Protein AF-A0AA88XK99-F1 (afdb_monomer)

Nearest PDB structures (foldseek):
  1hl6-assembly1_A  TM=9.608E-01  e=6.365E-15  Drosophila melanogaster
  7a5p-assembly1_w  TM=9.978E-01  e=2.356E-13  Homo sapiens
  2cpe-assembly1_A  TM=7.292E-01  e=4.103E-06  Homo sapiens
  6gbm-assembly1_B  TM=7.760E-01  e=2.651E-05  Homo sapiens
  6snj-assembly1_A  TM=7.279E-01  e=1.194E-04  Homo sapiens

Mean predicted aligned error: 17.27 Å

Secondary structure (DSSP, 8-state):
-PPPP----------S----HHHHHHHHHHHHH-S---SGGGSS--PPPP-----PPPP--TT-SS-BPP-SSSEEEEEEEE-TT--HHHHHHHHHTTS-EEEEEE-B-TTTSSB---SSS---EEEEEEESSHHHHHHHHHHHTT-EETTEEPEEEES-BSSS-----PPBTHHHH--HHHHHHH--SS-GGG------GGG-TTEETTTTEEEE--GGG---HHHHHHHTT-TT-BPPPP--HHHHHHHHHHHHHHHHHHHHHHHT--TTTTHHHHHHHHHHHHHHHHHHTTT----PPPGGGSHHHHHHHHHHHHHEEEEEETTEEEEEEEEEHHHHHHHHHHHTTTTTSS--SS-----S-HHHHHHHHHHHHHHHT----SSTT-PPEEEEEEETTSSS-EEEEEEE--

Radius of gyration: 29.27 Å; Cα contacts (8 Å, |Δi|>4): 513; chains: 1; bounding box: 78×51×73 Å

Structure (mmCIF, N/CA/C/O backbone):
data_AF-A0AA88XK99-F1
#
_entry.id   AF-A0AA88XK99-F1
#
loop_
_atom_site.group_PDB
_atom_site.id
_atom_site.type_symbol
_atom_site.label_atom_id
_atom_site.label_alt_id
_atom_site.label_comp_id
_atom_site.label_asym_id
_atom_site.label_entity_id
_atom_site.label_seq_id
_atom_site.pdbx_PDB_ins_code
_atom_site.Cartn_x
_atom_site.Cartn_y
_atom_site.Cartn_z
_atom_site.occupancy
_atom_site.B_iso_or_equiv
_atom_site.auth_seq_id
_atom_site.auth_comp_id
_atom_site.auth_asym_id
_atom_site.auth_atom_id
_atom_site.pdbx_PDB_model_num
ATOM 1 N N . MET A 1 1 ? 26.922 18.999 -3.194 1.00 30.27 1 MET A N 1
ATOM 2 C CA . MET A 1 1 ? 26.524 19.449 -1.841 1.00 30.27 1 MET A CA 1
ATOM 3 C C . MET A 1 1 ? 25.483 18.469 -1.326 1.00 30.27 1 MET A C 1
ATOM 5 O O . MET A 1 1 ? 24.978 17.701 -2.135 1.00 30.27 1 MET A O 1
ATOM 9 N N . ALA A 1 2 ? 25.243 18.410 -0.018 1.00 35.88 2 ALA A N 1
ATOM 10 C CA . ALA A 1 2 ? 24.135 17.619 0.508 1.00 35.88 2 ALA A CA 1
ATOM 11 C C . ALA A 1 2 ? 22.858 18.447 0.364 1.00 35.88 2 ALA A C 1
ATOM 13 O O . ALA A 1 2 ? 22.822 19.545 0.913 1.00 35.88 2 ALA A O 1
ATOM 14 N N . ASP A 1 3 ? 21.860 17.922 -0.345 1.00 28.38 3 ASP A N 1
ATOM 15 C CA . ASP A 1 3 ? 20.505 18.469 -0.316 1.00 28.38 3 ASP A CA 1
ATOM 16 C C . ASP A 1 3 ? 19.600 17.585 0.536 1.00 28.38 3 ASP A C 1
ATOM 18 O O . ASP A 1 3 ? 19.787 16.369 0.660 1.00 28.38 3 ASP A O 1
ATOM 22 N N . VAL A 1 4 ? 18.697 18.269 1.226 1.00 30.00 4 VAL A N 1
ATOM 23 C CA . VAL A 1 4 ? 17.948 17.780 2.379 1.00 30.00 4 VAL A CA 1
ATOM 24 C C . VAL A 1 4 ? 16.583 17.264 1.925 1.00 30.00 4 VAL A C 1
ATOM 26 O O . VAL A 1 4 ? 16.065 17.655 0.885 1.00 30.00 4 VAL A O 1
ATOM 29 N N . LEU A 1 5 ? 16.016 16.342 2.703 1.00 33.97 5 LEU A N 1
ATOM 30 C CA . LEU A 1 5 ? 14.642 15.882 2.532 1.00 33.97 5 LEU A CA 1
ATOM 31 C C . LEU A 1 5 ? 13.669 17.039 2.786 1.00 33.97 5 LEU A C 1
ATOM 33 O O . LEU A 1 5 ? 13.562 17.465 3.934 1.00 33.97 5 LEU A O 1
ATOM 37 N N . ASP A 1 6 ? 12.910 17.439 1.769 1.00 28.00 6 ASP A N 1
ATOM 38 C CA . ASP A 1 6 ? 11.630 18.125 1.949 1.00 28.00 6 ASP A CA 1
ATOM 39 C C . ASP A 1 6 ? 10.499 17.216 1.450 1.00 28.00 6 ASP A C 1
ATOM 41 O O . ASP A 1 6 ? 10.578 16.608 0.380 1.00 28.00 6 ASP A O 1
ATOM 45 N N . LEU A 1 7 ? 9.473 17.080 2.289 1.00 40.16 7 LEU A N 1
ATOM 46 C CA . LEU A 1 7 ? 8.262 16.291 2.073 1.00 40.16 7 LEU A CA 1
ATOM 47 C C . LEU A 1 7 ? 7.083 17.260 2.056 1.00 40.16 7 LEU A C 1
ATOM 49 O O . LEU A 1 7 ? 6.777 17.837 3.097 1.00 40.16 7 LEU A O 1
ATOM 53 N N . HIS A 1 8 ? 6.418 17.395 0.912 1.00 31.23 8 HIS A N 1
ATOM 54 C CA . HIS A 1 8 ? 5.090 17.995 0.819 1.00 31.23 8 HIS A CA 1
ATOM 55 C C . HIS A 1 8 ? 4.258 17.219 -0.211 1.00 31.23 8 HIS A C 1
ATOM 57 O O . HIS A 1 8 ? 4.658 17.096 -1.368 1.00 31.23 8 HIS A O 1
ATOM 63 N N . GLU A 1 9 ? 3.146 16.659 0.263 1.00 40.59 9 GLU A N 1
ATOM 64 C CA . GLU A 1 9 ? 2.105 15.942 -0.487 1.00 40.59 9 GLU A CA 1
ATOM 65 C C . GLU A 1 9 ? 1.006 16.944 -0.906 1.00 40.59 9 GLU A C 1
ATOM 67 O O . GLU A 1 9 ? 0.824 17.936 -0.198 1.00 40.59 9 GLU A O 1
ATOM 72 N N . ILE A 1 10 ? 0.310 16.709 -2.032 1.00 31.05 10 ILE A N 1
ATOM 73 C CA . ILE A 1 10 ? -0.993 17.315 -2.409 1.00 31.05 10 ILE A CA 1
ATOM 74 C C . ILE A 1 10 ? -1.746 16.316 -3.324 1.00 31.05 10 ILE A C 1
ATOM 76 O O . ILE A 1 10 ? -1.141 15.882 -4.300 1.00 31.05 10 ILE A O 1
ATOM 80 N N . GLU A 1 11 ? -3.012 15.988 -3.009 1.00 32.19 11 GLU A N 1
ATOM 81 C CA . GLU A 1 11 ? -3.979 15.075 -3.690 1.00 32.19 11 GLU A CA 1
ATOM 82 C C . GLU A 1 11 ? -4.468 15.571 -5.084 1.00 32.19 11 GLU A C 1
ATOM 84 O O . GLU A 1 11 ? -4.285 16.745 -5.417 1.00 32.19 11 GLU A O 1
ATOM 89 N N . GLU A 1 12 ? -4.986 14.789 -6.053 1.00 33.53 12 GLU A N 1
ATOM 90 C CA . GLU A 1 12 ? -5.802 13.541 -6.180 1.00 33.53 12 GLU A CA 1
ATOM 91 C C . GLU A 1 12 ? -7.314 13.825 -6.032 1.00 33.53 12 GLU A C 1
ATOM 93 O O . GLU A 1 12 ? -7.766 14.244 -4.971 1.00 33.53 12 GLU A O 1
ATOM 98 N N . GLY A 1 13 ? -8.080 13.666 -7.129 1.00 33.62 13 GLY A N 1
ATOM 99 C CA . GLY A 1 13 ? -9.525 13.934 -7.173 1.00 33.62 13 GLY A CA 1
ATOM 100 C C . GLY A 1 13 ? -10.112 14.042 -8.590 1.00 33.62 13 GLY A C 1
ATOM 101 O O . GLY A 1 13 ? -9.902 15.043 -9.270 1.00 33.62 13 GLY A O 1
ATOM 102 N N . GLY A 1 14 ? -10.847 13.014 -9.026 1.00 28.34 14 GLY A N 1
ATOM 103 C CA . GLY A 1 14 ? -11.429 12.910 -10.377 1.00 28.34 14 GLY A CA 1
ATOM 104 C C . GLY A 1 14 ? -12.080 11.542 -10.631 1.00 28.34 14 GLY A C 1
ATOM 105 O O . GLY A 1 14 ? -11.888 10.924 -11.678 1.00 28.34 14 GLY A O 1
ATOM 106 N N . ASP A 1 15 ? -12.761 11.013 -9.614 1.00 41.44 15 ASP A N 1
ATOM 107 C CA . ASP A 1 15 ? -12.688 9.583 -9.296 1.00 41.44 15 ASP A CA 1
ATOM 108 C C . ASP A 1 15 ? -13.592 8.655 -10.141 1.00 41.44 15 ASP A C 1
ATOM 110 O O . ASP A 1 15 ? -14.814 8.594 -9.964 1.00 41.44 15 ASP A O 1
ATOM 114 N N . GLU A 1 16 ? -12.973 7.756 -10.922 1.00 39.53 16 GLU A N 1
ATOM 115 C CA . GLU A 1 16 ? -13.468 6.370 -10.944 1.00 39.53 16 GLU A CA 1
ATOM 116 C C . GLU A 1 16 ? -13.423 5.836 -9.504 1.00 39.53 16 GLU A C 1
ATOM 118 O O . GLU A 1 16 ? -12.440 6.072 -8.807 1.00 39.53 16 GLU A O 1
ATOM 123 N N . PHE A 1 17 ? -14.441 5.080 -9.063 1.00 30.84 17 PHE A N 1
ATOM 124 C CA . PHE A 1 17 ? -14.437 4.449 -7.734 1.00 30.84 17 PHE A CA 1
ATOM 125 C C . PHE A 1 17 ? -13.080 3.794 -7.442 1.00 30.84 17 PHE A C 1
ATOM 127 O O . PHE A 1 17 ? -12.742 2.788 -8.078 1.00 30.84 17 PHE A O 1
ATOM 134 N N . GLU A 1 18 ? -12.346 4.333 -6.460 1.00 45.19 18 GLU A N 1
ATOM 135 C CA . GLU A 1 18 ? -11.071 3.765 -6.031 1.00 45.19 18 GLU A CA 1
ATOM 136 C C . GLU A 1 18 ? -11.211 2.257 -5.812 1.00 45.19 18 GLU A C 1
ATOM 138 O O . GLU A 1 18 ? -12.202 1.771 -5.251 1.00 45.19 18 GLU A O 1
ATOM 143 N N . VAL A 1 19 ? -10.201 1.494 -6.238 1.00 48.62 19 VAL A N 1
ATOM 144 C CA . VAL A 1 19 ? -10.217 0.032 -6.120 1.00 48.62 19 VAL A CA 1
ATOM 145 C C . VAL A 1 19 ? -9.939 -0.373 -4.667 1.00 48.62 19 VAL A C 1
ATOM 147 O O . VAL A 1 19 ? -8.861 -0.868 -4.327 1.00 48.62 19 VAL A O 1
ATOM 150 N N . ASP A 1 20 ? -10.941 -0.194 -3.804 1.00 47.59 20 ASP A N 1
ATOM 151 C CA . ASP A 1 20 ? -10.938 -0.615 -2.405 1.00 47.59 20 ASP A CA 1
ATOM 152 C C . ASP A 1 20 ? -11.035 -2.148 -2.304 1.00 47.59 20 ASP A C 1
ATOM 154 O O . ASP A 1 20 ? -12.050 -2.732 -1.910 1.00 47.59 20 ASP A O 1
ATOM 158 N N . GLU A 1 21 ? -9.935 -2.832 -2.648 1.00 52.91 21 GLU A N 1
ATOM 159 C CA . GLU A 1 21 ? -9.801 -4.285 -2.510 1.00 52.91 21 GLU A CA 1
ATOM 160 C C . GLU A 1 21 ? -10.094 -4.757 -1.070 1.00 52.91 21 GLU A C 1
ATOM 162 O O . GLU A 1 21 ? -10.426 -5.932 -0.873 1.00 52.91 21 GLU A O 1
ATOM 167 N N . GLU A 1 22 ? -9.949 -3.901 -0.047 1.00 51.94 22 GLU A N 1
ATOM 168 C CA . GLU A 1 22 ? -10.213 -4.253 1.351 1.00 51.94 22 GLU A CA 1
ATOM 169 C C . GLU A 1 22 ? -11.710 -4.178 1.686 1.00 51.94 22 GLU A C 1
ATOM 171 O O . GLU A 1 22 ? -12.247 -5.135 2.261 1.00 51.94 22 GLU A O 1
ATOM 176 N N . GLY A 1 23 ? -12.399 -3.115 1.273 1.00 52.56 23 GLY A N 1
ATOM 177 C CA . GLY A 1 23 ? -13.848 -2.955 1.359 1.00 52.56 23 GLY A CA 1
ATOM 178 C C . GLY A 1 23 ? -14.598 -3.996 0.543 1.00 52.56 23 GLY A C 1
ATOM 179 O O . GLY A 1 23 ? -15.519 -4.624 1.073 1.00 52.56 23 GLY A O 1
ATOM 180 N N . ASP A 1 24 ? -14.152 -4.299 -0.677 1.00 60.97 24 ASP A N 1
ATOM 181 C CA . ASP A 1 24 ? -14.743 -5.350 -1.513 1.00 60.97 24 ASP A CA 1
ATOM 182 C C . ASP A 1 24 ? -14.573 -6.740 -0.886 1.00 60.97 24 ASP A C 1
ATOM 184 O O . ASP A 1 24 ? -15.533 -7.512 -0.762 1.00 60.97 24 ASP A O 1
ATOM 188 N N . GLN A 1 25 ? -13.379 -7.052 -0.368 1.00 58.78 25 GLN A N 1
ATOM 189 C CA . GLN A 1 25 ? -13.167 -8.277 0.406 1.00 58.78 25 GLN A CA 1
ATOM 190 C C . GLN A 1 25 ? -13.984 -8.294 1.705 1.00 58.78 25 GLN A C 1
ATOM 192 O O . GLN A 1 25 ? -14.433 -9.360 2.136 1.00 58.78 25 GLN A O 1
ATOM 197 N N . GLY A 1 26 ? -14.172 -7.147 2.359 1.00 59.09 26 GLY A N 1
ATOM 198 C CA . GLY A 1 26 ? -15.015 -6.987 3.542 1.00 59.09 26 GLY A CA 1
ATOM 199 C C . GLY A 1 26 ? -16.483 -7.282 3.233 1.00 59.09 26 GLY A C 1
ATOM 200 O O . GLY A 1 26 ? -17.120 -8.089 3.919 1.00 59.09 26 GLY A O 1
ATOM 201 N N . LEU A 1 27 ? -16.989 -6.707 2.144 1.00 60.38 27 LEU A N 1
ATOM 202 C CA . LEU A 1 27 ? -18.328 -6.905 1.609 1.00 60.38 27 LEU A CA 1
ATOM 203 C C . LEU A 1 27 ? -18.545 -8.358 1.169 1.00 60.38 27 LEU A C 1
ATOM 205 O O . LEU A 1 27 ? -19.601 -8.930 1.448 1.00 60.38 27 LEU A O 1
ATOM 209 N N . GLN A 1 28 ? -17.551 -8.996 0.549 1.00 65.44 28 GLN A N 1
ATOM 210 C CA . GLN A 1 28 ? -17.609 -10.410 0.182 1.00 65.44 28 GLN A CA 1
ATOM 211 C C . GLN A 1 28 ? -17.649 -11.318 1.423 1.00 65.44 28 GLN A C 1
ATOM 213 O O . GLN A 1 28 ? -18.563 -12.137 1.547 1.00 65.44 28 GLN A O 1
ATOM 218 N N . LYS A 1 29 ? -16.770 -11.098 2.413 1.00 64.88 29 LYS A N 1
ATOM 219 C CA . LYS A 1 29 ? -16.797 -11.804 3.713 1.00 64.88 29 LYS A CA 1
ATOM 220 C C . LYS A 1 29 ? -18.132 -11.604 4.449 1.00 64.88 29 LYS A C 1
ATOM 222 O O . LYS A 1 29 ? -18.600 -12.514 5.136 1.00 64.88 29 LYS A O 1
ATOM 227 N N . LEU A 1 30 ? -18.766 -10.434 4.323 1.00 66.12 30 LEU A N 1
ATOM 228 C CA . LEU A 1 30 ? -20.094 -10.155 4.881 1.00 66.12 30 LEU A CA 1
ATOM 229 C C . LEU A 1 30 ? -21.199 -10.922 4.129 1.00 66.12 30 LEU A C 1
ATOM 231 O O . LEU A 1 30 ? -22.030 -11.580 4.761 1.00 66.12 30 LEU A O 1
ATOM 235 N N . LYS A 1 31 ? -21.168 -10.903 2.788 1.00 70.94 31 LYS A N 1
ATOM 236 C CA . LYS A 1 31 ? -22.078 -11.654 1.902 1.00 70.94 31 LYS A CA 1
ATOM 237 C C . LYS A 1 31 ? -21.982 -13.170 2.126 1.00 70.94 31 LYS A C 1
ATOM 239 O O . LYS A 1 31 ? -23.002 -13.853 2.012 1.00 70.94 31 LYS A O 1
ATOM 244 N N . GLU A 1 32 ? -20.804 -13.706 2.440 1.00 73.44 32 GLU A N 1
ATOM 245 C CA . GLU A 1 32 ? -20.570 -15.130 2.748 1.00 73.44 32 GLU A CA 1
ATOM 246 C C . GLU A 1 32 ? -21.077 -15.534 4.142 1.00 73.44 32 GLU A C 1
ATOM 248 O O . GLU A 1 32 ? -21.650 -16.611 4.307 1.00 73.44 32 GLU A O 1
ATOM 253 N N . LYS A 1 33 ? -20.954 -14.656 5.148 1.00 73.19 33 LYS A N 1
ATOM 254 C CA . LYS A 1 33 ? -21.472 -14.897 6.511 1.00 73.19 33 LYS A CA 1
ATOM 255 C C . LYS A 1 33 ? -23.007 -14.872 6.611 1.00 73.19 33 LYS A C 1
ATOM 257 O O . LYS A 1 33 ? -23.564 -15.292 7.630 1.00 73.19 33 LYS A O 1
ATOM 262 N N . ALA A 1 34 ? -23.709 -14.391 5.583 1.00 74.12 34 ALA A N 1
ATOM 263 C CA . ALA A 1 34 ? -25.164 -14.263 5.567 1.00 74.12 34 ALA A CA 1
ATOM 264 C C . ALA A 1 34 ? -25.885 -15.625 5.435 1.00 74.12 34 ALA A C 1
ATOM 266 O O . ALA A 1 34 ? -26.128 -16.124 4.338 1.00 74.12 34 ALA A O 1
ATOM 267 N N . LYS A 1 35 ? -26.313 -16.198 6.571 1.00 71.81 35 LYS A N 1
ATOM 268 C CA . LYS A 1 35 ? -26.985 -17.518 6.660 1.00 71.81 35 LYS A CA 1
ATOM 269 C C . LYS A 1 35 ? -28.373 -17.617 5.999 1.00 71.81 35 LYS A C 1
ATOM 271 O O . LYS A 1 35 ? -28.934 -18.707 5.940 1.00 71.81 35 LYS A O 1
ATOM 276 N N . LYS A 1 36 ? -28.964 -16.506 5.550 1.00 73.75 36 LYS A N 1
ATOM 277 C CA . LYS A 1 36 ? -30.252 -16.468 4.837 1.00 73.75 36 LYS A CA 1
ATOM 278 C C . LYS A 1 36 ? -30.114 -15.561 3.616 1.00 73.75 36 LYS A C 1
ATOM 280 O O . LYS A 1 36 ? -29.779 -14.390 3.764 1.00 73.75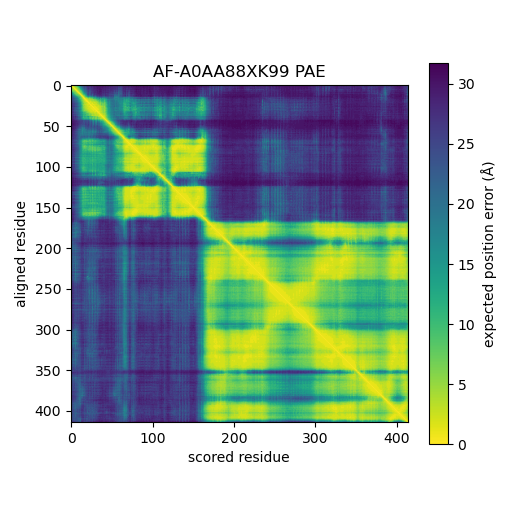 36 LYS A O 1
ATOM 285 N N . ARG A 1 37 ? -30.416 -16.090 2.430 1.00 74.62 37 ARG A N 1
ATOM 286 C CA . ARG A 1 37 ? -30.450 -15.357 1.155 1.00 74.62 37 ARG A CA 1
ATOM 287 C C . ARG A 1 37 ? -31.830 -15.536 0.520 1.00 74.62 37 ARG A C 1
ATOM 289 O O . ARG A 1 37 ? -32.340 -16.651 0.477 1.00 74.62 37 ARG A O 1
ATOM 296 N N . LYS A 1 38 ? -32.451 -14.439 0.079 1.00 70.56 38 LYS A N 1
ATOM 297 C CA . LYS A 1 38 ? -33.743 -14.418 -0.630 1.00 70.56 38 LYS A CA 1
ATOM 298 C C . LYS A 1 38 ? -33.780 -13.234 -1.597 1.00 70.56 38 LYS A C 1
ATOM 300 O O . LYS A 1 38 ? -33.290 -12.165 -1.250 1.00 70.56 38 LYS A O 1
ATOM 305 N N . GLY A 1 39 ? -34.379 -13.410 -2.771 1.00 69.94 39 GLY A N 1
ATOM 306 C CA . GLY A 1 39 ? -34.463 -12.379 -3.812 1.00 69.94 39 GLY A CA 1
ATOM 307 C C . GLY A 1 39 ? -34.030 -12.904 -5.180 1.00 69.94 39 GLY A C 1
ATOM 308 O O . GLY A 1 39 ? -33.405 -13.955 -5.271 1.00 69.94 39 GLY A O 1
ATOM 309 N N . ARG A 1 40 ? -34.383 -12.180 -6.249 1.00 71.12 40 ARG A N 1
ATOM 310 C CA . ARG A 1 40 ? -34.122 -12.614 -7.636 1.00 71.12 40 ARG A CA 1
ATOM 311 C C . ARG A 1 40 ? -32.658 -12.434 -8.073 1.00 71.12 40 ARG A C 1
ATOM 313 O O . ARG A 1 40 ? -32.208 -13.166 -8.939 1.00 71.12 40 ARG A O 1
ATOM 320 N N . GLY A 1 41 ? -31.897 -11.550 -7.420 1.00 65.88 41 GLY A N 1
ATOM 321 C CA . GLY A 1 41 ? -30.477 -11.281 -7.715 1.00 65.88 41 GLY A CA 1
ATOM 322 C C . GLY A 1 41 ? -29.472 -12.348 -7.250 1.00 65.88 41 GLY A C 1
ATOM 323 O O . GLY A 1 41 ? -28.311 -12.023 -7.037 1.00 65.88 41 GLY A O 1
ATOM 324 N N . PHE A 1 42 ? -29.909 -13.593 -7.029 1.00 68.56 42 PHE A N 1
ATOM 325 C CA . PHE A 1 42 ? -29.036 -14.731 -6.694 1.00 68.56 42 PHE A CA 1
ATOM 326 C C . PHE A 1 42 ? -28.987 -15.805 -7.798 1.00 68.56 42 PHE A C 1
ATOM 328 O O . PHE A 1 42 ? -28.297 -16.807 -7.627 1.00 68.56 42 PHE A O 1
ATOM 335 N N . GLY A 1 43 ? -29.716 -15.620 -8.905 1.00 56.47 43 GLY A N 1
ATOM 336 C CA . GLY A 1 43 ? -29.566 -16.433 -10.114 1.00 56.47 43 GLY A CA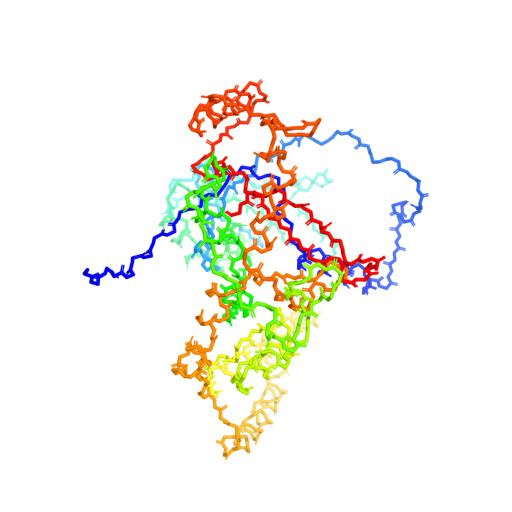 1
ATOM 337 C C . GLY A 1 43 ? -28.513 -15.840 -11.051 1.00 56.47 43 GLY A C 1
ATOM 338 O O . GLY A 1 43 ? -28.358 -14.622 -11.109 1.00 56.47 43 GLY A O 1
ATOM 339 N N . SER A 1 44 ? -27.801 -16.692 -11.788 1.00 51.94 44 SER A N 1
ATOM 340 C CA . SER A 1 44 ? -27.036 -16.258 -12.958 1.00 51.94 44 SER A CA 1
ATOM 341 C C . SER A 1 44 ? -27.997 -15.864 -14.082 1.00 51.94 44 SER A C 1
ATOM 343 O O . SER A 1 44 ? -28.965 -16.582 -14.316 1.00 51.94 44 SER A O 1
ATOM 345 N N . GLU A 1 45 ? -27.670 -14.780 -14.787 1.00 47.06 45 GLU A N 1
ATOM 346 C CA . GLU A 1 45 ? -28.444 -14.151 -15.872 1.00 47.06 45 GLU A CA 1
ATOM 347 C C . GLU A 1 45 ? -29.665 -13.320 -15.429 1.00 47.06 45 GLU A C 1
ATOM 349 O O . GLU A 1 45 ? -30.725 -13.811 -15.046 1.00 47.06 45 GLU A O 1
ATOM 354 N N . GLY A 1 46 ? -29.501 -12.001 -15.547 1.00 37.59 46 GLY A N 1
ATOM 355 C CA . GLY A 1 46 ? -30.543 -10.997 -15.369 1.00 37.59 46 GLY A CA 1
ATOM 356 C C . GLY A 1 46 ? -29.924 -9.605 -15.450 1.00 37.59 46 GLY A C 1
ATOM 357 O O . GLY A 1 46 ? -29.246 -9.188 -14.516 1.00 37.59 46 GLY A O 1
ATOM 358 N N . ALA A 1 47 ? -30.117 -8.908 -16.572 1.00 44.09 47 ALA A N 1
ATOM 359 C CA . ALA A 1 47 ? -29.516 -7.595 -16.799 1.00 44.09 47 ALA A CA 1
ATOM 360 C C . ALA A 1 47 ? -29.995 -6.563 -15.763 1.00 44.09 47 ALA A C 1
ATOM 362 O O . ALA A 1 47 ? -31.198 -6.415 -15.521 1.00 44.09 47 ALA A O 1
ATOM 363 N N . THR A 1 48 ? -29.052 -5.831 -15.169 1.00 40.94 48 THR A N 1
ATOM 364 C CA . THR A 1 48 ? -29.345 -4.708 -14.274 1.00 40.94 48 THR A CA 1
ATOM 365 C C . THR A 1 48 ? -30.055 -3.613 -15.068 1.00 40.94 48 THR A C 1
ATOM 367 O O . THR A 1 48 ? -29.595 -3.224 -16.139 1.00 40.94 48 THR A O 1
ATOM 370 N N . ARG A 1 49 ? -31.195 -3.121 -14.571 1.00 39.47 49 ARG A N 1
ATOM 371 C CA . ARG A 1 49 ? -31.941 -2.043 -15.238 1.00 39.47 49 ARG A CA 1
ATOM 372 C C . ARG A 1 49 ? -31.144 -0.743 -15.125 1.00 39.47 49 ARG A C 1
ATOM 374 O O . ARG A 1 49 ? -30.934 -0.263 -14.017 1.00 39.47 49 ARG A O 1
ATOM 381 N N . SER A 1 50 ? -30.743 -0.190 -16.265 1.00 39.12 50 SER A N 1
ATOM 382 C CA . SER A 1 50 ? -30.202 1.165 -16.398 1.00 39.12 50 SER A CA 1
ATOM 383 C C . SER A 1 50 ? -31.248 2.210 -15.994 1.00 39.12 50 SER A C 1
ATOM 385 O O . SER A 1 50 ? -32.420 2.061 -16.354 1.00 39.12 50 SER A O 1
ATOM 387 N N . GLY A 1 51 ? -30.829 3.262 -15.285 1.00 39.88 51 GLY A N 1
ATOM 388 C CA . GLY A 1 51 ? -31.711 4.352 -14.847 1.00 39.88 51 GLY A CA 1
ATOM 389 C C . GLY A 1 51 ? -31.557 4.727 -13.372 1.00 39.88 51 GLY A C 1
ATOM 390 O O . GLY A 1 51 ? -32.550 4.775 -12.650 1.00 39.88 51 GLY A O 1
ATOM 391 N N . VAL A 1 52 ? -30.322 4.960 -12.928 1.00 36.75 52 VAL A N 1
ATOM 392 C CA . VAL A 1 52 ? -30.028 5.778 -11.745 1.00 36.75 52 VAL A CA 1
ATOM 393 C C . VAL A 1 52 ? -29.129 6.890 -12.261 1.00 36.75 52 VAL A C 1
ATOM 395 O O . VAL A 1 52 ? -28.138 6.593 -12.923 1.00 36.75 52 VAL A O 1
ATOM 398 N N . GLU A 1 53 ? -29.546 8.133 -12.052 1.00 37.47 53 GLU A N 1
ATOM 399 C CA . GLU A 1 53 ? -28.769 9.312 -12.429 1.00 37.47 53 GLU A CA 1
ATOM 400 C C . GLU A 1 53 ? -27.525 9.407 -11.538 1.00 37.47 53 GLU A C 1
ATOM 402 O O . GLU A 1 53 ? -27.526 8.966 -10.386 1.00 37.47 53 GLU A O 1
ATOM 407 N N . GLU A 1 54 ? -26.450 9.908 -12.129 1.00 31.20 54 GLU A N 1
ATOM 408 C CA . GLU A 1 54 ? -25.126 10.016 -11.528 1.00 31.20 54 GLU A CA 1
ATOM 409 C C . GLU A 1 54 ? -25.159 11.073 -10.415 1.00 31.20 54 GLU A C 1
ATOM 411 O O . GLU A 1 54 ? -25.693 12.165 -10.608 1.00 31.20 54 GLU A O 1
ATOM 416 N N . TYR A 1 55 ? -24.657 10.729 -9.228 1.00 34.28 55 TYR A N 1
ATOM 417 C CA . TYR A 1 55 ? -24.571 11.655 -8.099 1.00 34.28 55 TYR A CA 1
ATOM 418 C C . TYR A 1 55 ? -23.119 12.091 -7.936 1.00 34.28 55 TYR A C 1
ATOM 420 O O . TYR A 1 55 ? -22.253 11.238 -7.753 1.00 34.28 55 TYR A O 1
ATOM 428 N N . GLU A 1 56 ? -22.885 13.403 -7.961 1.00 36.03 56 GLU A N 1
ATOM 429 C CA . GLU A 1 56 ? -21.593 14.024 -7.656 1.00 36.03 56 GLU A CA 1
ATOM 430 C C . GLU A 1 56 ? -21.061 13.528 -6.302 1.00 36.03 56 GLU A C 1
ATOM 432 O O . GLU A 1 56 ? -21.726 13.644 -5.266 1.00 36.03 56 GLU A O 1
ATOM 437 N N . ALA A 1 57 ? -19.859 12.955 -6.323 1.00 39.31 57 ALA A N 1
ATOM 438 C CA . ALA A 1 57 ? -19.105 12.589 -5.134 1.00 39.31 57 ALA A CA 1
ATOM 439 C C . ALA A 1 57 ? -18.071 13.681 -4.840 1.00 39.31 57 ALA A C 1
ATOM 441 O O . ALA A 1 57 ? -17.525 14.288 -5.756 1.00 39.31 57 ALA A O 1
ATOM 442 N N . MET A 1 58 ? -17.812 13.939 -3.559 1.00 40.19 58 MET A N 1
ATOM 443 C CA . MET A 1 58 ? -16.753 14.859 -3.154 1.00 40.19 58 MET A CA 1
ATOM 444 C C . MET A 1 58 ? -15.426 14.135 -2.987 1.00 40.19 58 MET A C 1
ATOM 446 O O . MET A 1 58 ? -15.378 13.087 -2.343 1.00 40.19 58 MET A O 1
ATOM 450 N N . GLU A 1 59 ? -14.370 14.798 -3.447 1.00 41.66 59 GLU A N 1
ATOM 451 C CA . GLU A 1 59 ? -12.980 14.509 -3.109 1.00 41.66 59 GLU A CA 1
ATOM 452 C C . GLU A 1 59 ? -12.777 14.471 -1.584 1.00 41.66 59 GLU A C 1
ATOM 454 O O . GLU A 1 59 ? -13.406 15.217 -0.815 1.00 41.66 59 GLU A O 1
ATOM 459 N N . VAL A 1 60 ? -11.901 13.572 -1.140 1.00 44.75 60 VAL A N 1
ATOM 460 C CA . VAL A 1 60 ? -11.634 13.307 0.275 1.00 44.75 60 VAL A CA 1
ATOM 461 C C . VAL A 1 60 ? -10.154 13.538 0.549 1.00 44.75 60 VAL A C 1
ATOM 463 O O . VAL A 1 60 ? -9.340 12.748 0.091 1.00 44.75 60 VAL A O 1
ATOM 466 N N . ASP A 1 61 ? -9.816 14.558 1.350 1.00 43.59 61 ASP A N 1
ATOM 467 C CA . ASP A 1 61 ? -8.442 14.793 1.826 1.00 43.59 61 ASP A CA 1
ATOM 468 C C . ASP A 1 61 ? -7.856 13.503 2.456 1.00 43.59 61 ASP A C 1
ATOM 470 O O . ASP A 1 61 ? -8.207 13.122 3.587 1.00 43.59 61 ASP A O 1
ATOM 474 N N . GLU A 1 62 ? -6.933 12.846 1.751 1.00 45.69 62 GLU A N 1
ATOM 475 C CA . GLU A 1 62 ? -6.264 11.610 2.158 1.00 45.69 62 GLU A CA 1
ATOM 476 C C . GLU A 1 62 ? -5.402 11.820 3.414 1.00 45.69 62 GLU A C 1
ATOM 478 O O . GLU A 1 62 ? -5.265 10.904 4.233 1.00 45.69 62 GLU A O 1
ATOM 483 N N . GLU A 1 63 ? -4.860 13.022 3.644 1.00 43.44 63 GLU A N 1
ATOM 484 C CA . GLU A 1 63 ? -4.076 13.335 4.855 1.00 43.44 63 GLU A CA 1
ATOM 485 C C . GLU A 1 63 ? -4.905 13.314 6.169 1.00 43.44 63 GLU A C 1
ATOM 487 O O . GLU A 1 63 ? -4.371 13.445 7.279 1.00 43.44 63 GLU A O 1
ATOM 492 N N . GLY A 1 64 ? -6.222 13.094 6.094 1.00 38.88 64 GLY A N 1
ATOM 493 C CA . GLY A 1 64 ? -7.111 12.969 7.247 1.00 38.88 64 GLY A CA 1
ATOM 494 C C . GLY A 1 64 ? -6.979 11.663 8.049 1.00 38.88 64 GLY A C 1
ATOM 495 O O . GLY A 1 64 ? -7.084 10.548 7.540 1.00 38.88 64 GLY A O 1
ATOM 496 N N . GLY A 1 65 ? -6.902 11.783 9.381 1.00 52.56 65 GLY A N 1
ATOM 497 C CA . GLY A 1 65 ? -7.405 10.729 10.275 1.00 52.56 65 GLY A CA 1
ATOM 498 C C . GLY A 1 65 ? -8.945 10.634 10.220 1.00 52.56 65 GLY A C 1
ATOM 499 O O . GLY A 1 65 ? -9.569 11.287 9.388 1.00 52.56 65 GLY A O 1
ATOM 500 N N . PRO A 1 66 ? -9.610 9.903 11.139 1.00 58.53 66 PRO A N 1
ATOM 501 C CA . PRO A 1 66 ? -11.073 9.888 11.233 1.00 58.53 66 PRO A CA 1
ATOM 502 C C . PRO A 1 66 ? -11.614 11.220 11.783 1.00 58.53 66 PRO A C 1
ATOM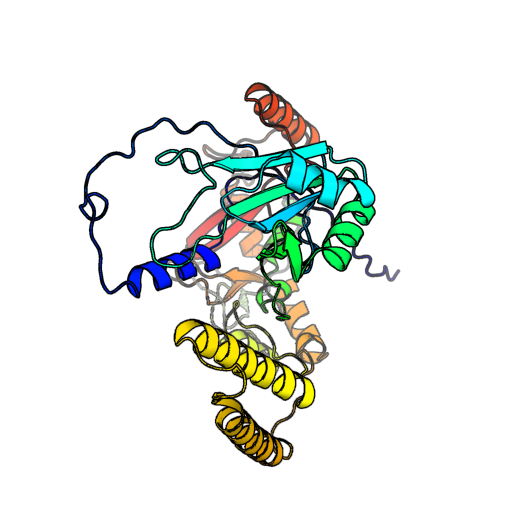 504 O O . PRO A 1 66 ? -12.046 11.309 12.935 1.00 58.53 66 PRO A O 1
ATOM 507 N N . GLY A 1 67 ? -11.536 12.255 10.955 1.00 73.31 67 GLY A N 1
ATOM 508 C CA . GLY A 1 67 ? -12.116 13.573 11.146 1.00 73.31 67 GLY A CA 1
ATOM 509 C C . GLY A 1 67 ? -13.358 13.760 10.270 1.00 73.31 67 GLY A C 1
ATOM 510 O O . GLY A 1 67 ? -13.614 12.954 9.370 1.00 73.31 67 GLY A O 1
ATOM 511 N N . PRO A 1 68 ? -14.145 14.806 10.537 1.00 85.12 68 PRO A N 1
ATOM 512 C CA . PRO A 1 68 ? -15.321 15.122 9.746 1.00 85.12 68 PRO A CA 1
ATOM 513 C C . PRO A 1 68 ? -14.949 15.626 8.350 1.00 85.12 68 PRO A C 1
ATOM 515 O O . PRO A 1 68 ? -13.943 16.316 8.166 1.00 85.12 68 PRO A O 1
ATOM 518 N N . GLN A 1 69 ? -15.788 15.274 7.381 1.00 87.00 69 GLN A N 1
ATOM 519 C CA . GLN A 1 69 ? -15.701 15.732 5.998 1.00 87.00 69 GLN A CA 1
ATOM 520 C C . GLN A 1 69 ? -16.708 16.867 5.788 1.00 87.00 69 GLN A C 1
ATOM 522 O O . GLN A 1 69 ? -17.859 16.764 6.222 1.00 87.00 69 GLN A O 1
ATOM 527 N N . ARG A 1 70 ? -16.270 17.951 5.141 1.00 87.25 70 ARG A N 1
ATOM 528 C CA . ARG A 1 70 ? -17.158 19.039 4.714 1.00 87.25 70 ARG A CA 1
ATOM 529 C C . ARG A 1 70 ? -17.961 18.563 3.496 1.00 87.25 70 ARG A C 1
ATOM 531 O O . ARG A 1 70 ? -17.441 17.797 2.697 1.00 87.25 70 ARG A O 1
ATOM 538 N N . SER A 1 71 ? -19.205 19.005 3.364 1.00 87.12 71 SER A N 1
ATOM 539 C CA . SER A 1 71 ? -20.023 18.840 2.157 1.00 87.12 71 SER A CA 1
ATOM 540 C C . SER A 1 71 ? -19.791 20.007 1.182 1.00 87.12 71 SER A C 1
ATOM 542 O O . SER A 1 71 ? -18.991 20.902 1.462 1.00 87.12 71 SER A O 1
ATOM 544 N N . VAL A 1 72 ? -20.455 20.008 0.021 1.00 79.38 72 VAL A N 1
ATOM 545 C CA . VAL A 1 72 ? -20.219 21.007 -1.041 1.00 79.38 72 VAL A CA 1
ATOM 546 C C . VAL A 1 72 ? -20.438 22.435 -0.518 1.00 79.38 72 VAL A C 1
ATOM 548 O O . VAL A 1 72 ? -19.551 23.288 -0.624 1.00 79.38 72 VAL A O 1
ATOM 551 N N . GLU A 1 73 ? -21.568 22.688 0.146 1.00 81.19 73 GLU A N 1
ATOM 552 C CA . GLU A 1 73 ? -21.954 24.034 0.595 1.00 81.19 73 GLU A CA 1
ATOM 553 C C . GLU A 1 73 ? -21.715 24.289 2.095 1.00 81.19 73 GLU A C 1
ATOM 555 O O . GLU A 1 73 ? -21.520 25.441 2.495 1.00 81.19 73 GLU A O 1
ATOM 560 N N . GLY A 1 74 ? -21.610 23.248 2.925 1.00 89.44 74 GLY A N 1
ATOM 561 C CA . GLY A 1 74 ? -21.438 23.403 4.368 1.00 89.44 74 GLY A CA 1
ATOM 562 C C . GLY A 1 74 ? -20.965 22.155 5.115 1.00 89.44 74 GLY A C 1
ATOM 563 O O . GLY A 1 74 ? -20.346 21.246 4.570 1.00 89.44 74 GLY A O 1
ATOM 564 N N . TRP A 1 75 ? -21.210 22.140 6.420 1.00 92.50 75 TRP A N 1
ATOM 565 C CA . TRP A 1 75 ? -20.871 21.063 7.343 1.00 92.50 75 TRP A CA 1
ATOM 566 C C . TRP A 1 75 ? -22.153 20.398 7.838 1.00 92.50 75 TRP A C 1
ATOM 568 O O . TRP A 1 75 ? -22.936 21.022 8.556 1.00 92.50 75 TRP A O 1
ATOM 578 N N . ILE A 1 76 ? -22.361 19.136 7.453 1.00 94.12 76 ILE A N 1
ATOM 579 C CA . ILE A 1 76 ? -23.614 18.419 7.709 1.00 94.12 76 ILE A CA 1
ATOM 580 C C . ILE A 1 76 ? -23.511 17.553 8.970 1.00 94.12 76 ILE A C 1
ATOM 582 O O . ILE A 1 76 ? -22.677 16.647 9.076 1.00 94.12 76 ILE A O 1
ATOM 586 N N . LEU A 1 77 ? -24.419 17.803 9.911 1.00 93.56 77 LEU A N 1
ATOM 587 C CA . LEU A 1 77 ? -24.683 16.964 11.074 1.00 93.56 77 LEU A CA 1
ATOM 588 C C . LEU A 1 77 ? -25.792 15.960 10.755 1.00 93.56 77 LEU A C 1
ATOM 590 O O . LEU A 1 77 ? -26.823 16.310 10.180 1.00 93.56 77 LEU A O 1
ATOM 594 N N . PHE A 1 78 ? -25.596 14.715 11.174 1.00 92.81 78 PHE A N 1
ATOM 595 C CA . PHE A 1 78 ? -26.603 13.665 11.145 1.00 92.81 78 PHE A CA 1
ATOM 596 C C . PHE A 1 78 ? -27.228 13.534 12.533 1.00 92.81 78 PHE A C 1
ATOM 598 O O . PHE A 1 78 ? -26.589 13.096 13.493 1.00 92.81 78 PHE A O 1
ATOM 605 N N . VAL A 1 79 ? -28.494 13.930 12.635 1.00 91.94 79 VAL A N 1
ATOM 606 C CA . VAL A 1 79 ? -29.282 13.851 13.864 1.00 91.94 79 VAL A CA 1
ATOM 607 C C . VAL A 1 79 ? -30.107 12.573 13.817 1.00 91.94 79 VAL A C 1
ATOM 609 O O . VAL A 1 79 ? -30.848 12.342 12.865 1.00 91.94 79 VAL A O 1
ATOM 612 N N . THR A 1 80 ? -30.014 11.744 14.850 1.00 86.75 80 THR A N 1
ATOM 613 C CA . THR A 1 80 ? -30.820 10.526 15.015 1.00 86.75 80 THR A CA 1
ATOM 614 C C . THR A 1 80 ? -31.561 10.553 16.343 1.00 86.75 80 THR A C 1
ATOM 616 O O . THR A 1 80 ? -31.204 11.298 17.251 1.00 86.75 80 THR A O 1
ATOM 619 N N . GLY A 1 81 ? -32.619 9.753 16.470 1.00 83.50 81 GLY A N 1
ATOM 620 C CA . GLY A 1 81 ? -33.446 9.775 17.679 1.00 83.50 81 GLY A CA 1
ATOM 621 C C . GLY A 1 81 ? -34.444 10.931 17.710 1.00 83.50 81 GLY A C 1
ATOM 622 O O . GLY A 1 81 ? -34.983 11.230 18.770 1.00 83.50 81 GLY A O 1
ATOM 623 N N . VAL A 1 82 ? -34.727 11.562 16.566 1.00 85.75 82 VAL A N 1
ATOM 624 C CA . VAL A 1 82 ? -35.766 12.597 16.451 1.00 85.75 82 VAL A CA 1
ATOM 625 C C . VAL A 1 82 ? -37.142 11.972 16.738 1.00 85.75 82 VAL A C 1
ATOM 627 O O . VAL A 1 82 ? -37.417 10.857 16.278 1.00 85.75 82 VAL A O 1
ATOM 630 N N . HIS A 1 83 ? -37.972 12.654 17.536 1.00 83.25 83 HIS A N 1
ATOM 631 C CA . HIS A 1 83 ? -39.323 12.207 17.906 1.00 83.25 83 HIS A CA 1
ATOM 632 C C . HIS A 1 83 ? -40.226 12.087 16.670 1.00 83.25 83 HIS A C 1
ATOM 634 O O . HIS A 1 83 ? -40.117 12.901 15.762 1.00 83.25 83 HIS A O 1
ATOM 640 N N . GLU A 1 84 ? -41.112 11.088 16.613 1.00 74.31 84 GLU A N 1
ATOM 641 C CA . GLU A 1 84 ? -41.836 10.748 15.373 1.00 74.31 84 GLU A CA 1
ATOM 642 C C . GLU A 1 84 ? -42.836 11.814 14.893 1.00 74.31 84 GLU A C 1
ATOM 644 O O . GLU A 1 84 ? -43.093 11.908 13.691 1.00 74.31 84 GLU A O 1
ATOM 649 N N . GLU A 1 85 ? -43.341 12.627 15.825 1.00 78.94 85 GLU A N 1
ATOM 650 C CA . GLU A 1 85 ? -44.224 13.774 15.570 1.00 78.94 85 GLU A CA 1
ATOM 651 C C . GLU A 1 85 ? -43.472 15.110 15.410 1.00 78.94 85 GLU A C 1
ATOM 653 O O . GLU A 1 85 ? -44.117 16.129 15.173 1.00 78.94 85 GLU A O 1
ATOM 658 N N . ALA A 1 86 ? -42.138 15.132 15.551 1.00 83.19 86 ALA A N 1
ATOM 659 C CA . ALA A 1 86 ? -41.365 16.368 15.423 1.00 83.19 86 ALA A CA 1
ATOM 660 C C . ALA A 1 86 ? -41.450 16.933 14.001 1.00 83.19 86 ALA A C 1
ATOM 662 O O . ALA A 1 86 ? -41.326 16.200 13.013 1.00 83.19 86 ALA A O 1
ATOM 663 N N . GLN A 1 87 ? -41.629 18.246 13.915 1.00 83.31 87 GLN A N 1
ATOM 664 C CA . GLN A 1 87 ? -41.688 18.998 12.670 1.00 83.31 87 GLN A CA 1
ATOM 665 C C . GLN A 1 87 ? -40.336 19.646 12.356 1.00 83.31 87 GLN A C 1
ATOM 667 O O . GLN A 1 87 ? -39.389 19.590 13.142 1.00 83.31 87 GLN A O 1
ATOM 672 N N . GLU A 1 88 ? -40.231 20.232 11.164 1.00 83.62 88 GLU A N 1
ATOM 673 C CA . GLU A 1 88 ? -39.027 20.948 10.738 1.00 83.62 88 GLU A CA 1
ATOM 674 C C . GLU A 1 88 ? -38.722 22.116 11.684 1.00 83.62 88 GLU A C 1
ATOM 676 O O . GLU A 1 88 ? -37.586 22.239 12.135 1.00 83.62 88 GLU A O 1
ATOM 681 N N . ASP A 1 89 ? -39.759 22.854 12.093 1.00 86.75 89 ASP A N 1
ATOM 682 C CA . ASP A 1 89 ? -39.697 23.944 13.071 1.00 86.75 89 ASP A CA 1
ATOM 683 C C . ASP A 1 89 ? -39.076 23.501 14.415 1.00 86.75 89 ASP A C 1
ATOM 685 O O . ASP A 1 89 ? -38.184 24.178 14.920 1.00 86.75 89 ASP A O 1
ATOM 689 N N . ASP A 1 90 ? -39.445 22.329 14.962 1.00 88.88 90 ASP A N 1
ATOM 690 C CA . ASP A 1 90 ? -38.888 21.813 16.231 1.00 88.88 90 ASP A CA 1
ATOM 691 C C . ASP A 1 90 ? -37.369 21.579 16.161 1.00 88.88 90 ASP A C 1
ATOM 693 O O . ASP A 1 90 ? -36.651 21.720 17.155 1.00 88.88 90 ASP A O 1
ATOM 697 N N . VAL A 1 91 ? -36.872 21.166 14.990 1.00 88.44 91 VAL A N 1
ATOM 698 C CA . VAL A 1 91 ? -35.440 20.954 14.749 1.00 88.44 91 VAL A CA 1
ATOM 699 C C . VAL A 1 91 ? -34.765 22.286 14.426 1.00 88.44 91 VAL A C 1
ATOM 701 O O . VAL A 1 91 ? -33.669 22.540 14.922 1.00 88.44 91 VAL A O 1
ATOM 704 N N . MET A 1 92 ? -35.414 23.156 13.654 1.00 89.56 92 MET A N 1
ATOM 705 C CA . MET A 1 92 ? -34.889 24.465 13.283 1.00 89.56 92 MET A CA 1
ATOM 706 C C . MET A 1 92 ? -34.687 25.352 14.516 1.00 89.56 92 MET A C 1
ATOM 708 O O . MET A 1 92 ? -33.564 25.800 14.743 1.00 89.56 92 MET A O 1
ATOM 712 N N . ASP A 1 93 ? -35.705 25.507 15.367 1.00 90.69 93 ASP A N 1
ATOM 713 C CA . ASP A 1 93 ? -35.628 26.270 16.622 1.00 90.69 93 ASP A CA 1
ATOM 714 C C . ASP A 1 93 ? -34.523 25.738 17.545 1.00 90.69 93 ASP A C 1
ATOM 716 O O . ASP A 1 93 ? -33.799 26.505 18.179 1.00 90.69 93 ASP A O 1
ATOM 720 N N . LYS A 1 94 ? -34.346 24.411 17.605 1.00 92.12 94 LYS A N 1
ATOM 721 C CA . LYS A 1 94 ? -33.344 23.774 18.471 1.00 92.12 94 LYS A CA 1
ATOM 722 C C . LYS A 1 94 ? -31.904 23.982 17.990 1.00 92.12 94 LYS A C 1
ATOM 724 O O . LYS A 1 94 ? -30.990 23.995 18.813 1.00 92.12 94 LYS A O 1
ATOM 729 N N . PHE A 1 95 ? -31.696 24.097 16.679 1.00 93.69 95 PHE A N 1
ATOM 730 C CA . PHE A 1 95 ? -30.373 24.185 16.054 1.00 93.69 95 PHE A CA 1
ATOM 731 C C . PHE A 1 95 ? -29.985 25.629 15.655 1.00 93.69 95 PHE A C 1
ATOM 733 O O . PHE A 1 95 ? -28.793 25.913 15.504 1.00 93.69 95 PHE A O 1
ATOM 740 N N . ALA A 1 96 ? -30.935 26.564 15.544 1.00 91.62 96 ALA A N 1
ATOM 741 C CA . ALA A 1 96 ? -30.688 27.951 15.127 1.00 91.62 96 ALA A CA 1
ATOM 742 C C . ALA A 1 96 ? -29.781 28.756 16.084 1.00 91.62 96 ALA A C 1
ATOM 744 O O . ALA A 1 96 ? -29.050 29.639 15.635 1.00 91.62 96 ALA A O 1
ATOM 745 N N . ASP A 1 97 ? -29.761 28.425 17.380 1.00 91.12 97 ASP A N 1
ATOM 746 C CA . ASP A 1 97 ? -28.927 29.100 18.395 1.00 91.12 97 ASP A CA 1
ATOM 747 C C . ASP A 1 97 ? -27.408 28.997 18.132 1.00 91.12 97 ASP A C 1
ATOM 749 O O . ASP A 1 97 ? -26.620 29.774 18.679 1.00 91.12 97 ASP A O 1
ATOM 753 N N . TYR A 1 98 ? -26.976 28.034 17.311 1.00 90.81 98 TYR A N 1
ATOM 754 C CA . TYR A 1 98 ? -25.562 27.684 17.128 1.00 90.81 98 TYR A CA 1
ATOM 755 C C . TYR A 1 98 ? -24.943 28.202 15.826 1.00 90.81 98 TYR A C 1
ATOM 757 O O . TYR A 1 98 ? -23.725 28.116 15.671 1.00 90.81 98 TYR A O 1
ATOM 765 N N . GLY A 1 99 ? -25.751 28.745 14.913 1.00 88.69 99 GLY A N 1
ATOM 766 C CA . GLY A 1 99 ? -25.308 29.255 13.617 1.00 88.69 99 GLY A CA 1
ATOM 767 C C . GLY A 1 99 ? -26.447 29.368 12.606 1.00 88.69 99 GLY A C 1
ATOM 768 O O . GLY A 1 99 ? -27.558 28.892 12.841 1.00 88.69 99 GLY A O 1
ATOM 769 N N . ALA A 1 100 ? -26.169 29.974 11.453 1.00 88.81 100 ALA A N 1
ATOM 770 C CA . ALA A 1 100 ? -27.151 30.043 10.373 1.00 88.81 100 ALA A CA 1
ATOM 771 C C . ALA A 1 100 ? -27.284 28.673 9.683 1.00 88.81 100 ALA A C 1
ATOM 773 O O . ALA A 1 100 ? -26.355 28.219 9.009 1.00 88.81 100 ALA A O 1
ATOM 774 N N . ILE A 1 101 ? -28.442 28.025 9.837 1.00 91.12 101 ILE A N 1
ATOM 775 C CA . ILE A 1 101 ? -28.755 26.769 9.143 1.00 91.12 101 ILE A CA 1
ATOM 776 C C . ILE A 1 101 ? -28.898 27.069 7.645 1.00 91.12 101 ILE A C 1
ATOM 778 O O . ILE A 1 101 ? -29.727 27.885 7.242 1.00 91.12 101 ILE A O 1
ATOM 782 N N . LYS A 1 102 ? -28.072 26.416 6.824 1.00 89.50 102 LYS A N 1
ATOM 783 C CA . LYS A 1 102 ? -28.097 26.501 5.355 1.00 89.50 102 LYS A CA 1
ATOM 784 C C . LYS A 1 102 ? -29.171 25.608 4.759 1.00 89.50 102 LYS A C 1
ATOM 786 O O . LYS A 1 102 ? -29.876 26.025 3.847 1.00 89.50 102 LYS A O 1
ATOM 791 N N . ASN A 1 103 ? -29.273 24.388 5.279 1.00 87.38 103 ASN A N 1
ATOM 792 C CA . ASN A 1 103 ? -30.198 23.377 4.798 1.00 87.38 103 ASN A CA 1
ATOM 793 C C . ASN A 1 103 ? -30.612 22.441 5.945 1.00 87.38 103 ASN A C 1
ATOM 795 O O . ASN A 1 103 ? -29.824 22.169 6.857 1.00 87.38 103 ASN A O 1
ATOM 799 N N . LEU A 1 104 ? -31.848 21.949 5.896 1.00 89.19 104 LEU A N 1
ATOM 800 C CA . LEU A 1 104 ? -32.429 21.041 6.878 1.00 89.19 104 LEU A CA 1
ATOM 801 C C . LEU A 1 104 ? -33.255 19.984 6.133 1.00 89.19 104 LEU A C 1
ATOM 803 O O . LEU A 1 104 ? -34.257 20.288 5.499 1.00 89.19 104 LEU A O 1
ATOM 807 N N . HIS A 1 105 ? -32.846 18.715 6.199 1.00 86.19 105 HIS A N 1
ATOM 808 C CA . HIS A 1 105 ? -33.600 17.611 5.593 1.00 86.19 105 HIS A CA 1
ATOM 809 C C . HIS A 1 105 ? -34.194 16.688 6.659 1.00 86.19 105 HIS A C 1
ATOM 811 O O . HIS A 1 105 ? -33.584 15.684 7.052 1.00 86.19 105 HIS A O 1
ATOM 817 N N . LEU A 1 106 ? -35.426 16.980 7.075 1.00 84.06 106 LEU A N 1
ATOM 818 C CA . LEU A 1 106 ? -36.207 16.137 7.974 1.00 84.06 106 LEU A CA 1
ATOM 819 C C . LEU A 1 106 ? -37.065 15.136 7.167 1.00 84.06 106 LEU A C 1
ATOM 821 O O . LEU A 1 106 ? -38.057 15.485 6.534 1.00 84.06 106 LEU A O 1
ATOM 825 N N . ASN A 1 107 ? -36.651 13.865 7.125 1.00 77.75 107 ASN A N 1
ATOM 826 C CA . ASN A 1 107 ? -37.179 12.897 6.150 1.00 77.75 107 ASN A CA 1
ATOM 827 C C . ASN A 1 107 ? -38.381 12.074 6.659 1.00 77.75 107 ASN A C 1
ATOM 829 O O . ASN A 1 107 ? -38.259 11.303 7.614 1.00 77.75 107 ASN A O 1
ATOM 833 N N . LEU A 1 108 ? -39.502 12.120 5.927 1.00 64.19 108 LEU A N 1
ATOM 834 C CA . LEU A 1 108 ? -40.730 11.361 6.217 1.00 64.19 108 LEU A CA 1
ATOM 835 C C . LEU A 1 108 ? -40.742 9.921 5.629 1.00 64.19 108 LEU A C 1
ATOM 837 O O . LEU A 1 108 ? -40.241 9.646 4.533 1.00 64.19 108 LEU A O 1
ATOM 841 N N . ASP A 1 109 ? -41.345 8.981 6.365 1.00 62.06 109 ASP A N 1
ATOM 842 C CA . ASP A 1 109 ? -41.789 7.651 5.938 1.00 62.06 109 ASP A CA 1
ATOM 843 C C . ASP A 1 109 ? -42.885 7.800 4.877 1.00 62.06 109 ASP A C 1
ATOM 845 O O . ASP A 1 109 ? -44.020 8.210 5.139 1.00 62.06 109 ASP A O 1
ATOM 849 N N . ARG A 1 110 ? -42.547 7.386 3.655 1.00 57.00 110 ARG A N 1
ATOM 850 C CA . ARG A 1 110 ? -43.410 7.473 2.470 1.00 57.00 110 ARG A CA 1
ATOM 851 C C . ARG A 1 110 ? -44.678 6.602 2.536 1.00 57.00 110 ARG A C 1
ATOM 853 O O . ARG A 1 110 ? -45.464 6.637 1.594 1.00 57.00 110 ARG A O 1
ATOM 860 N N . ARG A 1 111 ? -44.876 5.798 3.588 1.00 50.47 111 ARG A N 1
ATOM 861 C CA . ARG A 1 111 ? -46.079 4.977 3.816 1.00 50.47 111 ARG A CA 1
ATOM 862 C C . ARG A 1 111 ? -47.020 5.565 4.869 1.00 50.47 111 ARG A C 1
ATOM 864 O O . ARG A 1 111 ? -48.220 5.331 4.759 1.00 50.47 111 ARG A O 1
ATOM 871 N N . THR A 1 112 ? -46.506 6.252 5.890 1.00 57.03 112 THR A N 1
ATOM 872 C CA . THR A 1 112 ? -47.320 6.752 7.019 1.00 57.03 112 THR A CA 1
ATOM 873 C C . THR A 1 112 ? -47.483 8.269 7.036 1.00 57.03 112 THR A C 1
ATOM 875 O O . THR A 1 112 ? -48.444 8.742 7.631 1.00 57.03 112 THR A O 1
ATOM 878 N N . GLY A 1 113 ? -46.586 9.024 6.392 1.00 54.94 113 GLY A N 1
ATOM 879 C CA . GLY A 1 113 ? -46.584 10.492 6.428 1.00 54.94 113 GLY A CA 1
ATOM 880 C C . GLY A 1 113 ? -45.918 11.108 7.667 1.00 54.94 113 GLY A C 1
ATOM 881 O O . GLY A 1 113 ? -45.836 12.326 7.738 1.00 54.94 113 GLY A O 1
ATOM 882 N N . PHE A 1 114 ? -45.419 10.284 8.596 1.00 53.03 114 PHE A N 1
ATOM 883 C CA . PHE A 1 114 ? -44.590 10.665 9.759 1.00 53.03 114 PHE A CA 1
ATOM 884 C C . PHE A 1 114 ? -43.106 10.390 9.473 1.00 53.03 114 PHE A C 1
ATOM 886 O O . PHE A 1 114 ? -42.795 9.983 8.362 1.00 53.03 114 PHE A O 1
ATOM 893 N N . LEU A 1 115 ? -42.165 10.581 10.407 1.00 47.25 115 LEU A N 1
ATOM 894 C CA . LEU A 1 115 ? -40.721 10.416 10.128 1.00 47.25 115 LEU A CA 1
ATOM 895 C C . LEU A 1 115 ? -40.281 8.985 9.749 1.00 47.25 115 LEU A C 1
ATOM 897 O O . LEU A 1 115 ? -40.870 7.986 10.158 1.00 47.25 115 LEU A O 1
ATOM 901 N N . LYS A 1 116 ? -39.225 8.889 8.926 1.00 46.66 116 LYS A N 1
ATOM 902 C CA . LYS A 1 116 ? -38.806 7.672 8.202 1.00 46.66 116 LYS A CA 1
ATOM 903 C C . LYS A 1 116 ? -38.384 6.508 9.110 1.00 46.66 116 LYS A C 1
ATOM 905 O O . LYS A 1 116 ? -37.225 6.392 9.503 1.00 46.66 116 LYS A O 1
ATOM 910 N N . ALA A 1 117 ? -39.315 5.588 9.358 1.00 50.28 117 ALA A N 1
ATOM 911 C CA . ALA A 1 117 ? -39.139 4.469 10.276 1.00 50.28 117 ALA A CA 1
ATOM 912 C C . ALA A 1 117 ? -38.406 3.251 9.671 1.00 50.28 117 ALA A C 1
ATOM 914 O O . ALA A 1 117 ? -38.505 2.935 8.482 1.00 50.28 117 ALA A O 1
ATOM 915 N N . ARG A 1 118 ? -37.729 2.477 10.533 1.00 40.94 118 ARG A N 1
ATOM 916 C CA . ARG A 1 118 ? -37.252 1.116 10.230 1.00 40.94 118 ARG A CA 1
ATOM 917 C C . ARG A 1 118 ? -38.004 0.124 11.125 1.00 40.94 118 ARG A C 1
ATOM 919 O O . ARG A 1 118 ? -37.773 0.061 12.324 1.00 40.94 118 ARG A O 1
ATOM 926 N N . SER A 1 119 ? -38.916 -0.648 10.536 1.00 37.72 119 SER A N 1
ATOM 927 C CA . SER A 1 119 ? -39.845 -1.526 11.266 1.00 37.72 119 SER A CA 1
ATOM 928 C C . SER A 1 119 ? -39.137 -2.686 11.991 1.00 37.72 119 SER A C 1
ATOM 930 O O . SER A 1 119 ? -38.726 -3.652 11.347 1.00 37.72 119 SER A O 1
ATOM 932 N N . LEU A 1 120 ? -38.959 -2.578 13.312 1.00 40.78 120 LEU A N 1
ATOM 933 C CA . LEU A 1 120 ? -39.876 -3.141 14.324 1.00 40.78 120 LEU A CA 1
ATOM 934 C C . LEU A 1 120 ? -39.482 -2.609 15.728 1.00 40.78 120 LEU A C 1
ATOM 936 O O . LEU A 1 120 ? -38.301 -2.569 16.060 1.00 40.78 120 LEU A O 1
ATOM 940 N N . ASP A 1 121 ? -40.478 -2.215 16.522 1.00 41.25 121 ASP A N 1
ATOM 941 C CA . ASP A 1 121 ? -40.459 -1.958 17.978 1.00 41.25 121 ASP A CA 1
ATOM 942 C C . ASP A 1 121 ? -39.649 -0.798 18.608 1.00 41.25 121 ASP A C 1
ATOM 944 O O . ASP A 1 121 ? -39.840 -0.565 19.798 1.00 41.25 121 ASP A O 1
ATOM 948 N N . ILE A 1 122 ? -38.860 0.014 17.884 1.00 41.47 122 ILE A N 1
ATOM 949 C CA . ILE A 1 122 ? -38.489 1.371 18.368 1.00 41.47 122 ILE A CA 1
ATOM 950 C C . ILE A 1 122 ? -38.431 2.377 17.205 1.00 41.47 122 ILE A C 1
ATOM 952 O O . ILE A 1 122 ? -37.736 2.139 16.213 1.00 41.47 122 ILE A O 1
ATOM 956 N N . VAL A 1 123 ? -39.146 3.503 17.323 1.00 44.47 123 VAL A N 1
ATOM 957 C CA . VAL A 1 123 ? -39.201 4.566 16.305 1.00 44.47 123 VAL A CA 1
ATOM 958 C C . VAL A 1 123 ? -38.177 5.655 16.621 1.00 44.47 123 VAL A C 1
ATOM 960 O O . VAL A 1 123 ? -38.212 6.265 17.682 1.00 44.47 123 VAL A O 1
ATOM 963 N N . PHE A 1 124 ? -37.269 5.915 15.681 1.00 59.34 124 PHE A N 1
ATOM 964 C CA . PHE A 1 124 ? -36.311 7.015 15.753 1.00 59.34 124 PHE A CA 1
ATOM 965 C C . PHE A 1 124 ? -36.215 7.671 14.375 1.00 59.34 124 PHE A C 1
ATOM 967 O O . PHE A 1 124 ? -35.715 7.052 13.432 1.00 59.34 124 PHE A O 1
ATOM 974 N N . GLY A 1 125 ? -36.697 8.910 14.257 1.00 69.56 125 GLY A N 1
ATOM 975 C CA . GLY A 1 125 ? -36.504 9.731 13.066 1.00 69.56 125 GLY A CA 1
ATOM 976 C C . GLY A 1 125 ? -35.045 10.168 12.907 1.00 69.56 125 GLY A C 1
ATOM 977 O O . GLY A 1 125 ? -34.236 10.062 13.841 1.00 69.56 125 GLY A O 1
ATOM 978 N N . TYR A 1 126 ? -34.715 10.676 11.719 1.00 86.00 126 TYR A N 1
ATOM 979 C CA . TYR A 1 126 ? -33.429 11.311 11.450 1.00 86.00 126 TYR A CA 1
ATOM 980 C C . TYR A 1 126 ? -33.596 12.627 10.686 1.00 86.00 126 TYR A C 1
ATOM 982 O O . TYR A 1 126 ? -34.493 12.757 9.849 1.00 86.00 126 TYR A O 1
ATOM 990 N N . ALA A 1 127 ? -32.692 13.564 10.953 1.00 89.31 127 ALA A N 1
ATOM 991 C CA . ALA A 1 127 ? -32.552 14.820 10.229 1.00 89.31 127 ALA A CA 1
ATOM 992 C C . ALA A 1 127 ? -31.104 14.995 9.754 1.00 89.31 127 ALA A C 1
ATOM 994 O O . ALA A 1 127 ? -30.171 14.450 10.349 1.00 89.31 127 ALA A O 1
ATOM 995 N N . LEU A 1 128 ? -30.925 15.767 8.687 1.00 92.44 128 LEU A N 1
ATOM 996 C CA . LEU A 1 128 ? -29.636 16.347 8.315 1.00 92.44 128 LEU A CA 1
ATOM 997 C C . LEU A 1 128 ? -29.729 17.851 8.552 1.00 92.44 128 LEU A C 1
ATOM 999 O O . LEU A 1 128 ? -30.711 18.451 8.120 1.00 92.44 128 LEU A O 1
ATOM 1003 N N . VAL A 1 129 ? -28.744 18.435 9.231 1.00 93.81 129 VAL A N 1
ATOM 1004 C CA . VAL A 1 129 ? -28.665 19.882 9.491 1.00 93.81 129 VAL A CA 1
ATOM 1005 C C . VAL A 1 129 ? -27.322 20.381 8.978 1.00 93.81 129 VAL A C 1
ATOM 1007 O O . VAL A 1 129 ? -26.283 19.868 9.392 1.00 93.81 129 VAL A O 1
ATOM 1010 N N . GLU A 1 130 ? -27.336 21.351 8.071 1.00 94.94 130 GLU A N 1
ATOM 1011 C CA . GLU A 1 130 ? -26.141 21.908 7.435 1.00 94.94 130 GLU A CA 1
ATOM 1012 C C . GLU A 1 130 ? -25.864 23.332 7.922 1.00 94.94 130 GLU A C 1
ATOM 1014 O O . GLU A 1 130 ? -26.743 24.192 7.867 1.00 94.94 130 GLU A O 1
ATOM 1019 N N . TYR A 1 131 ? -24.631 23.594 8.357 1.00 93.38 131 TYR A N 1
ATOM 1020 C CA . TYR A 1 131 ? -24.139 24.934 8.702 1.00 93.38 131 TYR A CA 1
ATOM 1021 C C . TYR A 1 131 ? -23.050 25.390 7.736 1.00 93.38 131 TYR A C 1
ATOM 1023 O O . TYR A 1 131 ? -22.342 24.567 7.162 1.00 93.38 131 TYR A O 1
ATOM 1031 N N . GLU A 1 132 ? -22.842 26.700 7.609 1.00 89.12 132 GLU A N 1
ATOM 1032 C CA . GLU A 1 132 ? -21.762 27.236 6.773 1.00 89.12 132 GLU A CA 1
ATOM 1033 C C . GLU A 1 132 ? -20.373 26.867 7.317 1.00 89.12 132 GLU A C 1
ATOM 1035 O O . GLU A 1 132 ? -19.497 26.424 6.565 1.00 89.12 132 GLU A O 1
ATOM 1040 N N . THR A 1 133 ? -20.162 27.014 8.631 1.00 89.62 133 THR A N 1
ATOM 1041 C CA . THR A 1 133 ? -18.839 26.852 9.240 1.00 89.62 133 THR A CA 1
ATOM 1042 C C . THR A 1 133 ? -18.725 25.632 10.153 1.00 89.62 133 THR A C 1
ATOM 1044 O O . THR A 1 133 ? -19.648 25.248 10.873 1.00 89.62 133 THR A O 1
ATOM 1047 N N . PHE A 1 134 ? -17.514 25.068 10.198 1.00 89.69 134 PHE A N 1
ATOM 1048 C CA . PHE A 1 134 ? -17.157 23.967 11.095 1.00 89.69 134 PHE A CA 1
ATOM 1049 C C . PHE A 1 134 ? -17.470 24.284 12.563 1.00 89.69 134 PHE A C 1
ATOM 1051 O O . PHE A 1 134 ? -17.894 23.418 13.323 1.00 89.69 134 PHE A O 1
ATOM 1058 N N . LYS A 1 135 ? -17.246 25.540 12.967 1.00 91.56 135 LYS A N 1
ATOM 1059 C CA . LYS A 1 135 ? -17.368 25.989 14.355 1.00 91.56 135 LYS A CA 1
ATOM 1060 C C . LYS A 1 135 ? -18.819 25.981 14.836 1.00 91.56 135 LYS A C 1
ATOM 1062 O O . LYS A 1 135 ? -19.055 25.604 15.978 1.00 91.56 135 LYS A O 1
ATOM 1067 N N . GLU A 1 136 ? -19.757 26.381 13.980 1.00 91.00 136 GLU A N 1
ATOM 1068 C CA . GLU A 1 136 ? -21.198 26.348 14.264 1.00 91.00 136 GLU A CA 1
ATOM 1069 C C . GLU A 1 136 ? -21.676 24.898 14.412 1.00 91.00 136 GLU A C 1
ATOM 1071 O O . GLU A 1 136 ? -22.225 24.530 15.449 1.00 91.00 136 GLU A O 1
ATOM 1076 N N . ALA A 1 137 ? -21.347 24.037 13.441 1.00 91.38 137 ALA A N 1
ATOM 1077 C CA . ALA A 1 137 ? -21.708 22.620 13.475 1.00 91.38 137 ALA A CA 1
ATOM 1078 C C . ALA A 1 137 ? -21.092 21.868 14.675 1.00 91.38 137 ALA A C 1
ATOM 1080 O O . ALA A 1 137 ? -21.781 21.105 15.351 1.00 91.38 137 ALA A O 1
ATOM 1081 N N . GLN A 1 138 ? -19.817 22.113 14.999 1.00 91.38 138 GLN A N 1
ATOM 1082 C CA . GLN A 1 138 ? -19.159 21.525 16.171 1.00 91.38 138 GLN A CA 1
ATOM 1083 C C . GLN A 1 138 ? -19.806 22.011 17.482 1.00 91.38 138 GLN A C 1
ATOM 1085 O O . GLN A 1 138 ? -20.057 21.197 18.368 1.00 91.38 138 GLN A O 1
ATOM 1090 N N . ALA A 1 139 ? -20.138 23.304 17.599 1.00 91.75 139 ALA A N 1
ATOM 1091 C CA . ALA A 1 139 ? -20.801 23.854 18.784 1.00 91.75 139 ALA A CA 1
ATOM 1092 C C . ALA A 1 139 ? -22.227 23.307 18.973 1.00 91.75 139 ALA A C 1
ATOM 1094 O O . ALA A 1 139 ? -22.614 22.989 20.102 1.00 91.75 139 ALA A O 1
ATOM 1095 N N . ALA A 1 140 ? -22.982 23.153 17.879 1.00 92.38 140 ALA A N 1
ATOM 1096 C CA . ALA A 1 140 ? -24.288 22.503 17.876 1.00 92.38 140 ALA A CA 1
ATOM 1097 C C . ALA A 1 140 ? -24.170 21.039 18.321 1.00 92.38 140 ALA A C 1
ATOM 1099 O O . ALA A 1 140 ? -24.876 20.613 19.231 1.00 92.38 140 ALA A O 1
ATOM 1100 N N . MET A 1 141 ? -23.233 20.279 17.746 1.00 92.69 141 MET A N 1
ATOM 1101 C CA . MET A 1 141 ? -23.002 18.879 18.105 1.00 92.69 141 MET A CA 1
ATOM 1102 C C . MET A 1 141 ? -22.618 18.715 19.584 1.00 92.69 141 MET A C 1
ATOM 1104 O O . MET A 1 141 ? -23.245 17.919 20.280 1.00 92.69 141 MET A O 1
ATOM 1108 N N . ASP A 1 142 ? -21.651 19.484 20.093 1.00 90.56 142 ASP A N 1
ATOM 1109 C CA . ASP A 1 142 ? -21.203 19.387 21.492 1.00 90.56 142 ASP A CA 1
ATOM 1110 C C . ASP A 1 142 ? -22.302 19.755 22.505 1.00 90.56 142 ASP A C 1
ATOM 1112 O O . ASP A 1 142 ? -22.312 19.239 23.624 1.00 90.56 142 ASP A O 1
ATOM 1116 N N . SER A 1 143 ? -23.233 20.634 22.119 1.00 90.75 143 SER A N 1
ATOM 1117 C CA . SER A 1 143 ? -24.309 21.118 22.995 1.00 90.75 143 SER A CA 1
ATOM 1118 C C . SER A 1 143 ? -25.592 20.287 22.905 1.00 90.75 143 SER A C 1
ATOM 1120 O O . SER A 1 143 ? -26.302 20.136 23.901 1.00 90.75 143 SER A O 1
ATOM 1122 N N . LEU A 1 144 ? -25.912 19.761 21.718 1.00 92.94 144 LEU A N 1
ATOM 1123 C CA . LEU A 1 144 ? -27.180 19.088 21.429 1.00 92.94 144 LEU A CA 1
ATOM 1124 C C . LEU A 1 144 ? -27.075 17.560 21.411 1.00 92.94 144 LEU A C 1
ATOM 1126 O O . LEU A 1 144 ? -28.108 16.899 21.556 1.00 92.94 144 LEU A O 1
ATOM 1130 N N . ASN A 1 145 ? -25.879 16.974 21.277 1.00 90.06 145 ASN A N 1
ATOM 1131 C CA . ASN A 1 145 ? -25.717 15.522 21.317 1.00 90.06 145 ASN A CA 1
ATOM 1132 C C . ASN A 1 145 ? -26.101 14.968 22.697 1.00 90.06 145 ASN A C 1
ATOM 1134 O O . ASN A 1 145 ? -25.452 15.217 23.712 1.00 90.06 145 ASN A O 1
ATOM 1138 N N . GLY A 1 146 ? -27.180 14.192 22.736 1.00 85.88 146 GLY A N 1
ATOM 1139 C CA . GLY A 1 146 ? -27.752 13.672 23.964 1.00 85.88 146 GLY A CA 1
ATOM 1140 C C . GLY A 1 146 ? -28.704 14.623 24.698 1.00 85.88 146 GLY A C 1
ATOM 1141 O O . GLY A 1 146 ? -29.101 14.285 25.817 1.00 85.88 146 GLY A O 1
ATOM 1142 N N . SER A 1 147 ? -29.070 15.756 24.087 1.00 90.94 147 SER A N 1
ATOM 1143 C CA . SER A 1 147 ? -30.196 16.603 24.504 1.00 90.94 147 SER A CA 1
ATOM 1144 C C . SER A 1 147 ? -31.543 16.001 24.064 1.00 90.94 147 SER A C 1
ATOM 1146 O O . SER A 1 147 ? -31.581 14.902 23.509 1.00 90.94 147 SER A O 1
ATOM 1148 N N . GLU A 1 148 ? -32.655 16.693 24.321 1.00 90.19 148 GLU A N 1
ATOM 1149 C CA . GLU A 1 148 ? -34.010 16.209 24.021 1.00 90.19 148 GLU A CA 1
ATOM 1150 C C . GLU A 1 148 ? -34.786 17.151 23.082 1.00 90.19 148 GLU A C 1
ATOM 1152 O O . GLU A 1 148 ? -34.711 18.383 23.207 1.00 90.19 148 GLU A O 1
ATOM 1157 N N . ILE A 1 149 ? -35.564 16.546 22.176 1.00 87.44 149 ILE A N 1
ATOM 1158 C CA . ILE A 1 149 ? -36.612 17.166 21.350 1.00 87.44 149 ILE A CA 1
ATOM 1159 C C . ILE A 1 149 ? -37.915 16.417 21.650 1.00 87.44 149 ILE A C 1
ATOM 1161 O O . ILE A 1 149 ? -37.939 15.188 21.600 1.00 87.44 149 ILE A O 1
ATOM 1165 N N . LEU A 1 150 ? -38.979 17.143 22.016 1.00 86.06 150 LEU A N 1
ATOM 1166 C CA . LEU A 1 150 ? -40.275 16.583 22.446 1.00 86.06 150 LEU A CA 1
ATOM 1167 C C . LEU A 1 150 ? -40.157 15.478 23.527 1.00 86.06 150 LEU A C 1
ATOM 1169 O O . LEU A 1 150 ? -40.896 14.501 23.530 1.00 86.06 150 LEU A O 1
ATOM 1173 N N . GLY A 1 151 ? -39.197 15.620 24.452 1.00 81.81 151 GLY A N 1
ATOM 1174 C CA . GLY A 1 151 ? -38.924 14.640 25.516 1.00 81.81 151 GLY A CA 1
ATOM 1175 C C . GLY A 1 151 ? -38.206 13.363 25.057 1.00 81.81 151 GLY A C 1
ATOM 1176 O O . GLY A 1 151 ? -37.958 12.473 25.868 1.00 81.81 151 GLY A O 1
ATOM 1177 N N . GLN A 1 152 ? -37.838 13.265 23.776 1.00 80.75 152 GLN A N 1
ATOM 1178 C CA . GLN A 1 152 ? -37.049 12.164 23.235 1.00 80.75 152 GLN A CA 1
ATOM 1179 C C . GLN A 1 152 ? -35.591 12.581 23.048 1.00 80.75 152 GLN A C 1
ATOM 1181 O O . GLN A 1 152 ? -35.285 13.624 22.466 1.00 80.75 152 GLN A O 1
ATOM 1186 N N . LYS A 1 153 ? -34.674 11.742 23.535 1.00 85.50 153 LYS A N 1
ATOM 1187 C CA . LYS A 1 153 ? -33.236 11.996 23.465 1.00 85.50 153 LYS A CA 1
ATOM 1188 C C . LYS A 1 153 ? -32.707 11.851 22.036 1.00 85.50 153 LYS A C 1
ATOM 1190 O O . LYS A 1 153 ? -32.795 10.768 21.458 1.00 85.50 153 LYS A O 1
ATOM 1195 N N . ILE A 1 154 ? -32.102 12.918 21.519 1.00 91.44 154 ILE A N 1
ATOM 1196 C CA . ILE A 1 154 ? -31.436 12.938 20.214 1.00 91.44 154 ILE A CA 1
ATOM 1197 C C . ILE A 1 154 ? -29.946 12.607 20.334 1.00 91.44 154 ILE A C 1
ATOM 1199 O O . ILE A 1 154 ? -29.297 12.858 21.350 1.00 91.44 154 ILE A O 1
ATOM 1203 N N . ASN A 1 155 ? -29.393 12.071 19.257 1.00 89.12 155 ASN A N 1
ATOM 1204 C CA . ASN A 1 155 ? -27.976 11.818 19.042 1.00 89.12 155 ASN A CA 1
ATOM 1205 C C . ASN A 1 155 ? -27.526 12.660 17.846 1.00 89.12 155 ASN A C 1
ATOM 1207 O O . ASN A 1 155 ? -28.172 12.611 16.801 1.00 89.12 155 ASN A O 1
ATOM 1211 N N . VAL A 1 156 ? -26.445 13.423 17.999 1.00 92.12 156 VAL A N 1
ATOM 1212 C CA . VAL A 1 156 ? -25.905 14.299 16.948 1.00 92.12 156 VAL A CA 1
ATOM 1213 C C . VAL A 1 156 ? -24.469 13.882 16.669 1.00 92.12 156 VAL A C 1
ATOM 1215 O O . VAL A 1 156 ? -23.633 13.918 17.570 1.00 92.12 156 VAL A O 1
ATOM 1218 N N . ASP A 1 157 ? -24.200 13.485 15.431 1.00 91.12 157 ASP A N 1
ATOM 1219 C CA . ASP A 1 157 ? -22.889 13.054 14.949 1.00 91.12 157 ASP A CA 1
ATOM 1220 C C . ASP A 1 157 ? -22.589 13.728 13.596 1.00 91.12 157 ASP A C 1
ATOM 1222 O O . ASP A 1 157 ? -23.485 14.246 12.927 1.00 91.12 157 ASP A O 1
ATOM 1226 N N . TRP A 1 158 ? -21.333 13.710 13.152 1.00 92.31 158 TRP A N 1
ATOM 1227 C CA . TRP A 1 158 ? -20.968 14.157 11.803 1.00 92.31 158 TRP A CA 1
ATOM 1228 C C . TRP A 1 158 ? -21.561 13.238 10.726 1.00 92.31 158 TRP A C 1
ATOM 1230 O O . TRP A 1 158 ? -21.456 12.015 10.833 1.00 92.31 158 TRP A O 1
ATOM 1240 N N . CYS A 1 159 ? -22.158 13.809 9.673 1.00 89.75 159 CYS A N 1
ATOM 1241 C CA . CYS A 1 159 ? -22.775 13.021 8.600 1.00 89.75 159 CYS A CA 1
ATOM 1242 C C . CYS A 1 159 ? -21.741 12.333 7.694 1.00 89.75 159 CYS A C 1
ATOM 1244 O O . CYS A 1 159 ? -21.948 11.195 7.271 1.00 89.75 159 CYS A O 1
ATOM 1246 N N . PHE A 1 160 ? -20.620 13.005 7.427 1.00 87.56 160 PHE A N 1
ATOM 1247 C CA . PHE A 1 160 ? -19.542 12.511 6.572 1.00 87.56 160 PHE A CA 1
ATOM 1248 C C . PHE A 1 160 ? -18.200 12.566 7.311 1.00 87.56 160 PHE A C 1
ATOM 1250 O O . PHE A 1 160 ? -17.970 13.429 8.161 1.00 87.56 160 PHE A O 1
ATOM 1257 N N . VAL A 1 161 ? -17.305 11.632 6.992 1.00 83.31 161 VAL A N 1
ATOM 1258 C CA . VAL A 1 161 ? -15.961 11.514 7.580 1.00 83.31 161 VAL A CA 1
ATOM 1259 C C . VAL A 1 161 ? -14.929 11.278 6.484 1.00 83.31 161 VAL A C 1
ATOM 1261 O O . VAL A 1 161 ? -15.263 10.672 5.469 1.00 83.31 161 VAL A O 1
ATOM 1264 N N . ARG A 1 162 ? -13.684 11.708 6.719 1.00 74.75 162 ARG A N 1
ATOM 1265 C CA . ARG A 1 162 ? -12.529 11.656 5.793 1.00 74.75 162 ARG A CA 1
ATOM 1266 C C . ARG A 1 162 ? -11.998 10.240 5.489 1.00 74.75 162 ARG A C 1
ATOM 1268 O O . ARG A 1 162 ? -10.805 10.031 5.331 1.00 74.75 162 ARG A O 1
ATOM 1275 N N . GLY A 1 163 ? -12.866 9.233 5.503 1.00 58.81 163 GLY A N 1
ATOM 1276 C CA . GLY A 1 163 ? -12.509 7.836 5.269 1.00 58.81 163 GLY A CA 1
ATOM 1277 C C . GLY A 1 163 ? -12.503 6.943 6.521 1.00 58.81 163 GLY A C 1
ATOM 1278 O O . GLY A 1 163 ? -12.928 7.340 7.617 1.00 58.81 163 GLY A O 1
ATOM 1279 N N . PRO A 1 164 ? -12.079 5.674 6.369 1.00 50.12 164 PRO A N 1
ATOM 1280 C CA . PRO A 1 164 ? -12.016 4.721 7.469 1.00 50.12 164 PRO A CA 1
ATOM 1281 C C . PRO A 1 164 ? -11.016 5.184 8.534 1.00 50.12 164 PRO A C 1
ATOM 1283 O O . PRO A 1 164 ? -10.073 5.922 8.264 1.00 50.12 164 PRO A O 1
ATOM 1286 N N . ARG A 1 165 ? -11.167 4.701 9.775 1.00 47.97 165 ARG A N 1
ATOM 1287 C CA . ARG A 1 165 ? -10.162 4.939 10.824 1.00 47.97 165 ARG A CA 1
ATOM 1288 C C . ARG A 1 165 ? -8.822 4.341 10.375 1.00 47.97 165 ARG A C 1
ATOM 1290 O O . ARG A 1 165 ? -8.629 3.145 10.601 1.00 47.97 165 ARG A O 1
ATOM 1297 N N . LYS A 1 166 ? -7.920 5.151 9.789 1.00 46.94 166 LYS A N 1
ATOM 1298 C CA . LYS A 1 166 ? -6.541 4.763 9.441 1.00 46.94 166 LYS A CA 1
ATOM 1299 C C . LYS A 1 166 ? -5.925 4.118 10.684 1.00 46.94 166 LYS A C 1
ATOM 1301 O O . LYS A 1 166 ? -5.610 4.774 11.677 1.00 46.94 166 LYS A O 1
ATOM 1306 N N . GLY A 1 167 ? -5.856 2.788 10.674 1.00 50.56 167 GLY A N 1
ATOM 1307 C CA . GLY A 1 167 ? -5.169 2.049 11.717 1.00 50.56 167 GLY A CA 1
ATOM 1308 C C . GLY A 1 167 ? -3.702 2.422 11.616 1.00 50.56 167 GLY A C 1
ATOM 1309 O O . GLY A 1 167 ? -3.152 2.391 10.517 1.00 50.56 167 GLY A O 1
ATOM 1310 N N . ASN A 1 168 ? -3.071 2.774 12.737 1.00 55.91 168 ASN A N 1
ATOM 1311 C CA . ASN A 1 168 ? -1.630 2.992 12.755 1.00 55.91 168 ASN A CA 1
ATOM 1312 C C . ASN A 1 168 ? -0.960 1.679 12.315 1.00 55.91 168 ASN A C 1
ATOM 1314 O O . ASN A 1 168 ? -0.840 0.734 13.096 1.00 55.91 168 ASN A O 1
ATOM 1318 N N . TYR A 1 169 ? -0.570 1.614 11.049 1.00 65.06 169 TYR A N 1
ATOM 1319 C CA . TYR A 1 169 ? 0.111 0.495 10.429 1.00 65.06 169 TYR A CA 1
ATOM 1320 C C . TYR A 1 169 ? 1.277 1.075 9.644 1.00 65.06 169 TYR A C 1
ATOM 1322 O O . TYR A 1 169 ? 1.115 1.997 8.849 1.00 65.06 169 TYR A O 1
ATOM 1330 N N . THR A 1 170 ? 2.462 0.513 9.845 1.00 72.56 170 THR A N 1
ATOM 1331 C CA . THR A 1 170 ? 3.626 0.802 9.006 1.00 72.56 170 THR A CA 1
ATOM 1332 C C . THR A 1 170 ? 3.299 0.543 7.540 1.00 72.56 170 THR A C 1
ATOM 1334 O O . THR A 1 170 ? 2.562 -0.395 7.211 1.00 72.56 170 THR A O 1
ATOM 1337 N N . LEU A 1 171 ? 3.876 1.350 6.649 1.00 81.12 171 LEU A N 1
ATOM 1338 C CA . LEU A 1 171 ? 3.861 1.058 5.219 1.00 81.12 171 LEU A CA 1
ATOM 1339 C C . LEU A 1 171 ? 4.400 -0.357 4.969 1.00 81.12 171 LEU A C 1
ATOM 1341 O O . LEU A 1 171 ? 5.294 -0.849 5.667 1.00 81.12 171 LEU A O 1
ATOM 1345 N N . THR A 1 172 ? 3.838 -1.016 3.963 1.00 88.88 172 THR A N 1
ATOM 1346 C CA . THR A 1 172 ? 4.343 -2.296 3.468 1.00 88.88 172 THR A CA 1
ATOM 1347 C C . THR A 1 172 ? 5.778 -2.148 2.975 1.00 88.88 172 THR A C 1
ATOM 1349 O O . THR A 1 172 ? 6.115 -1.150 2.342 1.00 88.88 172 THR A O 1
ATOM 1352 N N . VAL A 1 173 ? 6.618 -3.159 3.208 1.00 89.44 173 VAL A N 1
ATOM 1353 C CA . VAL A 1 173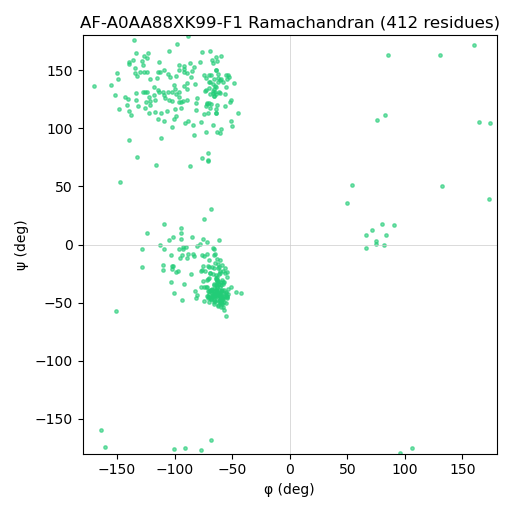 ? 8.052 -3.128 2.855 1.00 89.44 173 VAL A CA 1
ATOM 1354 C C . VAL A 1 173 ? 8.300 -2.840 1.372 1.00 89.44 173 VAL A C 1
ATOM 1356 O O . VAL A 1 173 ? 9.342 -2.293 1.019 1.00 89.44 173 VAL A O 1
ATOM 1359 N N . VAL A 1 174 ? 7.319 -3.144 0.516 1.00 87.19 174 VAL A N 1
ATOM 1360 C CA . VAL A 1 174 ? 7.316 -2.849 -0.920 1.00 87.19 174 VAL A CA 1
ATOM 1361 C C . VAL A 1 174 ? 7.740 -1.417 -1.271 1.00 87.19 174 VAL A C 1
ATOM 1363 O O . VAL A 1 174 ? 8.533 -1.259 -2.196 1.00 87.19 174 VAL A O 1
ATOM 1366 N N . SER A 1 175 ? 7.305 -0.402 -0.509 1.00 84.25 175 SER A N 1
ATOM 1367 C CA . SER A 1 175 ? 7.558 1.019 -0.814 1.00 84.25 175 SER A CA 1
ATOM 1368 C C . SER A 1 175 ? 9.030 1.416 -0.686 1.00 84.25 175 SER A C 1
ATOM 1370 O O . SER A 1 175 ? 9.458 2.420 -1.249 1.00 84.25 175 SER A O 1
ATOM 1372 N N . LYS A 1 176 ? 9.820 0.614 0.037 1.00 89.88 176 LYS A N 1
ATOM 1373 C CA . LYS A 1 176 ? 11.270 0.787 0.180 1.00 89.88 176 LYS A CA 1
ATOM 1374 C C . LYS A 1 176 ? 12.073 -0.124 -0.745 1.00 89.88 176 LYS A C 1
ATOM 1376 O O . LYS A 1 176 ? 13.224 0.189 -1.030 1.00 89.88 176 LYS A O 1
ATOM 1381 N N . ILE A 1 177 ? 11.505 -1.252 -1.184 1.00 94.06 177 ILE A N 1
ATOM 1382 C CA . ILE A 1 177 ? 12.226 -2.270 -1.962 1.00 94.06 177 ILE A CA 1
ATOM 1383 C C . ILE A 1 177 ? 12.073 -2.072 -3.473 1.00 94.06 177 ILE A C 1
ATOM 1385 O O . ILE A 1 177 ? 13.074 -2.125 -4.188 1.00 94.06 177 ILE A O 1
ATOM 1389 N N . TYR A 1 178 ? 10.854 -1.862 -3.978 1.00 94.62 178 TYR A N 1
ATOM 1390 C CA . TYR A 1 178 ? 10.633 -1.696 -5.416 1.00 94.62 178 TYR A CA 1
ATOM 1391 C C . TYR A 1 178 ? 11.124 -0.325 -5.891 1.00 94.62 178 TYR A C 1
ATOM 1393 O O . TYR A 1 178 ? 10.810 0.704 -5.301 1.00 94.62 178 TYR A O 1
ATOM 1401 N N . ASN A 1 179 ? 11.882 -0.315 -6.988 1.00 94.81 179 ASN A N 1
ATOM 1402 C CA . ASN A 1 179 ? 12.497 0.888 -7.559 1.00 94.81 179 ASN A CA 1
ATOM 1403 C C . ASN A 1 179 ? 12.109 1.129 -9.030 1.00 94.81 179 ASN A C 1
ATOM 1405 O O . ASN A 1 179 ? 12.699 1.994 -9.666 1.00 94.81 179 ASN A O 1
ATOM 1409 N N . HIS A 1 180 ? 11.136 0.399 -9.587 1.00 92.56 180 HIS A N 1
ATOM 1410 C CA . HIS A 1 180 ? 10.778 0.503 -11.008 1.00 92.56 180 HIS A CA 1
ATOM 1411 C C . HIS A 1 180 ? 10.143 1.849 -11.400 1.00 92.56 180 HIS A C 1
ATOM 1413 O O . HIS A 1 180 ? 10.522 2.349 -12.455 1.00 92.56 180 HIS A O 1
ATOM 1419 N N . LYS A 1 181 ? 9.282 2.470 -10.566 1.00 89.38 181 LYS A N 1
ATOM 1420 C CA . LYS A 1 181 ? 8.784 3.857 -10.770 1.00 89.38 181 LYS A CA 1
ATOM 1421 C C . LYS A 1 181 ? 9.969 4.821 -10.901 1.00 89.38 181 LYS A C 1
ATOM 1423 O O . LYS A 1 181 ? 10.243 5.336 -11.981 1.00 89.38 181 LYS A O 1
ATOM 1428 N N . ARG A 1 182 ? 10.781 4.906 -9.838 1.00 89.50 182 ARG A N 1
ATOM 1429 C CA . ARG A 1 182 ? 12.001 5.735 -9.775 1.00 89.50 182 ARG A CA 1
ATOM 1430 C C . ARG A 1 182 ? 12.978 5.473 -10.923 1.00 89.50 182 ARG A C 1
ATOM 1432 O O . ARG A 1 182 ? 13.523 6.417 -11.474 1.00 89.50 182 ARG A O 1
ATOM 1439 N N . PHE A 1 183 ? 13.209 4.211 -11.290 1.00 91.31 183 PHE A N 1
ATOM 1440 C CA . PHE A 1 183 ? 14.109 3.877 -12.392 1.00 91.31 183 PHE A CA 1
ATOM 1441 C C . PHE A 1 183 ? 13.564 4.373 -13.731 1.00 91.31 183 PHE A C 1
ATOM 1443 O O . PHE A 1 183 ? 14.291 5.044 -14.453 1.00 91.31 183 PHE A O 1
ATOM 1450 N N . SER A 1 184 ? 12.296 4.090 -14.034 1.00 88.50 184 SER A N 1
ATOM 1451 C CA . SER A 1 184 ? 11.669 4.452 -15.314 1.00 88.50 184 SER A CA 1
ATOM 1452 C C . SER A 1 184 ? 11.548 5.969 -15.490 1.00 88.50 184 SER A C 1
ATOM 1454 O O . SER A 1 184 ? 11.729 6.461 -16.594 1.00 88.50 184 SER A O 1
ATOM 1456 N N . GLN A 1 185 ? 11.329 6.710 -14.399 1.00 85.25 185 GLN A N 1
ATOM 1457 C CA . GLN A 1 185 ? 11.342 8.179 -14.379 1.00 85.25 185 GLN A CA 1
ATOM 1458 C C . GLN A 1 185 ? 12.763 8.777 -14.478 1.00 85.25 185 GLN A C 1
ATOM 1460 O O . GLN A 1 185 ? 12.920 9.921 -14.886 1.00 85.25 185 GLN A O 1
ATOM 1465 N N . SER A 1 186 ? 13.807 8.023 -14.108 1.00 86.00 186 SER A N 1
ATOM 1466 C CA . SER A 1 186 ? 15.207 8.495 -14.110 1.00 86.00 186 SER A CA 1
ATOM 1467 C C . SER A 1 186 ? 15.961 8.305 -15.432 1.00 86.00 186 SER A C 1
ATOM 1469 O O . SER A 1 186 ? 17.105 8.747 -15.541 1.00 86.00 186 SER A O 1
ATOM 1471 N N . ILE A 1 187 ? 15.371 7.600 -16.402 1.00 85.06 187 ILE A N 1
ATOM 1472 C CA . ILE A 1 187 ? 16.019 7.254 -17.672 1.00 85.06 187 ILE A CA 1
ATOM 1473 C C . ILE A 1 187 ? 15.469 8.094 -18.824 1.00 85.06 187 ILE A C 1
ATOM 1475 O O . ILE A 1 187 ? 14.262 8.151 -19.041 1.00 85.06 187 ILE A O 1
ATOM 1479 N N . ASP A 1 188 ? 16.358 8.682 -19.623 1.00 79.75 188 ASP A N 1
ATOM 1480 C CA . ASP A 1 188 ? 15.983 9.277 -20.901 1.00 79.75 188 ASP A CA 1
ATOM 1481 C C . ASP A 1 188 ? 15.960 8.189 -21.984 1.00 79.75 188 ASP A C 1
ATOM 1483 O O . ASP A 1 188 ? 16.989 7.729 -22.488 1.00 79.75 188 ASP A O 1
ATOM 1487 N N . LEU A 1 189 ? 14.752 7.755 -22.340 1.00 78.50 189 LEU A N 1
ATOM 1488 C CA . LEU A 1 189 ? 14.532 6.799 -23.423 1.00 78.50 189 LEU A CA 1
ATOM 1489 C C . LEU A 1 189 ? 14.691 7.441 -24.811 1.00 78.50 189 LEU A C 1
ATOM 1491 O O . LEU A 1 189 ? 14.904 6.711 -25.777 1.00 78.50 189 LEU A O 1
ATOM 1495 N N . SER A 1 190 ? 14.633 8.774 -24.933 1.00 71.12 190 SER A N 1
ATOM 1496 C CA . SER A 1 190 ? 14.786 9.470 -26.219 1.00 71.12 190 SER A CA 1
ATOM 1497 C C . SER A 1 190 ? 16.215 9.391 -26.762 1.00 71.12 190 SER A C 1
ATOM 1499 O O . SER A 1 190 ? 16.416 9.427 -27.977 1.00 71.12 190 SER A O 1
ATOM 1501 N N . ASN A 1 191 ? 17.205 9.200 -25.881 1.00 71.94 191 ASN A N 1
ATOM 1502 C CA . ASN A 1 191 ? 18.608 9.083 -26.259 1.00 71.94 191 ASN A CA 1
ATOM 1503 C C . ASN A 1 191 ? 19.312 7.882 -25.589 1.00 71.94 191 ASN A C 1
ATOM 1505 O O . ASN A 1 191 ? 20.138 8.055 -24.686 1.00 71.94 191 ASN A O 1
ATOM 1509 N N . PRO A 1 192 ? 19.056 6.639 -26.057 1.00 69.19 192 PRO A N 1
ATOM 1510 C CA . PRO A 1 192 ? 19.608 5.427 -25.444 1.00 69.19 192 PRO A CA 1
ATOM 1511 C C . PRO A 1 192 ? 21.141 5.376 -25.387 1.00 69.19 192 PRO A C 1
ATOM 1513 O O . PRO A 1 192 ? 21.711 4.674 -24.553 1.00 69.19 192 PRO A O 1
ATOM 1516 N N . SER A 1 193 ? 21.823 6.131 -26.253 1.00 69.00 193 SER A N 1
ATOM 1517 C CA . SER A 1 193 ? 23.284 6.241 -26.278 1.00 69.00 193 SER A CA 1
ATOM 1518 C C . SER A 1 193 ? 23.872 7.003 -25.083 1.00 69.00 193 SER A C 1
ATOM 1520 O O . SER A 1 193 ? 25.056 6.827 -24.798 1.00 69.00 193 SER A O 1
ATOM 1522 N N . LEU A 1 194 ? 23.079 7.812 -24.367 1.00 61.91 194 LEU A N 1
ATOM 1523 C CA . LEU A 1 194 ? 23.527 8.559 -23.182 1.00 61.91 194 LEU A CA 1
ATOM 1524 C C . LEU A 1 194 ? 23.499 7.741 -21.882 1.00 61.91 194 LEU A C 1
ATOM 1526 O O . LEU A 1 194 ? 24.073 8.178 -20.885 1.00 61.91 194 LEU A O 1
ATOM 1530 N N . HIS A 1 195 ? 22.898 6.546 -21.884 1.00 68.56 195 HIS A N 1
ATOM 1531 C CA . HIS A 1 195 ? 22.785 5.684 -20.703 1.00 68.56 195 HIS A CA 1
ATOM 1532 C C . HIS A 1 195 ? 23.546 4.349 -20.851 1.00 68.56 195 HIS A C 1
ATOM 1534 O O . HIS A 1 195 ? 22.929 3.278 -20.874 1.00 68.56 195 HIS A O 1
ATOM 1540 N N . PRO A 1 196 ? 24.896 4.355 -20.896 1.00 68.25 196 PRO A N 1
ATOM 1541 C CA . PRO A 1 196 ? 25.701 3.140 -20.797 1.00 68.25 196 PRO A CA 1
ATOM 1542 C C . PRO A 1 196 ? 25.640 2.578 -19.365 1.00 68.25 196 PRO A C 1
ATOM 1544 O O . PRO A 1 196 ? 26.544 2.768 -18.553 1.00 68.25 196 PRO A O 1
ATOM 1547 N N . LEU A 1 197 ? 24.545 1.888 -19.042 1.00 82.00 197 LEU A N 1
ATOM 1548 C CA . LEU A 1 197 ? 24.356 1.244 -17.743 1.00 82.00 197 LEU A CA 1
ATOM 1549 C C . LEU A 1 197 ? 25.374 0.100 -17.564 1.00 82.00 197 LEU A C 1
ATOM 1551 O O . LEU A 1 197 ? 25.446 -0.779 -18.432 1.00 82.00 197 LEU A O 1
ATOM 1555 N N . PRO A 1 198 ? 26.143 0.062 -16.458 1.00 83.06 198 PRO A N 1
ATOM 1556 C CA . PRO A 1 198 ? 27.101 -1.009 -16.210 1.00 83.06 198 PRO A CA 1
ATOM 1557 C C . PRO A 1 198 ? 26.391 -2.358 -16.041 1.00 83.06 198 PRO A C 1
ATOM 1559 O O . PRO A 1 198 ? 25.249 -2.442 -15.583 1.00 83.06 198 PRO A O 1
ATOM 1562 N N . CYS A 1 199 ? 27.073 -3.438 -16.422 1.00 88.81 199 CYS A N 1
ATOM 1563 C CA . CYS A 1 199 ? 26.541 -4.790 -16.313 1.00 88.81 199 CYS A CA 1
ATOM 1564 C C . CYS A 1 199 ? 27.658 -5.805 -16.053 1.00 88.81 199 CYS A C 1
ATOM 1566 O O . CYS A 1 199 ? 28.505 -6.037 -16.909 1.00 88.81 199 CYS A O 1
ATOM 1568 N N . GLU A 1 200 ? 27.601 -6.453 -14.891 1.00 89.19 200 GLU A N 1
ATOM 1569 C CA . GLU A 1 200 ? 28.549 -7.492 -14.458 1.00 89.19 200 GLU A CA 1
ATOM 1570 C C . GLU A 1 200 ? 27.905 -8.892 -14.458 1.00 89.19 200 GLU A C 1
ATOM 1572 O O . GLU A 1 200 ? 28.373 -9.830 -13.813 1.00 89.19 200 GLU A O 1
ATOM 1577 N N . CYS A 1 201 ? 26.780 -9.061 -15.163 1.00 93.25 201 CYS A N 1
ATOM 1578 C CA . CYS A 1 201 ? 25.989 -10.287 -15.071 1.00 93.25 201 CYS A CA 1
ATOM 1579 C C . CYS A 1 201 ? 26.723 -11.535 -15.569 1.00 93.25 201 CYS A C 1
ATOM 1581 O O . CYS A 1 201 ? 26.403 -12.625 -15.105 1.00 93.25 201 CYS A O 1
ATOM 1583 N N . SER A 1 202 ? 27.689 -11.411 -16.482 1.00 91.62 202 SER A N 1
ATOM 1584 C CA . SER A 1 202 ? 28.454 -12.542 -17.031 1.00 91.62 202 SER A CA 1
ATOM 1585 C C . SER A 1 202 ? 29.260 -13.315 -15.982 1.00 91.62 202 SER A C 1
ATOM 1587 O O . SER A 1 202 ? 29.525 -14.494 -16.183 1.00 91.62 202 SER A O 1
ATOM 1589 N N . SER A 1 203 ? 29.636 -12.669 -14.875 1.00 91.12 203 SER A N 1
ATOM 1590 C CA . SER A 1 203 ? 30.343 -13.277 -13.738 1.00 91.12 203 SER A CA 1
ATOM 1591 C C . SER A 1 203 ? 29.432 -13.579 -12.543 1.00 91.12 203 SER A C 1
ATOM 1593 O O . SER A 1 203 ? 29.925 -13.937 -11.479 1.00 91.12 203 SER A O 1
ATOM 1595 N N . SER A 1 204 ? 28.116 -13.399 -12.683 1.00 93.69 204 SER A N 1
ATOM 1596 C CA . SER A 1 204 ? 27.154 -13.647 -11.609 1.00 93.69 204 SER A CA 1
ATOM 1597 C C . SER A 1 204 ? 26.656 -15.090 -11.630 1.00 93.69 204 SER A C 1
ATOM 1599 O O . SER A 1 204 ? 26.189 -15.565 -12.666 1.00 93.69 204 SER A O 1
ATOM 1601 N N . ASP A 1 205 ? 26.625 -15.738 -10.464 1.00 94.56 205 ASP A N 1
ATOM 1602 C CA . ASP A 1 205 ? 25.990 -17.054 -10.272 1.00 94.56 205 ASP A CA 1
ATOM 1603 C C . ASP A 1 205 ? 24.487 -17.053 -10.631 1.00 94.56 205 ASP A C 1
ATOM 1605 O O . ASP A 1 205 ? 23.897 -18.099 -10.891 1.00 94.56 205 ASP A O 1
ATOM 1609 N N . PHE A 1 206 ? 23.865 -15.868 -10.699 1.00 95.94 206 PHE A N 1
ATOM 1610 C CA . PHE A 1 206 ? 22.456 -15.661 -11.052 1.00 95.94 206 PHE A CA 1
ATOM 1611 C C . PHE A 1 206 ? 22.227 -15.359 -12.544 1.00 95.94 206 PHE A C 1
ATOM 1613 O O . PHE A 1 206 ? 21.156 -14.871 -12.917 1.00 95.94 206 PHE A O 1
ATOM 1620 N N . ASN A 1 207 ? 23.221 -15.592 -13.410 1.00 95.69 207 ASN A N 1
ATOM 1621 C CA . ASN A 1 207 ? 23.091 -15.354 -14.847 1.00 95.69 207 ASN A CA 1
ATOM 1622 C C . ASN A 1 207 ? 22.014 -16.252 -15.482 1.00 95.69 207 ASN A C 1
ATOM 1624 O O . ASN A 1 207 ? 22.125 -17.480 -15.497 1.00 95.69 207 ASN A O 1
ATOM 1628 N N . TYR A 1 208 ? 20.991 -15.642 -16.083 1.00 94.94 208 TYR A N 1
ATOM 1629 C CA . TYR A 1 208 ? 20.008 -16.361 -16.880 1.00 94.94 208 TYR A CA 1
ATOM 1630 C C . TYR A 1 208 ? 20.536 -16.565 -18.307 1.00 94.94 208 TYR A C 1
ATOM 1632 O O . TYR A 1 208 ? 20.383 -15.712 -19.185 1.00 94.94 208 TYR A O 1
ATOM 1640 N N . SER A 1 209 ? 21.147 -17.733 -18.534 1.00 92.81 209 SER A N 1
ATOM 1641 C CA . SER A 1 209 ? 21.817 -18.112 -19.790 1.00 92.81 209 SER A CA 1
ATOM 1642 C C . SER A 1 209 ? 21.072 -17.737 -21.091 1.00 92.81 209 SER A C 1
ATOM 1644 O O . SER A 1 209 ? 21.741 -17.232 -21.993 1.00 92.81 209 SER A O 1
ATOM 1646 N N . PRO A 1 210 ? 19.733 -17.883 -21.228 1.00 93.75 210 PRO A N 1
ATOM 1647 C CA . PRO A 1 210 ? 19.019 -17.510 -22.456 1.00 93.75 210 PRO A CA 1
ATOM 1648 C C . PRO A 1 210 ? 19.079 -16.027 -22.850 1.00 93.75 210 PRO A C 1
ATOM 1650 O O . PRO A 1 210 ? 18.762 -15.705 -23.994 1.00 93.75 210 PRO A O 1
ATOM 1653 N N . CYS A 1 211 ? 19.456 -15.122 -21.940 1.00 90.94 211 CYS A N 1
ATOM 1654 C CA . CYS A 1 211 ? 19.705 -13.715 -22.266 1.00 90.94 211 CYS A CA 1
ATOM 1655 C C . CYS A 1 211 ? 21.062 -13.184 -21.780 1.00 90.94 211 CYS A C 1
ATOM 1657 O O . CYS A 1 211 ? 21.374 -12.033 -22.060 1.00 90.94 211 CYS A O 1
ATOM 1659 N N . GLY A 1 212 ? 21.860 -13.973 -21.053 1.00 94.38 212 GLY A N 1
ATOM 1660 C CA . GLY A 1 212 ? 23.172 -13.556 -20.546 1.00 94.38 212 GLY A CA 1
ATOM 1661 C C . GLY A 1 212 ? 23.125 -12.527 -19.408 1.00 94.38 212 GLY A C 1
ATOM 1662 O O . GLY A 1 212 ? 24.161 -11.962 -19.058 1.00 94.38 212 GLY A O 1
ATOM 1663 N N . HIS A 1 213 ? 21.954 -12.291 -18.810 1.00 95.94 213 HIS A N 1
ATOM 1664 C CA . HIS A 1 213 ? 21.737 -11.288 -17.764 1.00 95.94 213 HIS A CA 1
ATOM 1665 C C . HIS A 1 213 ? 21.049 -11.884 -16.535 1.00 95.94 213 HIS A C 1
ATOM 1667 O O . HIS A 1 213 ? 20.380 -12.908 -16.622 1.00 95.94 213 HIS A O 1
ATOM 1673 N N . VAL A 1 214 ? 21.187 -11.238 -15.377 1.00 97.19 214 VAL A N 1
ATOM 1674 C CA . VAL A 1 214 ? 20.480 -11.653 -14.156 1.00 97.19 214 VAL A CA 1
ATOM 1675 C C . VAL A 1 214 ? 18.990 -11.323 -14.277 1.00 97.19 214 VAL A C 1
ATOM 1677 O O . VAL A 1 214 ? 18.619 -10.160 -14.438 1.00 97.19 214 VAL A O 1
ATOM 1680 N N . ILE A 1 215 ? 18.151 -12.355 -14.183 1.00 96.69 215 ILE A N 1
ATOM 1681 C CA . ILE A 1 215 ? 16.692 -12.271 -14.027 1.00 96.69 215 ILE A CA 1
ATOM 1682 C C . ILE A 1 215 ? 16.315 -13.355 -13.017 1.00 96.69 215 ILE A C 1
ATOM 1684 O O . ILE A 1 215 ? 16.102 -14.507 -13.393 1.00 96.69 215 ILE A O 1
ATOM 1688 N N . THR A 1 216 ? 16.300 -13.022 -11.725 1.00 96.44 216 THR A N 1
ATOM 1689 C CA . THR A 1 216 ? 16.119 -14.025 -10.663 1.00 96.44 216 THR A CA 1
ATOM 1690 C C . THR A 1 216 ? 15.078 -13.617 -9.627 1.00 96.44 216 THR A C 1
ATOM 1692 O O . THR A 1 216 ? 14.951 -12.446 -9.285 1.00 96.44 216 THR A O 1
ATOM 1695 N N . GLY A 1 217 ? 14.344 -14.603 -9.113 1.00 95.56 217 GLY A N 1
ATOM 1696 C CA . GLY A 1 217 ? 13.526 -14.491 -7.903 1.00 95.56 217 GLY A CA 1
ATOM 1697 C C . GLY A 1 217 ? 14.156 -15.194 -6.696 1.00 95.56 217 GLY A C 1
ATOM 1698 O O . GLY A 1 217 ? 13.528 -15.270 -5.642 1.00 95.56 217 GLY A O 1
ATOM 1699 N N . ASP A 1 218 ? 15.370 -15.738 -6.841 1.00 96.38 218 ASP A N 1
ATOM 1700 C CA . ASP A 1 218 ? 16.107 -16.323 -5.725 1.00 96.38 218 ASP A CA 1
ATOM 1701 C C . ASP A 1 218 ? 16.628 -15.214 -4.804 1.00 96.38 218 ASP A C 1
ATOM 1703 O O . ASP A 1 218 ? 17.424 -14.365 -5.202 1.00 96.38 218 ASP A O 1
ATOM 1707 N N . LEU A 1 219 ? 16.181 -15.245 -3.549 1.00 97.25 219 LEU A N 1
ATOM 1708 C CA . LEU A 1 219 ? 16.581 -14.295 -2.517 1.00 97.25 219 LEU A CA 1
ATOM 1709 C C . LEU A 1 219 ? 18.024 -14.508 -2.033 1.00 97.25 219 LEU A C 1
ATOM 1711 O O . LEU A 1 219 ? 18.520 -13.673 -1.280 1.00 97.25 219 LEU A O 1
ATOM 1715 N N . SER A 1 220 ? 18.714 -15.580 -2.440 1.00 97.25 220 SER A N 1
ATOM 1716 C CA . SER A 1 220 ? 20.138 -15.784 -2.130 1.00 97.25 220 SER A CA 1
ATOM 1717 C C . SER A 1 220 ? 21.062 -14.739 -2.781 1.00 97.25 220 SER A C 1
ATOM 1719 O O . SER A 1 220 ? 22.171 -14.532 -2.292 1.00 97.25 220 SER A O 1
ATOM 1721 N N . ILE A 1 221 ? 20.576 -13.991 -3.786 1.00 96.94 221 ILE A N 1
ATOM 1722 C CA . ILE A 1 221 ? 21.251 -12.799 -4.335 1.00 96.94 221 ILE A CA 1
ATOM 1723 C C . ILE A 1 221 ? 21.453 -11.686 -3.292 1.00 96.94 221 ILE A C 1
ATOM 1725 O O . ILE A 1 221 ? 22.351 -10.859 -3.436 1.00 96.94 221 ILE A O 1
ATOM 1729 N N . VAL A 1 222 ? 20.637 -11.679 -2.231 1.00 97.69 222 VAL A N 1
ATOM 1730 C CA . VAL A 1 222 ? 20.706 -10.719 -1.127 1.00 97.69 222 VAL A CA 1
ATOM 1731 C C . VAL A 1 222 ? 21.663 -11.246 -0.063 1.00 97.69 222 VAL A C 1
ATOM 1733 O O . VAL A 1 222 ? 21.339 -12.170 0.690 1.00 97.69 222 VAL A O 1
ATOM 1736 N N . LYS A 1 223 ? 22.849 -10.647 0.026 1.00 96.88 223 LYS A N 1
ATOM 1737 C CA . LYS A 1 223 ? 23.930 -11.076 0.922 1.00 96.88 223 LYS A CA 1
ATOM 1738 C C . LYS A 1 223 ? 23.608 -10.772 2.382 1.00 96.88 223 LYS A C 1
ATOM 1740 O O . LYS A 1 223 ? 23.916 -11.581 3.252 1.00 96.88 223 LYS A O 1
ATOM 1745 N N . ASN A 1 224 ? 22.948 -9.646 2.663 1.00 98.19 224 ASN A N 1
ATOM 1746 C CA . ASN A 1 224 ? 22.562 -9.279 4.025 1.00 98.19 224 ASN A CA 1
ATOM 1747 C C . ASN A 1 224 ? 21.425 -10.171 4.555 1.00 98.19 224 ASN A C 1
ATOM 1749 O O . ASN A 1 224 ? 20.279 -10.071 4.115 1.00 98.19 224 ASN A O 1
ATOM 1753 N N . ASP A 1 225 ? 21.732 -10.990 5.562 1.00 97.81 225 ASP A N 1
ATOM 1754 C CA . ASP A 1 225 ? 20.788 -11.924 6.182 1.00 97.81 225 ASP A CA 1
ATOM 1755 C C . ASP A 1 225 ? 19.511 -11.248 6.707 1.00 97.81 225 ASP A C 1
ATOM 1757 O O . ASP A 1 225 ? 18.417 -11.769 6.501 1.00 97.81 225 ASP A O 1
ATOM 1761 N N . LYS A 1 226 ? 19.607 -10.069 7.343 1.00 96.62 226 LYS A N 1
ATOM 1762 C CA . LYS A 1 226 ? 18.435 -9.364 7.899 1.00 96.62 226 LYS A CA 1
ATOM 1763 C C . LYS A 1 226 ? 17.481 -8.916 6.794 1.00 96.62 226 LYS A C 1
ATOM 1765 O O . LYS A 1 226 ? 16.268 -9.073 6.930 1.00 96.62 226 LYS A O 1
ATOM 1770 N N . LEU A 1 227 ? 18.029 -8.384 5.699 1.00 97.19 227 LEU A N 1
ATOM 1771 C CA . LEU A 1 227 ? 17.248 -7.996 4.525 1.00 97.19 227 LEU A CA 1
ATOM 1772 C C . LEU A 1 227 ? 16.646 -9.232 3.843 1.00 97.19 227 LEU A C 1
ATOM 1774 O O . LEU A 1 227 ? 15.455 -9.243 3.541 1.00 97.19 227 LEU A O 1
ATOM 1778 N N . ARG A 1 228 ? 17.420 -10.311 3.683 1.00 97.56 228 ARG A N 1
ATOM 1779 C CA . ARG A 1 228 ? 16.946 -11.572 3.092 1.00 97.56 228 ARG A CA 1
ATOM 1780 C C . ARG A 1 228 ? 15.801 -12.202 3.898 1.00 97.56 228 ARG A C 1
ATOM 1782 O O . ARG A 1 228 ? 14.795 -12.598 3.311 1.00 97.56 228 ARG A O 1
ATOM 1789 N N . GLU A 1 229 ? 15.890 -12.230 5.230 1.00 96.88 229 GLU A N 1
ATOM 1790 C CA . GLU A 1 229 ? 14.802 -12.701 6.104 1.00 96.88 229 GLU A CA 1
ATOM 1791 C C . GLU A 1 229 ? 13.579 -11.764 6.131 1.00 96.88 229 GLU A C 1
ATOM 1793 O O . GLU A 1 229 ? 12.468 -12.227 6.395 1.00 96.88 229 GLU A O 1
ATOM 1798 N N . LEU A 1 230 ? 13.729 -10.466 5.832 1.00 95.00 230 LEU A N 1
ATOM 1799 C CA . LEU A 1 230 ? 12.580 -9.584 5.598 1.00 95.00 230 LEU A CA 1
ATOM 1800 C C . LEU A 1 230 ? 11.888 -9.927 4.276 1.00 95.00 230 LEU A C 1
ATOM 1802 O O . LEU A 1 230 ? 10.673 -10.111 4.250 1.00 95.00 230 LEU A O 1
ATOM 1806 N N . LEU A 1 231 ? 12.655 -10.043 3.189 1.00 95.75 231 LEU A N 1
ATOM 1807 C CA . LEU A 1 231 ? 12.130 -10.298 1.846 1.00 95.75 231 LEU A CA 1
ATOM 1808 C C . LEU A 1 231 ? 11.417 -11.656 1.751 1.00 95.75 231 LEU A C 1
ATOM 1810 O O . LEU A 1 231 ? 10.391 -11.759 1.083 1.00 95.75 231 LEU A O 1
ATOM 1814 N N . LYS A 1 232 ? 11.852 -12.671 2.509 1.00 96.12 232 LYS A N 1
ATOM 1815 C CA . LYS A 1 232 ? 11.129 -13.952 2.649 1.00 96.12 232 LYS A CA 1
ATOM 1816 C C . LYS A 1 232 ? 9.681 -13.817 3.142 1.00 96.12 232 LYS A C 1
ATOM 1818 O O . LYS A 1 232 ? 8.890 -14.732 2.933 1.00 96.12 232 LYS A O 1
ATOM 1823 N N . LYS A 1 233 ? 9.312 -12.702 3.785 1.00 94.62 233 LYS A N 1
ATOM 1824 C CA . LYS A 1 233 ? 7.939 -12.431 4.255 1.00 94.62 233 LYS A CA 1
ATOM 1825 C C . LYS A 1 233 ? 7.026 -11.844 3.167 1.00 94.62 233 LYS A C 1
ATOM 1827 O O . LYS A 1 233 ? 5.822 -11.741 3.386 1.00 94.62 233 LYS A O 1
ATOM 1832 N N . GLY A 1 234 ? 7.582 -11.491 2.005 1.00 92.75 234 GLY A N 1
ATOM 1833 C CA . GLY A 1 234 ? 6.862 -10.927 0.861 1.00 92.75 234 GLY A CA 1
ATOM 1834 C C . GLY A 1 234 ? 6.676 -9.398 0.910 1.00 92.75 234 GLY A C 1
ATOM 1835 O O . GLY A 1 234 ? 6.821 -8.782 1.968 1.00 92.75 234 GLY A O 1
ATOM 1836 N N . PRO A 1 235 ? 6.354 -8.759 -0.232 1.00 90.75 235 PRO A N 1
ATOM 1837 C CA . PRO A 1 235 ? 6.212 -7.305 -0.373 1.00 90.75 235 PRO A CA 1
ATOM 1838 C C . PRO A 1 235 ? 5.078 -6.715 0.468 1.00 90.75 235 PRO A C 1
ATOM 1840 O O . PRO A 1 235 ? 5.200 -5.589 0.947 1.00 90.75 235 PRO A O 1
ATOM 1843 N N . LYS A 1 236 ? 4.005 -7.482 0.713 1.00 89.69 236 LYS A N 1
ATOM 1844 C CA . LYS A 1 236 ? 2.873 -7.058 1.555 1.00 89.69 236 LYS A CA 1
ATOM 1845 C C . LYS A 1 236 ? 3.155 -7.142 3.069 1.00 89.69 236 LYS A C 1
ATOM 1847 O O . LYS A 1 236 ? 2.274 -6.820 3.864 1.00 89.69 236 LYS A O 1
ATOM 1852 N N . TYR A 1 237 ? 4.351 -7.559 3.502 1.00 91.81 237 TYR A N 1
ATOM 1853 C CA . TYR A 1 237 ? 4.718 -7.533 4.923 1.00 91.81 237 TYR A CA 1
ATOM 1854 C C . TYR A 1 237 ? 4.811 -6.090 5.446 1.00 91.81 237 TYR A C 1
ATOM 1856 O O . TYR A 1 237 ? 5.299 -5.202 4.750 1.00 91.81 237 TYR A O 1
ATOM 1864 N N . ARG A 1 238 ? 4.377 -5.865 6.690 1.00 89.06 238 ARG A N 1
ATOM 1865 C CA . ARG A 1 238 ? 4.472 -4.585 7.412 1.00 89.06 238 ARG A CA 1
ATOM 1866 C C . ARG A 1 238 ? 5.343 -4.786 8.654 1.00 89.06 238 ARG A C 1
ATOM 1868 O O . ARG A 1 238 ? 5.211 -5.797 9.344 1.00 89.06 238 ARG A O 1
ATOM 1875 N N . GLU A 1 239 ? 6.267 -3.868 8.928 1.00 85.56 239 GLU A N 1
ATOM 1876 C CA . GLU A 1 239 ? 7.161 -3.986 10.089 1.00 85.56 239 GLU A CA 1
ATOM 1877 C C . GLU A 1 239 ? 6.400 -3.806 11.409 1.00 85.56 239 GLU A C 1
ATOM 1879 O O . GLU A 1 239 ? 5.543 -2.930 11.522 1.00 85.56 239 GLU A O 1
ATOM 1884 N N . SER A 1 240 ? 6.732 -4.599 12.432 1.00 83.56 240 SER A N 1
ATOM 1885 C CA . SER A 1 240 ? 6.139 -4.451 13.765 1.00 83.56 240 SER A CA 1
ATOM 1886 C C . SER A 1 240 ? 6.350 -3.035 14.295 1.00 83.56 240 SER A C 1
ATOM 1888 O O . SER A 1 240 ? 7.475 -2.543 14.324 1.00 83.56 240 SER A O 1
ATOM 1890 N N . MET A 1 241 ? 5.279 -2.394 14.755 1.00 78.12 241 MET A N 1
ATOM 1891 C CA . MET A 1 241 ? 5.364 -1.072 15.368 1.00 78.12 241 MET A CA 1
ATOM 1892 C C . MET A 1 241 ? 5.666 -1.140 16.861 1.00 78.12 241 MET A C 1
ATOM 1894 O O . MET A 1 241 ? 5.308 -2.103 17.544 1.00 78.12 241 MET A O 1
ATOM 1898 N N . PHE A 1 242 ? 6.236 -0.056 17.386 1.00 81.31 242 PHE A N 1
ATOM 1899 C CA . PHE A 1 242 ? 6.239 0.207 18.820 1.00 81.31 242 PHE A CA 1
ATOM 1900 C C . PHE A 1 242 ? 4.812 0.208 19.387 1.00 81.31 242 PHE A C 1
ATOM 1902 O O . PHE A 1 242 ? 3.911 0.835 18.833 1.00 81.31 242 PHE A O 1
ATOM 1909 N N . PHE A 1 243 ? 4.632 -0.443 20.535 1.00 84.00 243 PHE A N 1
ATOM 1910 C CA . PHE A 1 243 ? 3.405 -0.359 21.321 1.00 84.00 243 PHE A CA 1
ATOM 1911 C C . PHE A 1 243 ? 3.717 -0.276 22.816 1.00 84.00 243 PHE A C 1
ATOM 1913 O O . PHE A 1 243 ? 4.757 -0.740 23.296 1.00 84.00 243 PHE A O 1
ATOM 1920 N N . THR A 1 244 ? 2.776 0.270 23.586 1.00 86.44 244 THR A N 1
ATOM 1921 C CA . THR A 1 244 ? 2.800 0.193 25.050 1.00 86.44 244 THR A CA 1
ATOM 1922 C C . THR A 1 244 ? 1.759 -0.792 25.565 1.00 86.44 244 THR A C 1
ATOM 1924 O O . THR A 1 244 ? 0.655 -0.919 25.034 1.00 86.44 244 THR A O 1
ATOM 1927 N N . TRP A 1 245 ? 2.076 -1.459 26.675 1.00 89.06 245 TRP A N 1
ATOM 1928 C CA . TRP A 1 245 ? 1.121 -2.326 27.366 1.00 89.06 245 TRP A CA 1
ATOM 1929 C C . TRP A 1 245 ? -0.157 -1.582 27.780 1.00 89.06 245 TRP A C 1
ATOM 1931 O O . TRP A 1 245 ? -1.229 -2.176 27.758 1.00 89.06 245 TRP A O 1
ATOM 1941 N N . ASN A 1 246 ? -0.061 -0.289 28.107 1.00 87.06 246 ASN A N 1
ATOM 1942 C CA . ASN A 1 246 ? -1.206 0.530 28.509 1.00 87.06 246 ASN A CA 1
ATOM 1943 C C . ASN A 1 246 ? -2.147 0.827 27.328 1.00 87.06 246 ASN A C 1
ATOM 1945 O O . ASN A 1 246 ? -3.359 0.736 27.501 1.00 87.06 246 ASN A O 1
ATOM 1949 N N . GLN A 1 247 ? -1.613 1.107 26.131 1.00 86.56 247 GLN A N 1
ATOM 1950 C CA . GLN A 1 247 ? -2.421 1.230 24.908 1.00 86.56 247 GLN A CA 1
ATOM 1951 C C . GLN A 1 247 ? -3.157 -0.080 24.603 1.00 86.56 247 GLN A C 1
ATOM 1953 O O . GLN A 1 247 ? -4.361 -0.054 24.375 1.00 86.56 247 GLN A O 1
ATOM 1958 N N . ASN A 1 248 ? -2.476 -1.229 24.690 1.00 88.06 248 ASN A N 1
ATOM 1959 C CA . ASN A 1 248 ? -3.115 -2.531 24.466 1.00 88.06 248 ASN A CA 1
ATOM 1960 C C . ASN A 1 248 ? -4.202 -2.836 25.511 1.00 88.06 248 ASN A C 1
ATOM 1962 O O . ASN A 1 248 ? -5.253 -3.362 25.151 1.00 88.06 248 ASN A O 1
ATOM 1966 N N . VAL A 1 249 ? -3.987 -2.486 26.790 1.00 92.12 249 VAL A N 1
ATOM 1967 C CA . VAL A 1 249 ? -5.042 -2.575 27.816 1.00 92.12 249 VAL A CA 1
ATOM 1968 C C . VAL A 1 249 ? -6.229 -1.703 27.432 1.00 92.12 249 VAL A C 1
ATOM 1970 O O . VAL A 1 249 ? -7.345 -2.209 27.438 1.00 92.12 249 VAL A O 1
ATOM 1973 N N . LYS A 1 250 ? -5.999 -0.435 27.070 1.00 89.38 250 LYS A N 1
ATOM 1974 C CA . LYS A 1 250 ? -7.065 0.487 26.673 1.00 89.38 250 LYS A CA 1
ATOM 1975 C C . LYS A 1 250 ? -7.867 -0.071 25.492 1.00 89.38 250 LYS A C 1
ATOM 1977 O O . LYS A 1 250 ? -9.051 -0.314 25.646 1.00 89.38 250 LYS A O 1
ATOM 1982 N N . ILE A 1 251 ? -7.220 -0.391 24.369 1.00 90.25 251 ILE A N 1
ATOM 1983 C CA . ILE A 1 251 ? -7.887 -0.894 23.152 1.00 90.25 251 ILE A CA 1
ATOM 1984 C C . ILE A 1 251 ? -8.755 -2.129 23.442 1.00 90.25 251 ILE A C 1
ATOM 1986 O O . ILE A 1 251 ? -9.895 -2.207 22.983 1.00 90.25 251 ILE A O 1
ATOM 1990 N N . ILE A 1 252 ? -8.239 -3.092 24.215 1.00 93.38 252 ILE A N 1
ATOM 1991 C CA . ILE A 1 252 ? -8.981 -4.315 24.550 1.00 93.38 252 ILE A CA 1
ATOM 1992 C C . ILE A 1 252 ? -10.140 -4.008 25.506 1.00 93.38 252 ILE A C 1
ATOM 1994 O O . ILE A 1 252 ? -11.247 -4.493 25.280 1.00 93.38 252 ILE A O 1
ATOM 1998 N N . MET A 1 253 ? -9.919 -3.201 26.549 1.00 95.62 253 MET A N 1
ATOM 1999 C CA . MET A 1 253 ? -10.971 -2.872 27.513 1.00 95.62 253 MET A CA 1
ATOM 2000 C C . MET A 1 253 ? -12.072 -2.010 26.890 1.00 95.62 253 MET A C 1
ATOM 2002 O O . MET A 1 253 ? -13.236 -2.365 27.041 1.00 95.62 253 MET A O 1
ATOM 2006 N N . ASP A 1 254 ? -11.723 -0.975 26.122 1.00 92.62 254 ASP A N 1
ATOM 2007 C CA . ASP A 1 254 ? -12.664 -0.129 25.378 1.00 92.62 254 ASP A CA 1
ATOM 2008 C C . ASP A 1 254 ? -13.543 -0.991 24.449 1.00 92.62 254 ASP A C 1
ATOM 2010 O O . ASP A 1 254 ? -14.758 -0.805 24.385 1.00 92.62 254 ASP A O 1
ATOM 2014 N N . SER A 1 255 ? -12.951 -1.998 23.788 1.00 93.50 255 SER A N 1
ATOM 2015 C CA . SER A 1 255 ? -13.674 -2.956 22.933 1.00 93.50 255 SER A CA 1
ATOM 2016 C C . SER A 1 255 ? -14.608 -3.883 23.722 1.00 93.50 255 SER A C 1
ATOM 2018 O O . SER A 1 255 ? -15.716 -4.175 23.270 1.00 93.50 255 SER A O 1
ATOM 2020 N N . CYS A 1 256 ? -14.193 -4.355 24.902 1.00 95.56 256 CYS A N 1
ATOM 2021 C CA . CYS A 1 256 ? -15.033 -5.176 25.780 1.00 95.56 256 CYS A CA 1
ATOM 2022 C C . CYS A 1 256 ? -16.191 -4.379 26.395 1.00 95.56 256 CYS A C 1
ATOM 2024 O O . CYS A 1 256 ? -17.301 -4.900 26.503 1.00 95.56 256 CYS A O 1
ATOM 2026 N N . GLU A 1 257 ? -15.948 -3.126 26.778 1.00 93.44 257 GLU A N 1
ATOM 2027 C CA . GLU A 1 257 ? -16.962 -2.206 27.295 1.00 93.44 257 GLU A CA 1
ATOM 2028 C C . GLU A 1 257 ? -17.958 -1.811 26.193 1.00 93.44 257 GLU A C 1
ATOM 2030 O O . GLU A 1 257 ? -19.164 -1.809 26.428 1.00 93.44 257 GLU A O 1
ATOM 2035 N N . GLU A 1 258 ? -17.489 -1.576 24.965 1.00 94.50 258 GLU A N 1
ATOM 2036 C CA . GLU A 1 258 ? -18.351 -1.320 23.806 1.00 94.50 258 GLU A CA 1
ATOM 2037 C C . GLU A 1 258 ? -19.210 -2.533 23.431 1.00 94.50 258 GLU A C 1
ATOM 2039 O O . GLU A 1 258 ? -20.410 -2.393 23.188 1.00 94.50 258 GLU A O 1
ATOM 2044 N N . TYR A 1 259 ? -18.633 -3.740 23.448 1.00 96.12 259 TYR A N 1
ATOM 2045 C CA . TYR A 1 259 ? -19.403 -4.974 23.291 1.00 96.12 259 TYR A CA 1
ATOM 2046 C C . TYR A 1 259 ? -20.488 -5.092 24.370 1.00 96.12 259 TYR A C 1
ATOM 2048 O O . TYR A 1 259 ? -21.642 -5.379 24.050 1.00 96.12 259 TYR A O 1
ATOM 2056 N N . ALA A 1 260 ? -20.143 -4.831 25.635 1.00 94.62 260 ALA A N 1
ATOM 2057 C CA . ALA A 1 260 ? -21.085 -4.918 26.743 1.00 94.62 260 ALA A CA 1
ATOM 2058 C C . ALA A 1 260 ? -22.231 -3.901 26.624 1.00 94.62 260 ALA A C 1
ATOM 2060 O O . ALA A 1 260 ? -23.384 -4.285 26.804 1.00 94.62 260 ALA A O 1
ATOM 2061 N N . ARG A 1 261 ? -21.945 -2.647 26.237 1.00 93.31 261 ARG A N 1
ATOM 2062 C CA . ARG A 1 261 ? -22.971 -1.624 25.954 1.00 93.31 261 ARG A CA 1
ATOM 2063 C C . ARG A 1 261 ? -23.932 -2.065 24.849 1.00 93.31 261 ARG A C 1
ATOM 2065 O O . ARG A 1 261 ? -25.147 -1.985 25.023 1.00 93.31 261 ARG A O 1
ATOM 2072 N N . ARG A 1 262 ? -23.402 -2.569 23.727 1.00 94.50 262 ARG A N 1
ATOM 2073 C CA . ARG A 1 262 ? -24.215 -3.063 22.598 1.00 94.50 262 ARG A CA 1
ATOM 2074 C C . ARG A 1 262 ? -25.061 -4.274 22.978 1.00 94.50 262 ARG A C 1
ATOM 2076 O O . ARG A 1 262 ? -26.200 -4.372 22.535 1.00 94.50 262 ARG A O 1
ATOM 2083 N N . TRP A 1 263 ? -24.515 -5.181 23.785 1.00 97.12 263 TRP A N 1
ATOM 2084 C CA . TRP A 1 263 ? -25.235 -6.356 24.267 1.00 97.12 263 TRP A CA 1
ATOM 2085 C C . TRP A 1 263 ? -26.349 -5.967 25.247 1.00 97.12 263 TRP A C 1
ATOM 2087 O O . TRP A 1 263 ? -27.487 -6.373 25.046 1.00 97.12 263 TRP A O 1
ATOM 2097 N N . ALA A 1 264 ? -26.065 -5.106 26.228 1.00 95.19 264 ALA A N 1
ATOM 2098 C CA . ALA A 1 264 ? -27.056 -4.645 27.201 1.00 95.19 264 ALA A CA 1
ATOM 2099 C C . ALA A 1 264 ? -28.237 -3.918 26.530 1.00 95.19 264 ALA A C 1
ATOM 2101 O O . ALA A 1 264 ? -29.387 -4.235 26.814 1.00 95.19 264 ALA A O 1
ATOM 2102 N N . LYS A 1 265 ? -27.962 -3.040 25.548 1.00 94.00 265 LYS A N 1
ATOM 2103 C CA . LYS A 1 265 ? -29.002 -2.396 24.721 1.00 94.00 265 LYS A CA 1
ATOM 2104 C C . LYS A 1 265 ? -29.818 -3.398 23.889 1.00 94.00 265 LYS A C 1
ATOM 2106 O O . LYS A 1 265 ? -30.979 -3.139 23.603 1.00 94.00 265 LYS A O 1
ATOM 2111 N N . LYS A 1 266 ? -29.222 -4.517 23.461 1.00 96.06 266 LYS A N 1
ATOM 2112 C CA . LYS A 1 266 ? -29.899 -5.540 22.648 1.00 96.06 266 LYS A CA 1
ATOM 2113 C C . LYS A 1 266 ? -30.838 -6.427 23.474 1.00 96.06 266 LYS A C 1
ATOM 2115 O O . LYS A 1 266 ? -31.858 -6.855 22.946 1.00 96.06 266 LYS A O 1
ATOM 2120 N N . GLU A 1 267 ? -30.465 -6.754 24.708 1.00 96.44 267 GLU A N 1
ATOM 2121 C CA . GLU A 1 267 ? -31.260 -7.617 25.599 1.00 96.44 267 GLU A CA 1
ATOM 2122 C C . GLU A 1 267 ? -32.176 -6.820 26.555 1.00 96.44 267 GLU A C 1
ATOM 2124 O O . GLU A 1 267 ? -32.806 -7.425 27.416 1.00 96.44 267 GLU A O 1
ATOM 2129 N N . ASP A 1 268 ? -32.234 -5.489 26.413 1.00 95.38 268 ASP A N 1
ATOM 2130 C CA . ASP A 1 268 ? -32.998 -4.551 27.256 1.00 95.38 268 ASP A CA 1
ATOM 2131 C C . ASP A 1 268 ? -32.689 -4.667 28.766 1.00 95.38 268 ASP A C 1
ATOM 2133 O O . ASP A 1 268 ? -33.562 -4.825 29.619 1.00 95.38 268 ASP A O 1
ATOM 2137 N N . VAL A 1 269 ? -31.395 -4.621 29.107 1.00 97.00 269 VAL A N 1
ATOM 2138 C CA . VAL A 1 269 ? -30.898 -4.711 30.493 1.00 97.00 269 VAL A CA 1
ATOM 2139 C C . VAL A 1 269 ? -29.978 -3.546 30.861 1.00 97.00 269 VAL A C 1
ATOM 2141 O O . VAL A 1 269 ? -29.417 -2.864 30.001 1.00 97.00 269 VAL A O 1
ATOM 2144 N N . GLN A 1 270 ? -29.776 -3.327 32.165 1.00 94.19 270 GLN A N 1
ATOM 2145 C CA . GLN A 1 270 ? -28.906 -2.260 32.671 1.00 94.19 270 GLN A CA 1
ATOM 2146 C C . GLN A 1 270 ? -27.452 -2.428 32.186 1.00 94.19 270 GLN A C 1
ATOM 2148 O O . GLN A 1 270 ? -26.923 -3.540 32.111 1.00 94.19 270 GLN A O 1
ATOM 2153 N N . LEU A 1 271 ? -26.789 -1.310 31.865 1.00 87.56 271 LEU A N 1
ATOM 2154 C CA . LEU A 1 271 ? -25.451 -1.282 31.248 1.00 87.56 271 LEU A CA 1
ATOM 2155 C C . LEU A 1 271 ? -24.350 -1.952 32.092 1.00 87.56 271 LEU A C 1
ATOM 2157 O O . LEU A 1 271 ? -23.340 -2.403 31.552 1.00 87.56 271 LEU A O 1
ATOM 2161 N N . ASP A 1 272 ? -24.532 -2.029 33.408 1.00 92.19 272 ASP A N 1
ATOM 2162 C CA . ASP A 1 272 ? -23.607 -2.623 34.372 1.00 92.19 272 ASP A CA 1
ATOM 2163 C C . ASP A 1 272 ? -23.842 -4.125 34.620 1.00 92.19 272 ASP A C 1
ATOM 2165 O O . ASP A 1 272 ? -23.033 -4.753 35.311 1.00 92.19 272 ASP A O 1
ATOM 2169 N N . THR A 1 273 ? -24.856 -4.737 33.991 1.00 94.94 273 THR A N 1
ATOM 2170 C CA . THR A 1 273 ? -25.161 -6.183 34.075 1.00 94.94 273 THR A CA 1
ATOM 2171 C C . THR A 1 273 ? -23.933 -7.057 33.779 1.00 94.94 273 THR A C 1
ATOM 2173 O O . THR A 1 273 ? -23.717 -8.086 34.417 1.00 94.94 273 THR A O 1
ATOM 2176 N N . LEU A 1 274 ? -23.075 -6.635 32.841 1.00 95.19 274 LEU A N 1
ATOM 2177 C CA . LEU A 1 274 ? -21.839 -7.342 32.477 1.00 95.19 274 LEU A CA 1
ATOM 2178 C C . LEU A 1 274 ? -20.584 -6.839 33.219 1.00 95.19 274 LEU A C 1
ATOM 2180 O O . LEU A 1 274 ? -19.469 -7.245 32.888 1.00 95.19 274 LEU A O 1
ATOM 2184 N N . SER A 1 275 ? -20.716 -5.984 34.236 1.00 94.00 275 SER A N 1
ATOM 2185 C CA . SER A 1 275 ? -19.573 -5.362 34.924 1.00 94.00 275 SER A CA 1
ATOM 2186 C C . SER A 1 275 ? -18.612 -6.379 35.560 1.00 94.00 275 SER A C 1
ATOM 2188 O O . SER A 1 275 ? -17.396 -6.224 35.434 1.00 94.00 275 SER A O 1
ATOM 2190 N N . GLU A 1 276 ? -19.105 -7.462 36.172 1.00 95.44 276 GLU A N 1
ATOM 2191 C CA . GLU A 1 276 ? -18.245 -8.531 36.711 1.00 95.44 276 GLU A CA 1
ATOM 2192 C C . GLU A 1 276 ? -17.552 -9.365 35.623 1.00 95.44 276 GLU A C 1
ATOM 2194 O O . GLU A 1 276 ? -16.423 -9.831 35.818 1.00 95.44 276 GLU A O 1
ATOM 2199 N N . TRP A 1 277 ? -18.164 -9.496 34.444 1.00 96.44 277 TRP A N 1
ATOM 2200 C CA . TRP A 1 277 ? -17.531 -10.115 33.278 1.00 96.44 277 TRP A CA 1
ATOM 2201 C C . TRP A 1 277 ? -16.392 -9.233 32.739 1.00 96.44 277 TRP A C 1
ATOM 2203 O O . TRP A 1 277 ? -15.270 -9.719 32.574 1.00 96.44 277 TRP A O 1
ATOM 2213 N N . ILE A 1 278 ? -16.617 -7.919 32.600 1.00 96.00 278 ILE A N 1
ATOM 2214 C CA . ILE A 1 278 ? -15.586 -6.934 32.214 1.00 96.00 278 ILE A CA 1
ATOM 2215 C C . ILE A 1 278 ? -14.431 -6.927 33.231 1.00 96.00 278 ILE A C 1
ATOM 2217 O O . ILE A 1 278 ? -13.261 -7.005 32.845 1.00 96.00 278 ILE A O 1
ATOM 2221 N N . LYS A 1 279 ? -14.729 -6.902 34.540 1.00 95.06 279 LYS A N 1
ATOM 2222 C CA . LYS A 1 279 ? -13.715 -7.004 35.610 1.00 95.06 279 LYS A CA 1
ATOM 2223 C C . LYS A 1 279 ? -12.918 -8.307 35.504 1.00 95.06 279 LYS A C 1
ATOM 2225 O O . LYS A 1 279 ? -11.700 -8.294 35.684 1.00 95.06 279 LYS A O 1
ATOM 2230 N N . SER A 1 280 ? -13.570 -9.422 35.179 1.00 97.31 280 SER A N 1
ATOM 2231 C CA . SER A 1 280 ? -12.911 -10.722 35.007 1.00 97.31 280 SER A CA 1
ATOM 2232 C C . SER A 1 280 ? -11.984 -10.750 33.788 1.00 97.31 280 SER A C 1
ATOM 2234 O O . SER A 1 280 ? -10.841 -11.194 33.915 1.00 97.31 280 SER A O 1
ATOM 2236 N N . ILE A 1 281 ? -12.397 -10.176 32.651 1.00 96.31 281 ILE A N 1
ATOM 2237 C CA . ILE A 1 281 ? -11.517 -9.973 31.489 1.00 96.31 281 ILE A CA 1
ATOM 2238 C C . ILE A 1 281 ? -10.325 -9.086 31.859 1.00 96.31 281 ILE A C 1
ATOM 2240 O O . ILE A 1 281 ? -9.186 -9.460 31.578 1.00 96.31 281 ILE A O 1
ATOM 2244 N N . ARG A 1 282 ? -10.546 -7.964 32.561 1.00 95.69 282 ARG A N 1
ATOM 2245 C CA . ARG A 1 282 ? -9.463 -7.072 33.012 1.00 95.69 282 ARG A CA 1
ATOM 2246 C C . ARG A 1 282 ? -8.433 -7.817 33.870 1.00 95.69 282 ARG A C 1
ATOM 2248 O O . ARG A 1 282 ? -7.234 -7.666 33.639 1.00 95.69 282 ARG A O 1
ATOM 2255 N N . ARG A 1 283 ? -8.868 -8.660 34.819 1.00 95.62 283 ARG A N 1
ATOM 2256 C CA . ARG A 1 283 ? -7.970 -9.499 35.646 1.00 95.62 283 ARG A CA 1
ATOM 2257 C C . ARG A 1 283 ? -7.137 -10.462 34.785 1.00 95.62 283 ARG A C 1
ATOM 2259 O O . ARG A 1 283 ? -5.918 -10.533 34.955 1.00 95.62 283 ARG A O 1
ATOM 2266 N N . LEU A 1 284 ? -7.768 -11.168 33.841 1.00 96.50 284 LEU A N 1
ATOM 2267 C CA . LEU A 1 284 ? -7.088 -12.102 32.931 1.00 96.50 284 LEU A CA 1
ATOM 2268 C C . LEU A 1 284 ? -6.073 -11.389 32.025 1.00 96.50 284 LEU A C 1
ATOM 2270 O O . LEU A 1 284 ? -4.935 -11.849 31.890 1.00 96.50 284 LEU A O 1
ATOM 2274 N N . LEU A 1 285 ? -6.457 -10.244 31.457 1.00 94.50 285 LEU A N 1
ATOM 2275 C CA . LEU A 1 285 ? -5.617 -9.414 30.599 1.00 94.50 285 LEU A CA 1
ATOM 2276 C C . LEU A 1 285 ? -4.373 -8.917 31.344 1.00 94.50 285 LEU A C 1
ATOM 2278 O O . LEU A 1 285 ? -3.254 -9.123 30.874 1.00 94.50 285 LEU A O 1
ATOM 2282 N N . LEU A 1 286 ? -4.545 -8.338 32.536 1.00 94.12 286 LEU A N 1
ATOM 2283 C CA . LEU A 1 286 ? -3.431 -7.854 33.356 1.00 94.12 286 LEU A CA 1
ATOM 2284 C C . LEU A 1 286 ? -2.499 -8.999 33.792 1.00 94.12 286 LEU A C 1
ATOM 2286 O O . LEU A 1 286 ? -1.281 -8.851 33.706 1.00 94.12 286 LEU A O 1
ATOM 2290 N N . SER A 1 287 ? -3.040 -10.166 34.162 1.00 94.25 287 SER A N 1
ATOM 2291 C CA . SER A 1 287 ? -2.252 -11.376 34.466 1.00 94.25 287 SER A CA 1
ATOM 2292 C C . SER A 1 287 ? -1.457 -11.895 33.258 1.00 94.25 287 SER A C 1
ATOM 2294 O O . SER A 1 287 ? -0.330 -12.385 33.397 1.00 94.25 287 SER A O 1
ATOM 2296 N N . ARG A 1 288 ? -2.020 -11.810 32.046 1.00 93.88 288 ARG A N 1
ATOM 2297 C CA . ARG A 1 288 ? -1.325 -12.204 30.813 1.00 93.88 288 ARG A CA 1
ATOM 2298 C C . ARG A 1 288 ? -0.226 -11.204 30.458 1.00 93.88 288 ARG A C 1
ATOM 2300 O O . ARG A 1 288 ? 0.892 -11.628 30.188 1.00 93.88 288 ARG A O 1
ATOM 2307 N N . ILE A 1 289 ? -0.510 -9.906 30.544 1.00 91.88 289 ILE A N 1
ATOM 2308 C CA . ILE A 1 289 ? 0.457 -8.824 30.313 1.00 91.88 289 ILE A CA 1
ATOM 2309 C C . ILE A 1 289 ? 1.615 -8.888 31.310 1.00 91.88 289 ILE A C 1
ATOM 2311 O O . ILE A 1 289 ? 2.765 -8.783 30.897 1.00 91.88 289 ILE A O 1
ATOM 2315 N N . TYR A 1 290 ? 1.349 -9.119 32.598 1.00 91.62 290 TYR A N 1
ATOM 2316 C CA . TYR A 1 290 ? 2.394 -9.263 33.616 1.00 91.62 290 TYR A CA 1
ATOM 2317 C C . TYR A 1 290 ? 3.402 -10.369 33.261 1.00 91.62 290 TYR A C 1
ATOM 2319 O O . TYR A 1 290 ? 4.606 -10.152 33.351 1.00 91.62 290 TYR A O 1
ATOM 2327 N N . ARG A 1 291 ? 2.920 -11.519 32.766 1.00 92.00 291 ARG A N 1
ATOM 2328 C CA . ARG A 1 291 ? 3.770 -12.636 32.314 1.00 92.00 291 ARG A CA 1
ATOM 2329 C C . ARG A 1 291 ? 4.525 -12.361 31.007 1.00 92.00 291 ARG A C 1
ATOM 2331 O O . ARG A 1 291 ? 5.594 -12.923 30.804 1.00 92.00 291 ARG A O 1
ATOM 2338 N N . LEU A 1 292 ? 3.978 -11.531 30.117 1.00 91.44 292 LEU A N 1
ATOM 2339 C CA . LEU A 1 292 ? 4.610 -11.194 28.835 1.00 91.44 292 LEU A CA 1
ATOM 2340 C C . LEU A 1 292 ? 5.604 -10.027 28.945 1.00 91.44 292 LEU A C 1
ATOM 2342 O O . LEU A 1 292 ? 6.555 -9.973 28.172 1.00 91.44 292 LEU A O 1
ATOM 2346 N N . LYS A 1 293 ? 5.442 -9.129 29.927 1.00 87.12 293 LYS A N 1
ATOM 2347 C CA . LYS A 1 293 ? 6.322 -7.967 30.159 1.00 87.12 293 LYS A CA 1
ATOM 2348 C C . LYS A 1 293 ? 7.810 -8.311 30.307 1.00 87.12 293 LYS A C 1
ATOM 2350 O O . LYS A 1 293 ? 8.639 -7.465 30.001 1.00 87.12 293 LYS A O 1
ATOM 2355 N N . SER A 1 294 ? 8.142 -9.513 30.777 1.00 83.06 294 SER A N 1
ATOM 2356 C CA . SER A 1 294 ? 9.522 -9.987 30.957 1.00 83.06 294 SER A CA 1
ATOM 2357 C C . SER A 1 294 ? 10.125 -10.685 29.731 1.00 83.06 294 SER A C 1
ATOM 2359 O O . SER A 1 294 ? 11.323 -10.945 29.725 1.00 83.06 294 SER A O 1
ATOM 2361 N N . SER A 1 295 ? 9.318 -11.021 28.719 1.00 86.94 295 SER A N 1
ATOM 2362 C CA . SER A 1 295 ? 9.720 -11.881 27.590 1.00 86.94 295 SER A CA 1
ATOM 2363 C C . SER A 1 295 ? 9.426 -11.292 26.207 1.00 86.94 295 SER A C 1
ATOM 2365 O O . SER A 1 295 ? 10.028 -11.715 25.224 1.00 86.94 295 SER A O 1
ATOM 2367 N N . VAL A 1 296 ? 8.529 -10.308 26.111 1.00 85.88 296 VAL A N 1
ATOM 2368 C CA . VAL A 1 296 ? 8.141 -9.662 24.852 1.00 85.88 296 VAL A CA 1
ATOM 2369 C C . VAL A 1 296 ? 8.751 -8.268 24.775 1.00 85.88 296 VAL A C 1
ATOM 2371 O O . VAL A 1 296 ? 8.370 -7.370 25.527 1.00 85.88 296 VAL A O 1
ATOM 2374 N N . ASN A 1 297 ? 9.659 -8.070 23.818 1.00 84.75 297 ASN A N 1
ATOM 2375 C CA . ASN A 1 297 ? 10.100 -6.733 23.436 1.00 84.75 297 ASN A CA 1
ATOM 2376 C C . ASN A 1 297 ? 8.931 -5.968 22.784 1.00 84.75 297 ASN A C 1
ATOM 2378 O O . ASN A 1 297 ? 8.270 -6.496 21.892 1.00 84.75 297 ASN A O 1
ATOM 2382 N N . THR A 1 298 ? 8.690 -4.728 23.216 1.00 83.00 298 THR A N 1
ATOM 2383 C CA . THR A 1 298 ? 7.666 -3.839 22.632 1.00 83.00 298 THR A CA 1
ATOM 2384 C C . THR A 1 298 ? 8.259 -2.671 21.840 1.00 83.00 298 THR A C 1
ATOM 2386 O O . THR A 1 298 ? 7.513 -1.894 21.245 1.00 83.00 298 THR A O 1
ATOM 2389 N N . ARG A 1 299 ? 9.593 -2.533 21.825 1.00 81.62 299 ARG A N 1
ATOM 2390 C CA . ARG A 1 299 ? 10.343 -1.543 21.042 1.00 81.62 299 ARG A CA 1
ATOM 2391 C C . ARG A 1 299 ? 10.943 -2.212 19.815 1.00 81.62 299 ARG A C 1
ATOM 2393 O O . ARG A 1 299 ? 11.974 -2.875 19.896 1.00 81.62 299 ARG A O 1
ATOM 2400 N N . PHE A 1 300 ? 10.287 -2.014 18.682 1.00 82.88 300 PHE A N 1
ATOM 2401 C CA . PHE A 1 300 ? 10.781 -2.443 17.383 1.00 82.88 300 PHE A CA 1
ATOM 2402 C C . PHE A 1 300 ? 11.425 -1.254 16.685 1.00 82.88 300 PHE A C 1
ATOM 2404 O O . PHE A 1 300 ? 10.834 -0.177 16.607 1.00 82.88 300 PHE A O 1
ATOM 2411 N N . GLU A 1 301 ? 12.641 -1.456 16.195 1.00 82.75 301 GLU A N 1
ATOM 2412 C CA . GLU A 1 301 ? 13.299 -0.530 15.288 1.00 82.75 301 GLU A CA 1
ATOM 2413 C C . GLU A 1 301 ? 13.174 -1.070 13.860 1.00 82.75 301 GLU A C 1
ATOM 2415 O O . GLU A 1 301 ? 13.317 -2.274 13.638 1.00 82.75 301 GLU A O 1
ATOM 2420 N N . SER A 1 302 ? 12.867 -0.185 12.907 1.00 87.50 302 SER A N 1
ATOM 2421 C CA . SER A 1 302 ? 12.784 -0.531 11.484 1.00 87.50 302 SER A CA 1
ATOM 2422 C C . SER A 1 302 ? 14.139 -1.039 11.001 1.00 87.50 302 SER A C 1
ATOM 2424 O O . SER A 1 302 ? 15.154 -0.367 11.202 1.00 87.50 302 SER A O 1
ATOM 2426 N N . ILE A 1 303 ? 14.170 -2.189 10.321 1.00 90.44 303 ILE A N 1
ATOM 2427 C CA . ILE A 1 303 ? 15.436 -2.766 9.850 1.00 90.44 303 ILE A CA 1
ATOM 2428 C C . ILE A 1 303 ? 16.106 -1.885 8.793 1.00 90.44 303 ILE A C 1
ATOM 2430 O O . ILE A 1 303 ? 17.311 -1.962 8.601 1.00 90.44 303 ILE A O 1
ATOM 2434 N N . PHE A 1 304 ? 15.339 -1.001 8.151 1.00 89.75 304 PHE A N 1
ATOM 2435 C CA . PHE A 1 304 ? 15.827 -0.021 7.183 1.00 89.75 304 PHE A CA 1
ATOM 2436 C C . PHE A 1 304 ? 16.633 1.125 7.815 1.00 89.75 304 PHE A C 1
ATOM 2438 O O . PHE A 1 304 ? 17.048 2.029 7.100 1.00 89.75 304 PHE A O 1
ATOM 2445 N N . LYS A 1 305 ? 16.849 1.109 9.136 1.00 90.06 305 LYS A N 1
ATOM 2446 C CA . LYS A 1 305 ? 17.840 1.955 9.815 1.00 90.06 305 LYS A CA 1
ATOM 2447 C C . LYS A 1 305 ? 19.185 1.257 10.044 1.00 90.06 305 LYS A C 1
ATOM 2449 O O . LYS A 1 305 ? 20.143 1.914 10.437 1.00 90.06 305 LYS A O 1
ATOM 2454 N N . ASP A 1 306 ? 19.268 -0.059 9.842 1.00 92.06 306 ASP A N 1
ATOM 2455 C CA . ASP A 1 306 ? 20.519 -0.804 9.980 1.00 92.06 306 ASP A CA 1
ATOM 2456 C C . ASP A 1 306 ? 21.473 -0.436 8.824 1.00 92.06 306 ASP A C 1
ATOM 2458 O O . ASP A 1 306 ? 21.109 -0.635 7.661 1.00 92.06 306 ASP A O 1
ATOM 2462 N N . PRO A 1 307 ? 22.692 0.073 9.095 1.00 95.44 307 PRO A N 1
ATOM 2463 C CA . PRO A 1 307 ? 23.606 0.514 8.039 1.00 95.44 307 PRO A CA 1
ATOM 2464 C C . PRO A 1 307 ? 23.984 -0.585 7.040 1.00 95.44 307 PRO A C 1
ATOM 2466 O O . PRO A 1 307 ?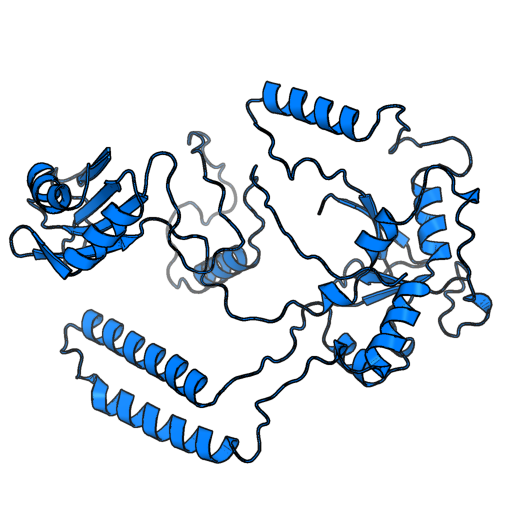 24.194 -0.294 5.863 1.00 95.44 307 PRO A O 1
ATOM 2469 N N . GLY A 1 308 ? 24.035 -1.850 7.470 1.00 97.06 308 GLY A N 1
ATOM 2470 C CA . GLY A 1 308 ? 24.323 -2.978 6.586 1.00 97.06 308 GLY A CA 1
ATOM 2471 C C . GLY A 1 308 ? 23.132 -3.350 5.703 1.00 97.06 308 GLY A C 1
ATOM 2472 O O . GLY A 1 308 ? 23.333 -3.804 4.579 1.00 97.06 308 GLY A O 1
ATOM 2473 N N . VAL A 1 309 ? 21.900 -3.150 6.185 1.00 96.44 309 VAL A N 1
ATOM 2474 C CA . VAL A 1 309 ? 20.677 -3.307 5.374 1.00 96.44 309 VAL A CA 1
ATOM 2475 C C . VAL A 1 309 ? 20.566 -2.182 4.350 1.00 96.44 309 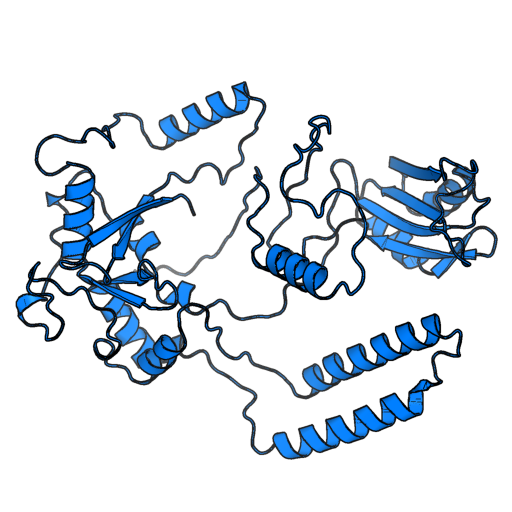VAL A C 1
ATOM 2477 O O . VAL A 1 309 ? 20.279 -2.464 3.190 1.00 96.44 309 VAL A O 1
ATOM 2480 N N . ILE A 1 310 ? 20.831 -0.933 4.753 1.00 95.38 310 ILE A N 1
ATOM 2481 C CA . ILE A 1 310 ? 20.850 0.226 3.846 1.00 95.38 310 ILE A CA 1
ATOM 2482 C C . ILE A 1 310 ? 21.883 0.004 2.734 1.00 95.38 310 ILE A C 1
ATOM 2484 O O . ILE A 1 310 ? 21.536 0.089 1.563 1.00 95.38 310 ILE A O 1
ATOM 2488 N N . THR A 1 311 ? 23.123 -0.350 3.091 1.00 97.88 311 THR A N 1
ATOM 2489 C CA . THR A 1 311 ? 24.213 -0.580 2.123 1.00 97.88 311 THR A CA 1
ATOM 2490 C C . THR A 1 311 ? 23.859 -1.671 1.103 1.00 97.88 311 THR A C 1
ATOM 2492 O O . THR A 1 311 ? 24.013 -1.458 -0.097 1.00 97.88 311 THR A O 1
ATOM 2495 N N . GLU A 1 312 ? 23.334 -2.817 1.555 1.00 97.62 312 GLU A N 1
ATOM 2496 C CA . GLU A 1 312 ? 22.917 -3.905 0.658 1.00 97.62 312 GLU A CA 1
ATOM 2497 C C . GLU A 1 312 ? 21.741 -3.492 -0.241 1.00 97.62 312 GLU A C 1
ATOM 2499 O O . GLU A 1 312 ? 21.741 -3.784 -1.436 1.00 97.62 312 GLU A O 1
ATOM 2504 N N . LEU A 1 313 ? 20.736 -2.802 0.310 1.00 97.00 313 LEU A N 1
ATOM 2505 C CA . LEU A 1 313 ? 19.563 -2.376 -0.453 1.00 97.00 313 LEU A CA 1
ATOM 2506 C C . LEU A 1 313 ? 19.928 -1.349 -1.531 1.00 97.00 313 LEU A C 1
ATOM 2508 O O . LEU A 1 313 ? 19.470 -1.486 -2.665 1.00 97.00 313 LEU A O 1
ATOM 2512 N N . THR A 1 314 ? 20.780 -0.375 -1.202 1.00 95.94 314 THR A N 1
ATOM 2513 C CA . THR A 1 314 ? 21.317 0.593 -2.166 1.00 95.94 314 THR A CA 1
ATOM 2514 C C . THR A 1 314 ? 22.067 -0.126 -3.283 1.00 95.94 314 THR A C 1
ATOM 2516 O O . THR A 1 314 ? 21.717 0.057 -4.447 1.00 95.94 314 THR A O 1
ATOM 2519 N N . TYR A 1 315 ? 22.994 -1.036 -2.954 1.00 95.81 315 TYR A N 1
ATOM 2520 C CA . TYR A 1 315 ? 23.707 -1.844 -3.950 1.00 95.81 315 TYR A CA 1
ATOM 2521 C C . TYR A 1 315 ? 22.742 -2.605 -4.879 1.00 95.81 315 TYR A C 1
ATOM 2523 O O . TYR A 1 315 ? 22.885 -2.565 -6.104 1.00 95.81 315 TYR A O 1
ATOM 2531 N N . LEU A 1 316 ? 21.711 -3.253 -4.323 1.00 96.44 316 LEU A N 1
ATOM 2532 C CA . LEU A 1 316 ? 20.707 -3.970 -5.114 1.00 96.44 316 LEU A CA 1
ATOM 2533 C C . LEU A 1 316 ? 19.903 -3.029 -6.028 1.00 96.44 316 LEU A C 1
ATOM 2535 O O . LEU A 1 316 ? 19.658 -3.375 -7.180 1.00 96.44 316 LEU A O 1
ATOM 2539 N N . GLN A 1 317 ? 19.517 -1.840 -5.558 1.00 95.06 317 GLN A N 1
ATOM 2540 C CA . GLN A 1 317 ? 18.750 -0.860 -6.342 1.00 95.06 317 GLN A CA 1
ATOM 2541 C C . GLN A 1 317 ? 19.602 -0.096 -7.373 1.00 95.06 317 GLN A C 1
ATOM 2543 O O . GLN A 1 317 ? 19.082 0.401 -8.381 1.00 95.06 317 GLN A O 1
ATOM 2548 N N . GLU A 1 318 ? 20.916 -0.023 -7.168 1.00 92.81 318 GLU A N 1
ATOM 2549 C CA . GLU A 1 318 ? 21.881 0.485 -8.141 1.00 92.81 318 GLU A CA 1
ATOM 2550 C C . GLU A 1 318 ? 22.043 -0.472 -9.327 1.00 92.81 318 GLU A C 1
ATOM 2552 O O . GLU A 1 318 ? 22.021 -0.002 -10.464 1.00 92.81 318 GLU A O 1
ATOM 2557 N N . HIS A 1 319 ? 22.114 -1.786 -9.081 1.00 93.81 319 HIS A N 1
ATOM 2558 C CA . HIS A 1 319 ? 22.430 -2.810 -10.091 1.00 93.81 319 HIS A CA 1
ATOM 2559 C C . HIS A 1 319 ? 21.200 -3.502 -10.709 1.00 93.81 319 HIS A C 1
ATOM 2561 O O . HIS A 1 319 ? 21.273 -4.018 -11.833 1.00 93.81 319 HIS A O 1
ATOM 2567 N N . TYR A 1 320 ? 20.061 -3.502 -10.010 1.00 96.88 320 TYR A N 1
ATOM 2568 C CA . TYR A 1 320 ? 18.845 -4.208 -10.414 1.00 96.88 320 TYR A CA 1
ATOM 2569 C C . TYR A 1 320 ? 17.598 -3.319 -10.361 1.00 96.88 320 TYR A C 1
ATOM 2571 O O . TYR A 1 320 ? 17.455 -2.435 -9.514 1.00 96.88 320 TYR A O 1
ATOM 2579 N N . VAL A 1 321 ? 16.653 -3.606 -11.255 1.00 97.00 321 VAL A N 1
ATOM 2580 C CA . VAL A 1 321 ? 15.271 -3.135 -11.160 1.00 97.00 321 VAL A CA 1
ATOM 2581 C C . VAL A 1 321 ? 14.457 -4.220 -10.465 1.00 97.00 321 VAL A C 1
ATOM 2583 O O . VAL A 1 321 ? 14.360 -5.353 -10.952 1.00 97.00 321 VAL A O 1
ATOM 2586 N N . ILE A 1 322 ? 13.913 -3.877 -9.301 1.00 97.62 322 ILE A N 1
ATOM 2587 C CA . ILE A 1 322 ? 13.196 -4.783 -8.412 1.00 97.62 322 ILE A CA 1
ATOM 2588 C C . ILE A 1 322 ? 11.690 -4.598 -8.624 1.00 97.62 322 ILE A C 1
ATOM 2590 O O . ILE A 1 322 ? 11.128 -3.523 -8.383 1.00 97.62 322 ILE A O 1
ATOM 2594 N N . THR A 1 323 ? 11.044 -5.663 -9.094 1.00 95.94 323 THR A N 1
ATOM 2595 C CA . THR A 1 323 ? 9.622 -5.705 -9.477 1.00 95.94 323 THR A CA 1
ATOM 2596 C C . THR A 1 323 ? 8.944 -6.978 -8.962 1.00 95.94 323 THR A C 1
ATOM 2598 O O . THR A 1 323 ? 9.636 -7.963 -8.683 1.00 95.94 323 THR A O 1
ATOM 2601 N N . PRO A 1 324 ? 7.602 -7.006 -8.837 1.00 95.50 324 PRO A N 1
ATOM 2602 C CA . PRO A 1 324 ? 6.877 -8.242 -8.543 1.00 95.50 324 PRO A CA 1
ATOM 2603 C C . PRO A 1 324 ? 6.981 -9.244 -9.707 1.00 95.50 324 PRO A C 1
ATOM 2605 O O . PRO A 1 324 ? 7.158 -8.853 -10.858 1.00 95.50 324 PRO A O 1
ATOM 2608 N N . ALA A 1 325 ? 6.814 -10.542 -9.440 1.00 94.25 325 ALA A N 1
ATOM 2609 C CA . ALA A 1 325 ? 6.754 -11.564 -10.495 1.00 94.25 325 ALA A CA 1
ATOM 2610 C C . ALA A 1 325 ? 5.350 -11.684 -11.137 1.00 94.25 325 ALA A C 1
ATOM 2612 O O . ALA A 1 325 ? 4.338 -11.750 -10.431 1.00 94.25 325 ALA A O 1
ATOM 2613 N N . ASP A 1 326 ? 5.257 -11.822 -12.470 1.00 95.38 326 ASP A N 1
ATOM 2614 C CA . ASP A 1 326 ? 3.971 -12.089 -13.145 1.00 95.38 326 ASP A CA 1
ATOM 2615 C C . ASP A 1 326 ? 3.434 -13.472 -12.754 1.00 95.38 326 ASP A C 1
ATOM 2617 O O . ASP A 1 326 ? 4.118 -14.491 -12.903 1.00 95.38 326 ASP A O 1
ATOM 2621 N N . LYS A 1 327 ? 2.175 -13.497 -12.299 1.00 92.62 327 LYS A N 1
ATOM 2622 C CA . LYS A 1 327 ? 1.491 -14.651 -11.679 1.00 92.62 327 LYS A CA 1
ATOM 2623 C C . LYS A 1 327 ? 2.047 -15.101 -10.317 1.00 92.62 327 LYS A C 1
ATOM 2625 O O . LYS A 1 327 ? 1.575 -16.103 -9.792 1.00 92.62 327 LYS A O 1
ATOM 2630 N N . ALA A 1 328 ? 2.965 -14.347 -9.713 1.00 91.94 328 ALA A N 1
ATOM 2631 C CA . ALA A 1 328 ? 3.463 -14.586 -8.357 1.00 91.94 328 ALA A CA 1
ATOM 2632 C C . ALA A 1 328 ? 3.818 -13.258 -7.654 1.00 91.94 328 ALA A C 1
ATOM 2634 O O . ALA A 1 328 ? 4.930 -13.074 -7.168 1.00 91.94 328 ALA A O 1
ATOM 2635 N N . SER A 1 329 ? 2.871 -12.316 -7.600 1.00 88.44 329 SER A N 1
ATOM 2636 C CA . SER A 1 329 ? 3.102 -10.920 -7.178 1.00 88.44 329 SER A CA 1
ATOM 2637 C C . SER A 1 329 ? 3.565 -10.727 -5.725 1.00 88.44 329 SER A C 1
ATOM 2639 O O . SER A 1 329 ? 4.036 -9.646 -5.380 1.00 88.44 329 SER A O 1
ATOM 2641 N N . ASN A 1 330 ? 3.480 -11.763 -4.882 1.00 91.56 330 ASN A N 1
ATOM 2642 C CA . ASN A 1 330 ? 4.057 -11.768 -3.533 1.00 91.56 330 ASN A CA 1
ATOM 2643 C C . ASN A 1 330 ? 5.549 -12.182 -3.500 1.00 91.56 330 ASN A C 1
ATOM 2645 O O . ASN A 1 330 ? 6.113 -12.340 -2.420 1.00 91.56 330 ASN A O 1
ATOM 2649 N N . ASN A 1 331 ? 6.185 -12.351 -4.663 1.00 93.69 331 ASN A N 1
ATOM 2650 C CA . ASN A 1 331 ? 7.615 -12.610 -4.811 1.00 93.69 331 ASN A CA 1
ATOM 2651 C C . ASN A 1 331 ? 8.307 -11.435 -5.512 1.00 93.69 331 ASN A C 1
ATOM 2653 O O . ASN A 1 331 ? 7.734 -10.796 -6.397 1.00 93.69 331 ASN A O 1
ATOM 2657 N N . TYR A 1 332 ? 9.566 -11.213 -5.144 1.00 96.25 332 TYR A N 1
ATOM 2658 C CA . TYR A 1 332 ? 10.455 -10.230 -5.757 1.00 96.25 332 TYR A CA 1
ATOM 2659 C C . TYR A 1 332 ? 11.134 -10.822 -6.994 1.00 96.25 332 TYR A C 1
ATOM 2661 O O . TYR A 1 332 ? 11.423 -12.018 -7.031 1.00 96.25 332 TYR A O 1
ATOM 2669 N N . THR A 1 333 ? 11.441 -9.978 -7.975 1.00 97.25 333 THR A N 1
ATOM 2670 C CA . THR A 1 333 ? 12.344 -10.303 -9.083 1.00 97.25 333 THR A CA 1
ATOM 2671 C C . THR A 1 333 ? 13.420 -9.234 -9.193 1.00 97.25 333 THR A C 1
ATOM 2673 O O . THR A 1 333 ? 13.122 -8.041 -9.170 1.00 97.25 333 THR A O 1
ATOM 2676 N N . PHE A 1 334 ? 14.671 -9.671 -9.285 1.00 97.69 334 PHE A N 1
ATOM 2677 C CA . PHE A 1 334 ? 15.853 -8.847 -9.491 1.00 97.69 334 PHE A CA 1
ATOM 2678 C C . PHE A 1 334 ? 16.228 -8.943 -10.966 1.00 97.69 334 PHE A C 1
ATOM 2680 O O . PHE A 1 334 ? 16.680 -9.988 -11.440 1.00 97.69 334 PHE A O 1
ATOM 2687 N N . ASN A 1 335 ? 15.993 -7.857 -11.696 1.00 97.31 335 ASN A N 1
ATOM 2688 C CA . ASN A 1 335 ? 16.218 -7.775 -13.133 1.00 97.31 335 ASN A CA 1
ATOM 2689 C C . ASN A 1 335 ? 17.436 -6.883 -13.374 1.00 97.31 335 ASN A C 1
ATOM 2691 O O . ASN A 1 335 ? 17.464 -5.754 -12.889 1.00 97.31 335 ASN A O 1
ATOM 2695 N N . CYS A 1 336 ? 18.445 -7.357 -14.105 1.00 96.31 336 CYS A N 1
ATOM 2696 C CA . CYS A 1 336 ? 19.622 -6.559 -14.456 1.00 96.31 336 CYS A CA 1
ATOM 2697 C C . CYS A 1 336 ? 19.207 -5.213 -15.064 1.00 96.31 336 CYS A C 1
ATOM 2699 O O . CYS A 1 336 ? 18.493 -5.183 -16.064 1.00 96.31 336 CYS A O 1
ATOM 2701 N N . LYS A 1 337 ? 19.683 -4.104 -14.490 1.00 94.19 337 LYS A N 1
ATOM 2702 C CA . LYS A 1 337 ? 19.244 -2.751 -14.858 1.00 94.19 337 LYS A CA 1
ATOM 2703 C C . LYS A 1 337 ? 19.536 -2.394 -16.317 1.00 94.19 337 LYS A C 1
ATOM 2705 O O . LYS A 1 337 ? 18.659 -1.859 -16.990 1.00 94.19 337 LYS A O 1
ATOM 2710 N N . LYS A 1 338 ? 20.700 -2.806 -16.843 1.00 92.81 338 LYS A N 1
ATOM 2711 C CA . LYS A 1 338 ? 21.009 -2.715 -18.279 1.00 92.81 338 LYS A CA 1
ATOM 2712 C C . LYS A 1 338 ? 20.014 -3.510 -19.133 1.00 92.81 338 LYS A C 1
ATOM 2714 O O . LYS A 1 338 ? 19.401 -2.941 -20.025 1.00 92.81 338 LYS A O 1
ATOM 2719 N N . TYR A 1 339 ? 19.808 -4.795 -18.845 1.00 93.94 339 TYR A N 1
ATOM 2720 C CA . TYR A 1 339 ? 18.865 -5.621 -19.612 1.00 93.94 339 TYR A CA 1
ATOM 2721 C C . TYR A 1 339 ? 17.423 -5.108 -19.524 1.00 93.94 339 TYR A C 1
ATOM 2723 O O . TYR A 1 339 ? 16.649 -5.233 -20.473 1.00 93.94 339 TYR A O 1
ATOM 2731 N N . TYR A 1 340 ? 17.051 -4.531 -18.380 1.00 95.00 340 TYR A N 1
ATOM 2732 C CA . TYR A 1 340 ? 15.745 -3.927 -18.176 1.00 95.00 340 TYR A CA 1
ATOM 2733 C C . TYR A 1 340 ? 15.555 -2.714 -19.091 1.00 95.00 340 TYR A C 1
ATOM 2735 O O . TYR A 1 340 ? 14.567 -2.660 -19.818 1.00 95.00 340 TYR A O 1
ATOM 2743 N N . PHE A 1 341 ? 16.539 -1.812 -19.131 1.00 92.88 341 PHE A N 1
ATOM 2744 C CA . PHE A 1 341 ? 16.588 -0.693 -20.072 1.00 92.88 341 PHE A CA 1
ATOM 2745 C C . PHE A 1 341 ? 16.554 -1.161 -21.533 1.00 92.88 341 PHE A C 1
ATOM 2747 O O . PHE A 1 341 ? 15.650 -0.785 -22.274 1.00 92.88 341 PHE A O 1
ATOM 2754 N N . ASP A 1 342 ? 17.459 -2.064 -21.926 1.00 91.00 342 ASP A N 1
ATOM 2755 C CA . ASP A 1 342 ? 17.536 -2.601 -23.292 1.00 91.00 342 ASP A CA 1
ATOM 2756 C C . ASP A 1 342 ? 16.208 -3.271 -23.722 1.00 91.00 342 ASP A C 1
ATOM 2758 O O . ASP A 1 342 ? 15.821 -3.211 -24.891 1.00 91.00 342 ASP A O 1
ATOM 2762 N N . SER A 1 343 ? 15.474 -3.877 -22.776 1.00 92.75 343 SER A N 1
ATOM 2763 C CA . SER A 1 343 ? 14.137 -4.443 -23.010 1.00 92.75 343 SER A CA 1
ATOM 2764 C C . SER A 1 343 ? 13.070 -3.370 -23.253 1.00 92.75 343 SER A C 1
ATOM 2766 O O . SER A 1 343 ? 12.231 -3.571 -24.127 1.00 92.75 343 SER A O 1
ATOM 2768 N N . LEU A 1 344 ? 13.093 -2.245 -22.525 1.00 91.88 344 LEU A N 1
ATOM 2769 C CA . LEU A 1 344 ? 12.171 -1.117 -22.739 1.00 91.88 344 LEU A CA 1
ATOM 2770 C C . LEU A 1 344 ? 12.442 -0.417 -24.078 1.00 91.88 344 LEU A C 1
ATOM 2772 O O . LEU A 1 344 ? 11.520 -0.210 -24.861 1.00 91.88 344 LEU A O 1
ATOM 2776 N N . VAL A 1 345 ? 13.711 -0.126 -24.384 1.00 89.81 345 VAL A N 1
ATOM 2777 C CA . VAL A 1 345 ? 14.127 0.487 -25.662 1.00 89.81 345 VAL A CA 1
ATOM 2778 C C . VAL A 1 345 ? 13.718 -0.399 -26.847 1.00 89.81 345 VAL A C 1
ATOM 2780 O O . VAL A 1 345 ? 13.233 0.096 -27.866 1.00 89.81 345 VAL A O 1
ATOM 2783 N N . LYS A 1 346 ? 13.844 -1.726 -26.702 1.00 89.94 346 LYS A N 1
ATOM 2784 C CA . LYS A 1 346 ? 13.371 -2.695 -27.699 1.00 89.94 346 LYS A CA 1
ATOM 2785 C C . LYS A 1 346 ? 11.846 -2.724 -27.831 1.00 89.94 346 LYS A C 1
ATOM 2787 O O . LYS A 1 346 ? 11.362 -2.776 -28.959 1.00 89.94 346 LYS A O 1
ATOM 2792 N N . GLU A 1 347 ? 11.105 -2.703 -26.724 1.00 91.25 347 GLU A N 1
ATOM 2793 C CA . GLU A 1 347 ? 9.634 -2.699 -26.732 1.00 91.25 347 GLU A CA 1
ATOM 2794 C C . GLU A 1 347 ? 9.062 -1.437 -27.389 1.00 91.25 347 GLU A C 1
ATOM 2796 O O . GLU A 1 347 ? 8.079 -1.521 -28.117 1.00 91.25 347 GLU A O 1
ATOM 2801 N N . LEU A 1 348 ? 9.713 -0.287 -27.206 1.00 88.19 348 LEU A N 1
ATOM 2802 C CA . LEU A 1 348 ? 9.334 0.989 -27.824 1.00 88.19 348 LEU A CA 1
ATOM 2803 C C . LEU A 1 348 ? 9.815 1.142 -29.286 1.00 88.19 348 LEU A C 1
ATOM 2805 O O . LEU A 1 348 ? 9.561 2.165 -29.917 1.00 88.19 348 LEU A O 1
ATOM 2809 N N . GLY A 1 349 ? 10.526 0.153 -29.843 1.00 86.06 349 GLY A N 1
ATOM 2810 C CA . GLY A 1 349 ? 11.037 0.175 -31.226 1.00 86.06 349 GLY A CA 1
ATOM 2811 C C . GLY A 1 349 ? 12.252 1.086 -31.473 1.00 86.06 349 GLY A C 1
ATOM 2812 O O . GLY A 1 349 ? 12.789 1.124 -32.580 1.00 86.06 349 GLY A O 1
ATOM 2813 N N . LEU A 1 350 ? 12.756 1.762 -30.437 1.00 83.50 350 LEU A N 1
ATOM 2814 C CA . LEU A 1 350 ? 13.737 2.857 -30.517 1.00 83.50 350 LEU A CA 1
ATOM 2815 C C . LEU A 1 350 ? 15.126 2.451 -31.058 1.00 83.50 350 LEU A C 1
ATOM 2817 O O . LEU A 1 350 ? 15.953 3.308 -31.350 1.00 83.50 350 LEU A O 1
ATOM 2821 N N . ASN A 1 351 ? 15.377 1.153 -31.247 1.00 74.25 351 ASN A N 1
ATOM 2822 C CA . ASN A 1 351 ? 16.628 0.609 -31.788 1.00 74.25 351 ASN A CA 1
ATOM 2823 C C . ASN A 1 351 ? 16.801 0.763 -33.314 1.00 74.25 351 ASN A C 1
ATOM 2825 O O . ASN A 1 351 ? 17.851 0.384 -33.836 1.00 74.25 351 ASN A O 1
ATOM 2829 N N . SER A 1 352 ? 15.783 1.187 -34.073 1.00 70.69 352 SER A N 1
ATOM 2830 C CA . SER A 1 352 ? 15.880 1.225 -35.549 1.00 70.69 352 SER A CA 1
ATOM 2831 C C . SER A 1 352 ? 15.023 2.304 -36.199 1.00 70.69 352 SER A C 1
ATOM 2833 O O . SER A 1 352 ? 15.537 3.152 -36.923 1.00 70.69 352 SER A O 1
ATOM 2835 N N . THR A 1 353 ? 13.718 2.279 -35.955 1.00 67.56 353 THR A N 1
ATOM 2836 C CA . THR A 1 353 ? 12.767 3.276 -36.453 1.00 67.56 353 THR A CA 1
ATOM 2837 C C . THR A 1 353 ? 11.932 3.665 -35.245 1.00 67.56 353 THR A C 1
ATOM 2839 O O . THR A 1 353 ? 11.348 2.762 -34.657 1.00 67.56 353 THR A O 1
ATOM 2842 N N . PRO A 1 354 ? 11.912 4.936 -34.808 1.00 70.62 354 PRO A N 1
ATOM 2843 C CA . PRO A 1 354 ? 11.211 5.302 -33.583 1.00 70.62 354 PRO A CA 1
ATOM 2844 C C . PRO A 1 354 ? 9.732 4.883 -33.629 1.00 70.62 354 PRO A C 1
ATOM 2846 O O . PRO A 1 354 ? 8.988 5.331 -34.500 1.00 70.62 354 PRO A O 1
ATOM 2849 N N . GLY A 1 355 ? 9.325 4.017 -32.696 1.00 75.31 355 GLY A N 1
ATOM 2850 C CA . GLY A 1 355 ? 7.978 3.452 -32.619 1.00 75.31 355 GLY A CA 1
ATOM 2851 C C . GLY A 1 355 ? 7.786 2.071 -33.263 1.00 75.31 355 GLY A C 1
ATOM 2852 O O . GLY A 1 355 ? 8.705 1.429 -33.768 1.00 75.31 355 GLY A O 1
ATOM 2853 N N . ASN A 1 356 ? 6.549 1.585 -33.197 1.00 84.69 356 ASN A N 1
ATOM 2854 C CA . ASN A 1 356 ? 6.055 0.330 -33.764 1.00 84.69 356 ASN A CA 1
ATOM 2855 C C . ASN A 1 356 ? 4.505 0.397 -33.882 1.00 84.69 356 ASN A C 1
ATOM 2857 O O . ASN A 1 356 ? 3.934 1.448 -33.602 1.00 84.69 356 ASN A O 1
ATOM 2861 N N . PRO A 1 357 ? 3.780 -0.673 -34.276 1.00 86.81 357 PRO A N 1
ATOM 2862 C CA . PRO A 1 357 ? 2.314 -0.626 -34.393 1.00 86.81 357 PRO A CA 1
ATOM 2863 C C . PRO A 1 357 ? 1.537 -0.306 -33.101 1.00 86.81 357 PRO A C 1
ATOM 2865 O O . PRO A 1 357 ? 0.342 -0.040 -33.182 1.00 86.81 357 PRO A O 1
ATOM 2868 N N . THR A 1 358 ? 2.185 -0.358 -31.933 1.00 86.31 358 THR A N 1
ATOM 2869 C CA . THR A 1 358 ? 1.606 -0.038 -30.617 1.00 86.31 358 THR A CA 1
ATOM 2870 C C . THR A 1 358 ? 1.999 1.364 -30.143 1.00 86.31 358 THR A C 1
ATOM 2872 O O . THR A 1 358 ? 1.160 2.082 -29.608 1.00 86.31 358 THR A O 1
ATOM 2875 N N . TYR A 1 359 ? 3.261 1.766 -30.329 1.00 87.69 359 TYR A N 1
ATOM 2876 C CA . TYR A 1 359 ? 3.808 3.032 -29.827 1.00 87.69 359 TYR A CA 1
ATOM 2877 C C . TYR A 1 359 ? 4.248 3.930 -30.983 1.00 87.69 359 TYR A C 1
ATOM 2879 O O . TYR A 1 359 ? 5.090 3.532 -31.783 1.00 87.69 359 TYR A O 1
ATOM 2887 N N . THR A 1 360 ? 3.735 5.158 -31.055 1.00 87.06 360 T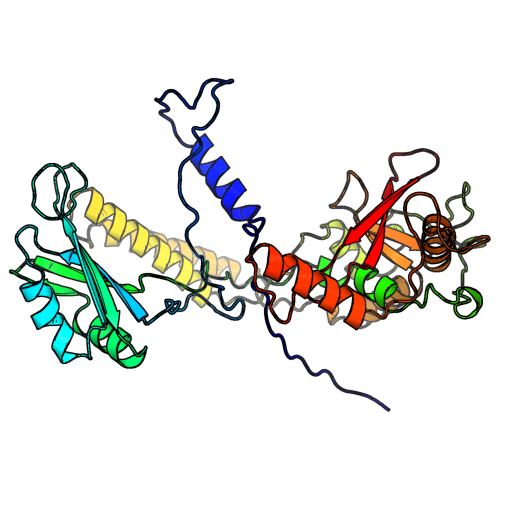HR A N 1
ATOM 2888 C CA . THR A 1 360 ? 4.141 6.151 -32.066 1.00 87.06 360 THR A CA 1
ATOM 2889 C C . THR A 1 360 ? 4.833 7.333 -31.378 1.00 87.06 360 THR A C 1
ATOM 2891 O O . THR A 1 360 ? 4.305 7.815 -30.375 1.00 87.06 360 THR A O 1
ATOM 2894 N N . PRO A 1 361 ? 5.993 7.817 -31.866 1.00 85.62 361 PRO A N 1
ATOM 2895 C CA . PRO A 1 361 ? 6.624 9.021 -31.334 1.00 85.62 361 PRO A CA 1
ATOM 2896 C C . PRO A 1 361 ? 5.731 10.245 -31.529 1.00 85.62 361 PRO A C 1
ATOM 2898 O O . PRO A 1 361 ? 5.050 10.370 -32.546 1.00 85.62 361 PRO A O 1
ATOM 2901 N N . THR A 1 362 ? 5.799 11.182 -30.591 1.00 87.44 362 THR A N 1
ATOM 2902 C CA . THR A 1 362 ? 5.130 12.479 -30.691 1.00 87.44 362 THR A CA 1
ATOM 2903 C C . THR A 1 362 ? 6.141 13.607 -30.530 1.00 87.44 362 THR A C 1
ATOM 2905 O O . THR A 1 362 ? 7.136 13.457 -29.826 1.00 87.44 362 THR A O 1
ATOM 2908 N N . ASN A 1 363 ? 5.875 14.730 -31.197 1.00 88.62 363 ASN A N 1
ATOM 2909 C CA . ASN A 1 363 ? 6.619 15.978 -31.015 1.00 88.62 363 ASN A CA 1
ATOM 2910 C C . ASN A 1 363 ? 5.962 16.890 -29.962 1.00 88.62 363 ASN A C 1
ATOM 2912 O O . ASN A 1 363 ? 6.499 17.956 -29.680 1.00 88.62 363 ASN A O 1
ATOM 2916 N N . LEU A 1 364 ? 4.802 16.495 -29.422 1.00 91.38 364 LEU A N 1
ATOM 2917 C CA . LEU A 1 364 ? 4.131 17.213 -28.341 1.00 91.38 364 LEU A CA 1
ATOM 2918 C C . LEU A 1 364 ? 4.930 17.062 -27.044 1.00 91.38 364 LEU A C 1
ATOM 2920 O O . LEU A 1 364 ? 5.335 15.957 -26.676 1.00 91.38 364 LEU A O 1
ATOM 2924 N N . SER A 1 365 ? 5.112 18.171 -26.336 1.00 90.19 365 SER A N 1
ATOM 2925 C CA . SER A 1 365 ? 5.597 18.187 -24.959 1.00 90.19 365 SER A CA 1
ATOM 2926 C C . SER A 1 365 ? 4.614 17.498 -24.006 1.00 90.19 365 SER A C 1
ATOM 2928 O O . SER A 1 365 ? 3.427 17.359 -24.303 1.00 90.19 365 SER A O 1
ATOM 2930 N N . ALA A 1 366 ? 5.093 17.108 -22.821 1.00 87.31 366 ALA A N 1
ATOM 2931 C CA . ALA A 1 366 ? 4.240 16.535 -21.781 1.00 87.31 366 ALA A CA 1
ATOM 2932 C C . ALA A 1 366 ? 3.052 17.456 -21.440 1.00 87.31 366 ALA A C 1
ATOM 2934 O O . ALA A 1 366 ? 1.917 16.992 -21.408 1.00 87.31 366 ALA A O 1
ATOM 2935 N N . SER A 1 367 ? 3.298 18.765 -21.297 1.00 89.88 367 SER A N 1
ATOM 2936 C CA . SER A 1 367 ? 2.260 19.782 -21.090 1.00 89.88 367 SER A CA 1
ATOM 2937 C C . SER A 1 367 ? 1.231 19.820 -22.218 1.00 89.88 367 SER A C 1
ATOM 2939 O O . SER A 1 367 ? 0.043 19.797 -21.939 1.00 89.88 367 SER A O 1
ATOM 2941 N N . GLU A 1 368 ? 1.648 19.784 -23.488 1.00 93.25 368 GLU A N 1
ATOM 2942 C CA . GLU A 1 368 ? 0.692 19.768 -24.606 1.00 93.25 368 GLU A CA 1
ATOM 2943 C C . GLU A 1 368 ? -0.138 18.476 -24.635 1.00 93.25 368 GLU A C 1
ATOM 2945 O O . GLU A 1 368 ? -1.311 18.511 -24.995 1.00 93.25 368 GLU A O 1
ATOM 2950 N N . ILE A 1 369 ? 0.430 17.325 -24.260 1.00 91.31 369 ILE A N 1
ATOM 2951 C CA . ILE A 1 369 ? -0.331 16.067 -24.155 1.00 91.31 369 ILE A CA 1
ATOM 2952 C C . ILE A 1 369 ? -1.379 16.173 -23.042 1.00 91.31 369 ILE A C 1
ATOM 2954 O O . ILE A 1 369 ? -2.527 15.780 -23.258 1.00 91.31 369 ILE A O 1
ATOM 2958 N N . ILE A 1 370 ? -0.995 16.725 -21.889 1.00 90.81 370 ILE A N 1
ATOM 2959 C CA . ILE A 1 370 ? -1.870 16.961 -20.736 1.00 90.81 370 ILE A CA 1
ATOM 2960 C C . ILE A 1 370 ? -2.992 17.939 -21.109 1.00 90.81 370 ILE A C 1
ATOM 2962 O O . ILE A 1 370 ? -4.160 17.593 -20.974 1.00 90.81 370 ILE A O 1
ATOM 2966 N N . ASP A 1 371 ? -2.673 19.109 -21.666 1.00 90.88 371 ASP A N 1
ATOM 2967 C CA . ASP A 1 371 ? -3.655 20.133 -22.051 1.00 90.88 371 ASP A CA 1
ATOM 2968 C C . ASP A 1 371 ? -4.655 19.615 -23.102 1.00 90.88 371 ASP A C 1
ATOM 2970 O O . ASP A 1 371 ? -5.850 19.911 -23.033 1.00 90.88 371 ASP A O 1
ATOM 2974 N N . ASN A 1 372 ? -4.200 18.774 -24.040 1.00 91.69 372 ASN A N 1
ATOM 2975 C CA . ASN A 1 372 ? -5.087 18.087 -24.982 1.00 91.69 372 ASN A CA 1
ATOM 2976 C C . ASN A 1 372 ? -6.026 17.085 -24.280 1.00 91.69 372 ASN A C 1
ATOM 2978 O O . ASN A 1 372 ? -7.195 16.997 -24.657 1.00 91.69 372 ASN A O 1
ATOM 2982 N N . HIS A 1 373 ? -5.558 16.358 -23.255 1.00 90.06 373 HIS A N 1
ATOM 2983 C CA . HIS A 1 373 ? -6.425 15.489 -22.445 1.00 90.06 373 HIS A CA 1
ATOM 2984 C C . HIS A 1 373 ? -7.430 16.305 -21.628 1.00 90.06 373 HIS A C 1
ATOM 2986 O O . HIS A 1 373 ? -8.614 15.983 -21.672 1.00 90.06 373 HIS A O 1
ATOM 2992 N N . LYS A 1 374 ? -7.010 17.406 -20.986 1.00 90.25 374 LYS A N 1
ATOM 2993 C CA . LYS A 1 374 ? -7.917 18.330 -20.281 1.00 90.25 374 LYS A CA 1
ATOM 2994 C C . LYS A 1 374 ? -9.017 18.847 -21.195 1.00 90.25 374 LYS A C 1
ATOM 2996 O O . LYS A 1 374 ? -10.194 18.751 -20.869 1.00 90.25 374 LYS A O 1
ATOM 3001 N N . SER A 1 375 ? -8.645 19.348 -22.374 1.00 90.81 375 SER A N 1
ATOM 3002 C CA . SER A 1 375 ? -9.613 19.864 -23.343 1.00 90.81 375 SER A CA 1
ATOM 3003 C C . SER A 1 375 ? -10.568 18.784 -23.860 1.00 90.81 375 SER A C 1
ATOM 3005 O O . SER A 1 375 ? -11.701 19.112 -24.214 1.00 90.81 375 SER A O 1
ATOM 3007 N N . ALA A 1 376 ? -10.134 17.522 -23.934 1.00 92.25 376 ALA A N 1
ATOM 3008 C CA . ALA A 1 376 ? -10.996 16.409 -24.313 1.00 92.25 376 ALA A CA 1
ATOM 3009 C C . ALA A 1 376 ? -11.955 16.025 -23.174 1.00 92.25 376 ALA A C 1
ATOM 3011 O O . ALA A 1 376 ? -13.157 15.935 -23.409 1.00 92.25 376 ALA A O 1
ATOM 3012 N N . LEU A 1 377 ? -11.453 15.863 -21.947 1.00 89.75 377 LEU A N 1
ATOM 3013 C CA . LEU A 1 377 ? -12.243 15.525 -20.757 1.00 89.75 377 LEU A CA 1
ATOM 3014 C C . LEU A 1 377 ? -13.297 16.598 -20.447 1.00 89.75 377 LEU A C 1
ATOM 3016 O O . LEU A 1 377 ? -14.479 16.269 -20.335 1.00 89.75 377 LEU A O 1
ATOM 3020 N N . ALA A 1 378 ? -12.922 17.879 -20.503 1.00 90.75 378 ALA A N 1
ATOM 3021 C CA . ALA A 1 378 ? -13.855 18.997 -20.361 1.00 90.75 378 ALA A CA 1
ATOM 3022 C C . ALA A 1 378 ? -14.953 18.992 -21.444 1.00 90.75 378 ALA A C 1
ATOM 3024 O O . ALA A 1 378 ? -16.095 19.361 -21.178 1.00 90.75 378 ALA A O 1
ATOM 3025 N N . SER A 1 379 ? -14.656 18.516 -22.663 1.00 93.25 379 SER A N 1
ATOM 3026 C CA . SER A 1 379 ? -15.671 18.368 -23.723 1.00 93.25 379 SER A CA 1
ATOM 3027 C C . SER A 1 379 ? -16.681 17.240 -23.464 1.00 93.25 379 SER A C 1
ATOM 3029 O O . SER A 1 379 ? -17.765 17.248 -24.050 1.00 93.25 379 SER A O 1
ATOM 3031 N N . PHE A 1 380 ? -16.350 16.303 -22.570 1.00 93.75 380 PHE A N 1
ATOM 3032 C CA . PHE A 1 380 ? -17.246 15.257 -22.072 1.00 93.75 380 PHE A CA 1
ATOM 3033 C C . PHE A 1 380 ? -17.923 15.617 -20.738 1.00 93.75 380 PHE A C 1
ATOM 3035 O O . PHE A 1 380 ? -18.788 14.865 -20.297 1.00 93.75 380 PHE A O 1
ATOM 3042 N N . GLY A 1 381 ? -17.588 16.765 -20.135 1.00 90.81 381 GLY A N 1
ATOM 3043 C CA . GLY A 1 381 ? -18.138 17.214 -18.853 1.00 90.81 381 GLY A CA 1
ATOM 3044 C C . GLY A 1 381 ? -17.347 16.770 -17.618 1.00 90.81 381 GLY A C 1
ATOM 3045 O O . GLY A 1 381 ? -17.892 16.835 -16.524 1.00 90.81 381 GLY A O 1
ATOM 3046 N N . PHE A 1 382 ? -16.093 16.335 -17.782 1.00 86.56 382 PHE A N 1
ATOM 3047 C CA . PHE A 1 382 ? -15.185 16.036 -16.672 1.00 86.56 382 PHE A CA 1
ATOM 3048 C C . PHE A 1 382 ? -14.174 17.172 -16.494 1.00 86.56 382 PHE A C 1
ATOM 3050 O O . PHE A 1 382 ? -13.435 17.491 -17.430 1.00 86.56 382 PHE A O 1
ATOM 3057 N N . ASP A 1 383 ? -14.122 17.755 -15.300 1.00 82.25 383 ASP A N 1
ATOM 3058 C CA . ASP A 1 383 ? -13.022 18.631 -14.897 1.00 82.25 383 ASP A CA 1
ATOM 3059 C C . ASP A 1 383 ? -11.789 17.794 -14.503 1.00 82.25 383 ASP A C 1
ATOM 3061 O O . ASP A 1 383 ? -11.898 16.608 -14.198 1.00 82.25 383 ASP A O 1
ATOM 3065 N N . THR A 1 384 ? -10.599 18.398 -14.571 1.00 75.62 384 THR A N 1
ATOM 3066 C CA . THR A 1 384 ? -9.316 17.733 -14.264 1.00 75.62 384 THR A CA 1
ATOM 3067 C C . THR A 1 384 ? -8.546 18.512 -13.210 1.00 75.62 384 THR A C 1
ATOM 3069 O O . THR A 1 384 ? -8.289 19.711 -13.402 1.00 75.62 384 THR A O 1
ATOM 3072 N N . ASN A 1 385 ? -8.070 17.824 -12.183 1.00 77.12 385 ASN A N 1
ATOM 3073 C CA . ASN A 1 385 ? -7.333 18.405 -11.075 1.00 77.12 385 ASN A CA 1
ATOM 3074 C C . ASN A 1 385 ? -5.815 18.399 -11.330 1.00 77.12 385 ASN A C 1
ATOM 3076 O O . ASN A 1 385 ? -5.328 18.110 -12.426 1.00 77.12 385 ASN A O 1
ATOM 3080 N N . ASN A 1 386 ? -5.030 18.821 -10.334 1.00 71.75 386 ASN A N 1
ATOM 3081 C CA . ASN A 1 386 ? -3.574 18.973 -10.470 1.00 71.75 386 ASN A CA 1
ATOM 3082 C C . ASN A 1 386 ? -2.796 17.650 -10.485 1.00 71.75 386 ASN A C 1
ATOM 3084 O O . ASN A 1 386 ? -1.599 17.680 -10.776 1.00 71.75 386 ASN A O 1
ATOM 3088 N N . LEU A 1 387 ? -3.448 16.523 -10.185 1.00 63.25 387 LEU A N 1
ATOM 3089 C CA . LEU A 1 387 ? -2.810 15.209 -10.106 1.00 63.25 387 LEU A CA 1
ATOM 3090 C C . LEU A 1 387 ? -3.200 14.243 -11.237 1.00 63.25 387 LEU A C 1
ATOM 3092 O O . LEU A 1 387 ? -2.380 13.394 -11.577 1.00 63.25 387 LEU A O 1
ATOM 3096 N N . ASP A 1 388 ? -4.292 14.483 -11.977 1.00 69.19 388 ASP A N 1
ATOM 3097 C CA . ASP A 1 388 ? -4.586 13.823 -13.275 1.00 69.19 388 ASP A CA 1
ATOM 3098 C C . ASP A 1 388 ? -3.527 14.089 -14.373 1.00 69.19 388 ASP A C 1
ATOM 3100 O O . ASP A 1 388 ? -3.694 13.738 -15.544 1.00 69.19 388 ASP A O 1
ATOM 3104 N N . LEU A 1 389 ? -2.452 14.798 -14.029 1.00 78.00 389 LEU A N 1
ATOM 3105 C CA . LEU A 1 389 ? -1.448 15.330 -14.945 1.00 78.00 389 LEU A CA 1
ATOM 3106 C C . LEU A 1 389 ? -0.253 14.383 -15.115 1.00 78.00 389 LEU A C 1
ATOM 3108 O O . LEU A 1 389 ? 0.589 14.609 -15.987 1.00 78.00 389 LEU A O 1
ATOM 3112 N N . ASP A 1 390 ? -0.167 13.327 -14.304 1.00 81.19 390 ASP A N 1
ATOM 3113 C CA . ASP A 1 390 ? 0.961 12.399 -14.316 1.00 81.19 390 ASP A CA 1
ATOM 3114 C C . ASP A 1 390 ? 0.873 11.434 -15.510 1.00 81.19 390 ASP A C 1
ATOM 3116 O O . ASP A 1 390 ? 0.084 10.487 -15.550 1.00 81.19 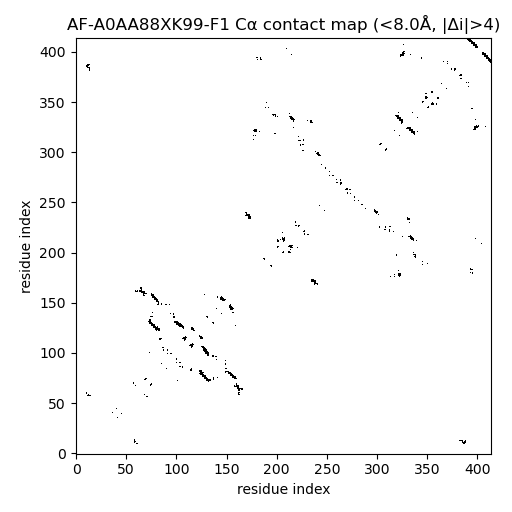390 ASP A O 1
ATOM 3120 N N . LEU A 1 391 ? 1.714 11.669 -16.523 1.00 84.62 391 LEU A N 1
ATOM 3121 C CA . LEU A 1 391 ? 1.767 10.817 -17.710 1.00 84.62 391 LEU A CA 1
ATOM 3122 C C . LEU A 1 391 ? 2.283 9.406 -17.366 1.00 84.62 391 LEU A C 1
ATOM 3124 O O . LEU A 1 391 ? 3.279 9.261 -16.649 1.00 84.62 391 LEU A O 1
ATOM 3128 N N . PRO A 1 392 ? 1.678 8.343 -17.929 1.00 85.75 392 PRO A N 1
ATOM 3129 C CA . PRO A 1 392 ? 2.039 6.975 -17.592 1.00 85.75 392 PRO A CA 1
ATOM 3130 C C . PRO A 1 392 ? 3.458 6.623 -18.055 1.00 85.75 392 PRO A C 1
ATOM 3132 O O . PRO A 1 392 ? 3.802 6.769 -19.230 1.00 85.75 392 PRO A O 1
ATOM 3135 N N . TYR A 1 393 ? 4.269 6.061 -17.156 1.00 87.12 393 TYR A N 1
ATOM 3136 C CA . TYR A 1 393 ? 5.591 5.530 -17.501 1.00 87.12 393 TYR A CA 1
ATOM 3137 C C . TYR A 1 393 ? 5.510 4.045 -17.866 1.00 87.12 393 TYR A C 1
ATOM 3139 O O . TYR A 1 393 ? 4.701 3.283 -17.329 1.00 87.12 393 TYR A O 1
ATOM 3147 N N . LEU A 1 394 ? 6.388 3.613 -18.775 1.00 90.19 394 LEU A N 1
ATOM 3148 C CA . LEU A 1 394 ? 6.488 2.215 -19.185 1.00 90.19 394 LEU A CA 1
ATOM 3149 C C . LEU A 1 394 ? 7.467 1.452 -18.286 1.00 90.19 394 LEU A C 1
ATOM 3151 O O . LEU A 1 394 ? 8.647 1.787 -18.199 1.00 90.19 394 LEU A O 1
ATOM 3155 N N . TYR A 1 395 ? 6.997 0.364 -17.687 1.00 93.44 395 TYR A N 1
ATOM 3156 C CA . TYR A 1 395 ? 7.820 -0.586 -16.940 1.00 93.44 395 TYR A CA 1
ATOM 3157 C C . TYR A 1 395 ? 7.441 -2.031 -17.306 1.00 93.44 395 TYR A C 1
ATOM 3159 O O . TYR A 1 395 ? 6.519 -2.265 -18.090 1.00 93.44 395 TYR A O 1
ATOM 3167 N N . TYR A 1 396 ? 8.153 -3.036 -16.781 1.00 95.19 396 TYR A N 1
ATOM 3168 C CA . TYR A 1 396 ? 7.748 -4.432 -16.948 1.00 95.19 396 TYR A CA 1
ATOM 3169 C C . TYR A 1 396 ? 7.923 -5.291 -15.699 1.00 95.19 396 TYR A C 1
ATOM 3171 O O . TYR A 1 396 ? 8.780 -5.059 -14.851 1.00 95.19 396 TYR A O 1
ATOM 3179 N N . ILE A 1 397 ? 7.134 -6.362 -15.640 1.00 96.12 397 ILE A N 1
ATOM 3180 C CA . ILE A 1 397 ? 7.270 -7.428 -14.643 1.00 96.12 397 ILE A CA 1
ATOM 3181 C C . ILE A 1 397 ? 7.653 -8.755 -15.313 1.00 96.12 397 ILE A C 1
ATOM 3183 O O . ILE A 1 397 ? 7.223 -9.054 -16.436 1.00 96.12 397 ILE A O 1
ATOM 3187 N N . ALA A 1 398 ? 8.497 -9.554 -14.656 1.00 96.38 398 ALA A N 1
ATOM 3188 C CA . ALA A 1 398 ? 9.066 -10.762 -15.251 1.00 96.38 398 ALA A CA 1
ATOM 3189 C C . ALA A 1 398 ? 8.096 -11.959 -15.199 1.00 96.38 398 ALA A C 1
ATOM 3191 O O . ALA A 1 398 ? 7.628 -12.378 -14.138 1.00 96.38 398 ALA A O 1
ATOM 3192 N N . LYS A 1 399 ? 7.840 -12.577 -16.357 1.00 95.75 399 LYS A N 1
ATOM 3193 C CA . LYS A 1 399 ? 7.094 -13.837 -16.526 1.00 95.75 399 LYS A CA 1
ATOM 3194 C C . LYS A 1 399 ? 8.035 -15.028 -16.372 1.00 95.75 399 LYS A C 1
ATOM 3196 O O . LYS A 1 399 ? 8.287 -15.762 -17.330 1.00 95.75 399 LYS A O 1
ATOM 3201 N N . MET A 1 400 ? 8.537 -15.236 -15.156 1.00 92.94 400 MET A N 1
ATOM 3202 C CA . MET A 1 400 ? 9.460 -16.340 -14.845 1.00 92.94 400 MET A CA 1
ATOM 3203 C C . MET A 1 400 ? 8.842 -17.735 -15.064 1.00 92.94 400 MET A C 1
ATOM 3205 O O . MET A 1 400 ? 9.549 -18.709 -15.288 1.00 92.94 400 MET A O 1
ATOM 3209 N N . HIS A 1 401 ? 7.509 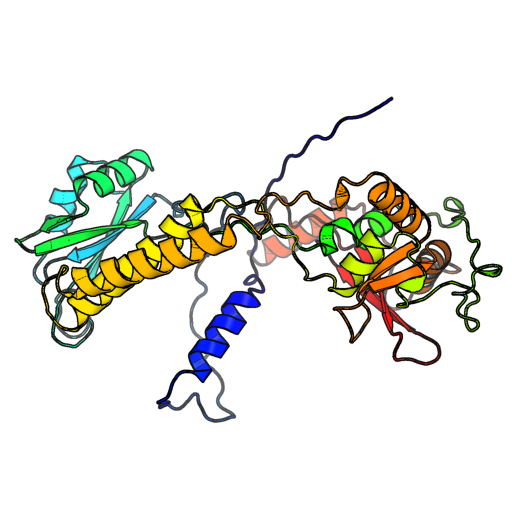-17.835 -15.095 1.00 92.62 401 HIS A N 1
ATOM 3210 C CA . HIS A 1 401 ? 6.776 -19.061 -15.431 1.00 92.62 401 HIS A CA 1
ATOM 3211 C C . HIS A 1 401 ? 6.775 -19.404 -16.945 1.00 92.62 401 HIS A C 1
ATOM 3213 O O . HIS A 1 401 ? 6.079 -20.328 -17.372 1.00 92.62 401 HIS A O 1
ATOM 3219 N N . LYS A 1 402 ? 7.490 -18.642 -17.787 1.00 94.44 402 LYS A N 1
ATOM 3220 C CA . LYS A 1 402 ? 7.708 -18.929 -19.216 1.00 94.44 402 LYS A CA 1
ATOM 3221 C C . LYS A 1 402 ? 9.160 -19.346 -19.461 1.00 94.44 402 LYS A C 1
ATOM 3223 O O . LYS A 1 402 ? 10.058 -18.892 -18.757 1.00 94.44 402 LYS A O 1
ATOM 3228 N N . ASN A 1 403 ? 9.375 -20.186 -20.475 1.00 90.75 403 ASN A N 1
ATOM 3229 C CA . ASN A 1 403 ? 10.701 -20.605 -20.926 1.00 90.75 403 ASN A CA 1
ATOM 3230 C C . ASN A 1 403 ? 10.867 -20.329 -22.444 1.00 90.75 403 ASN A C 1
ATOM 3232 O O . ASN A 1 403 ? 10.093 -20.892 -23.223 1.00 90.75 403 ASN A O 1
ATOM 3236 N N . PRO A 1 404 ? 11.811 -19.466 -22.873 1.00 93.69 404 PRO A N 1
ATOM 3237 C CA . PRO A 1 404 ? 12.565 -18.546 -22.022 1.00 93.69 404 PRO A CA 1
ATOM 3238 C C . PRO A 1 404 ? 11.636 -17.568 -21.281 1.00 93.69 404 PRO A C 1
ATOM 3240 O O . PRO A 1 404 ? 10.463 -17.406 -21.647 1.00 93.69 404 PRO A O 1
ATOM 3243 N N . HIS A 1 405 ? 12.146 -16.934 -20.224 1.00 94.62 405 HIS A N 1
ATOM 3244 C CA . HIS A 1 405 ? 11.419 -15.896 -19.493 1.00 94.62 405 HIS A CA 1
ATOM 3245 C C . HIS A 1 405 ? 10.952 -14.783 -20.445 1.00 94.62 405 HIS A C 1
ATOM 3247 O O . HIS A 1 405 ? 11.640 -14.431 -21.403 1.00 94.62 405 HIS A O 1
ATOM 3253 N N . LYS A 1 406 ? 9.752 -14.249 -20.195 1.00 95.19 406 LYS A N 1
ATOM 3254 C CA . LYS A 1 406 ? 9.146 -13.168 -20.991 1.00 95.19 406 LYS A CA 1
ATOM 3255 C C . LYS A 1 406 ? 8.813 -11.971 -20.107 1.00 95.19 406 LYS A C 1
ATOM 3257 O O . LYS A 1 406 ? 8.712 -12.107 -18.896 1.00 95.19 406 LYS A O 1
ATOM 3262 N N . GLN A 1 407 ? 8.554 -10.823 -20.710 1.00 95.62 407 GLN A N 1
ATOM 3263 C CA . GLN A 1 407 ? 8.134 -9.601 -20.033 1.00 95.62 407 GLN A CA 1
ATOM 3264 C C . GLN A 1 407 ? 6.595 -9.455 -20.073 1.00 95.62 407 GLN A C 1
ATOM 3266 O O . GLN A 1 407 ? 5.922 -9.941 -20.994 1.00 95.62 407 GLN A O 1
ATOM 3271 N N . ARG A 1 408 ? 6.003 -8.809 -19.062 1.00 95.62 408 ARG A N 1
ATOM 3272 C CA . ARG A 1 408 ? 4.723 -8.083 -19.178 1.00 95.62 408 ARG A CA 1
ATOM 3273 C C . ARG A 1 408 ? 5.060 -6.605 -19.084 1.00 95.62 408 ARG A C 1
ATOM 3275 O O . ARG A 1 408 ? 5.361 -6.157 -17.984 1.00 95.62 408 ARG A O 1
ATOM 3282 N N . PHE A 1 409 ? 4.996 -5.893 -20.199 1.00 94.81 409 PHE A N 1
ATOM 3283 C CA . PHE A 1 409 ? 5.042 -4.437 -20.187 1.00 94.81 409 PHE A CA 1
ATOM 3284 C C . PHE A 1 409 ? 3.724 -3.881 -19.645 1.00 94.81 409 PHE A C 1
ATOM 3286 O O . PHE A 1 409 ? 2.665 -4.484 -19.847 1.00 94.81 409 PHE A O 1
ATOM 3293 N N . ILE A 1 410 ? 3.826 -2.795 -18.889 1.00 92.25 410 ILE A N 1
ATOM 3294 C CA . ILE A 1 410 ? 2.732 -2.087 -18.232 1.00 92.25 410 ILE A CA 1
ATOM 3295 C C . ILE A 1 410 ? 3.051 -0.600 -18.382 1.00 92.25 410 ILE A C 1
ATOM 3297 O O . ILE A 1 410 ? 4.143 -0.173 -18.009 1.00 92.25 410 ILE A O 1
ATOM 3301 N N . ALA A 1 411 ? 2.116 0.162 -18.941 1.00 89.31 411 ALA A N 1
ATOM 3302 C CA . ALA A 1 411 ? 2.105 1.613 -18.831 1.00 89.31 411 ALA A CA 1
ATOM 3303 C C . ALA A 1 411 ? 1.159 1.972 -17.680 1.00 89.31 411 ALA A C 1
ATOM 3305 O O . ALA A 1 411 ? 0.058 1.422 -17.620 1.00 89.31 411 ALA A O 1
ATOM 3306 N N . GLY A 1 412 ? 1.593 2.830 -16.760 1.00 80.12 412 GLY A N 1
ATOM 3307 C CA . GLY A 1 412 ? 0.756 3.297 -15.656 1.00 80.12 412 GLY A CA 1
ATOM 3308 C C . GLY A 1 412 ? 1.220 4.649 -15.129 1.00 80.12 412 GLY A C 1
ATOM 3309 O O . GLY A 1 412 ? 2.424 4.876 -15.008 1.00 80.12 412 GLY A O 1
ATOM 3310 N N . SER A 1 413 ? 0.259 5.529 -14.860 1.00 66.31 413 SER A N 1
ATOM 3311 C CA . SER A 1 413 ? 0.374 6.664 -13.937 1.00 66.31 413 SER A CA 1
ATOM 3312 C C . SER A 1 413 ? 0.287 6.146 -12.490 1.00 66.31 413 SER A C 1
ATOM 3314 O O . SER A 1 413 ? 0.019 4.952 -12.288 1.00 66.31 413 SER A O 1
ATOM 3316 N N . SER A 1 414 ? 0.654 6.963 -11.490 1.00 54.62 414 SER A N 1
ATOM 3317 C CA . SER A 1 414 ? 0.932 6.474 -10.119 1.00 54.62 414 SER A CA 1
ATOM 3318 C C . SER A 1 414 ? 1.293 7.550 -9.098 1.00 54.62 414 SER A C 1
ATOM 3320 O O . SER A 1 414 ? 1.959 8.472 -9.615 1.00 54.62 414 SER A O 1
#

Foldseek 3Di:
DDDDDDDDDDDDDQDDPPPPVVVVVVVVVVVVPPPDDDDDVPDPDDDDDDDDDDDDDDDFDPPDAFDFDADPQFFKKKKKFADFPDDQCLVCVLLVVLADWPDKAFDCCPPPRTANADDDDDGMHMMITGHRDPRSLVVSQVVQAQNDGPNTGMHIDGPGTSDDRPDPFADFQLVLQFCQVVLLVPDDLLCPVVDPQDAPQQPDPQQPVVVRHHKDLDLVLQVDPVLSVSQVQFRRDTFQAADDLVVVLCVVLVVVLVVLQVVCVVVVHDSCPCVVVSVVVSVVSVVVCVVCVVPDDRDDDDCCVPPSSVVSSVVQSSQFRWAAADVGRRTIITTGSVVQSVVVSVVQVVPPDGGDPVHDDDPDDLVRVQVVVQVVCVVVVGHDDPQNSFFWGWGWHWHVVDVVIDTDIDTDGD

InterPro domains:
  IPR000504 RNA recognition motif domain [PF00076] (77-154)
  IPR000504 RNA recognition motif domain [PS50102] (75-161)
  IPR000504 RNA recognition motif domain [SM00360] (76-157)
  IPR008111 RNA-binding motif protein 8 [PR01738] (31-43)
  IPR008111 RNA-binding motif protein 8 [PR01738] (130-146)
  IPR008111 RNA-binding motif protein 8 [PR01738] (148-160)
  IPR008111 RNA-binding motif protein 8 [PTHR45894] (25-168)
  IPR012677 Nucleotide-binding alpha-beta plait domain superfamily [G3DSA:3.30.70.330] (1-169)
  IPR033744 RBM8, RNA recognition motif [cd12324] (69-164)
  IPR035979 RNA-binding domain superfamily [SSF54928] (62-167)

Organism: Pinctada imbricata (NCBI:txid66713)

Sequence (414 aa):
MADVLDLHEIEEGGDEFEVDEEGDQGLQKLKEKAKKRKGRGFGSEGATRSGVEEYEAMEVDEEGGPGPQRSVEGWILFVTGVHEEAQEDDVMDKFADYGAIKNLHLNLDRRTGFLKARSLDIVFGYALVEYETFKEAQAAMDSLNGSEILGQKINVDWCFVRGPRKGNYTLTVVSKIYNHKRFSQSIDLSNPSLHPLPCECSSSDFNYSPCGHVITGDLSIVKNDKLRELLKKGPKYRESMFFTWNQNVKIIMDSCEEYARRWAKKEDVQLDTLSEWIKSIRRLLLSRIYRLKSSVNTRFESIFKDPGVITELTYLQEHYVITPADKASNNYTFNCKKYYFDSLVKELGLNSTPGNPTYTPTNLSASEIIDNHKSALASFGFDTNNLDLDLPYLYYIAKMHKNPHKQRFIAGSS

pLDDT: mean 80.63, std 18.88, range [28.0, 98.19]

Solvent-accessible surface area (backbone atoms only — not comparable to full-atom values): 24938 Å² total; per-residue (Å²): 133,93,81,79,95,81,87,83,88,82,80,69,59,75,79,70,83,73,87,51,65,64,59,52,51,47,52,48,55,50,63,68,68,49,91,75,86,86,72,80,90,76,58,87,86,78,84,80,83,85,86,74,84,88,74,93,78,80,75,61,64,76,92,45,52,72,44,76,36,73,52,97,83,24,26,42,33,34,35,34,34,37,42,57,86,64,51,68,64,66,52,45,68,70,52,48,86,42,43,69,71,75,47,74,51,72,45,58,21,95,86,77,76,38,38,40,64,67,97,71,99,64,86,46,13,45,35,38,44,23,18,67,44,67,67,30,41,51,51,39,34,75,68,44,42,67,35,68,45,97,86,28,60,24,44,45,45,70,62,40,53,32,55,71,72,72,66,96,66,59,70,40,50,37,80,79,63,50,41,49,69,64,50,52,75,70,54,66,77,92,46,63,85,80,61,83,58,76,79,69,30,82,81,39,95,56,40,34,74,97,75,53,35,29,63,39,65,65,59,79,80,46,79,43,61,73,52,33,63,50,56,76,63,24,42,83,35,55,63,72,69,64,59,53,74,66,56,55,49,48,58,53,48,55,50,53,52,51,50,40,46,56,48,19,68,70,73,76,48,63,69,63,76,51,47,69,58,53,52,49,50,52,53,52,50,52,57,51,48,62,66,37,66,83,76,54,84,46,78,52,76,68,65,81,70,38,68,64,41,42,53,47,49,50,53,47,60,72,53,24,41,29,34,45,25,52,99,42,65,61,38,60,27,43,29,28,40,40,62,50,49,57,48,51,42,54,73,46,25,59,84,79,52,77,23,54,102,88,41,76,78,74,92,67,50,73,66,56,53,42,53,53,48,47,58,49,37,48,74,76,73,40,80,78,50,88,48,84,60,59,74,56,49,69,47,66,28,47,26,70,89,40,88,75,66,43,78,45,77,47,73,48,57,133